Protein AF-A0A812K509-F1 (afdb_monomer_lite)

Sequence (513 aa):
MPEPCAIWRTLMMRGLNPWASQEGQCLFEGRHGISWSDVQALLAKDGDVVCSFSGPLLVQQLVHKTAVSIVHMRAMRSCEGIDEGATVLWEVDAGLGSQLQQGLVIDGYWRLLENEFCFMRGFDWICPEWALRASESEDAVLIGPFSAFHTRACLAVASARQKLMTRLAAYQPYNKMADAVLYGGLVALTYSLVALSANCKHTAQDAAEFVRYDCEEGKYNPVASLLLTTSEGAVKRLFSRHDANEIHFRNELLAFVSYTSLNIGLTGVPVPSGNFTGSMLIGGLIGRMMGALVRDYGKPGMAVSGVYAMVGSASMLAGFKQMAVAVVVFITGAANDLGLVPPLMLAVTISLLLNKLINERGFDEEQILRKAIAYLPAEPPRLMDRTVALELCDDLPPEAVLAPEVDFRTIQAALQQDKVDCFPVLKEGGHCIGFTTRARLQAATEVWQASGFMDASDRGAASSLKEAVSDGGGEQMGKLVSAAVARESSFTGTVLPVKRLTERAPHTILEDS

Foldseek 3Di:
DDDPVVVVVVCVVPVLPCVRDVNVQVVCCVPVVDHVVVVVVVVVVFADWQDKDWFKWAFADWDDDPFKIKTWTAACPDDVPDDHGDIAIEIGTNVVSVVDDHQKIWTAMWTAGPVRYIDGPTGDDIDGNVVVLLVPPPLLVVLLVVLLVLLVLLVVLLVVVVVVLVVVVVCNVVVLVVLLVVLVVVLVVLLLVLQVVFDKDADDDDDPQADADPDDPRIGGPLCSQRVDPLVSNLCVLLDLPCLPPDDLVSLVSSLVSLSVSLSNCRNRPDPDDSQSSQLSNQSSSQLSVQNVCVVPHDPPRGGSSLSSLLRSLLSNCLQAVDRPVSLCVSCVVVVHPVSSVSSNVSNVSSNVSSCVSDVHHSVVVVCVVVVPDDDDPDDPPVCVQPFPQNVDDDDDPLLAAEQKAFLVSLVVNLVPPVDQKRWYAYPPGHTQFIAGSLLSVLLSVLVVVVVPDDPPPPPPPPPPPPVPDDDDPSVVLSVVSSVQSVPPPDDDRIGRCSSSGDRDDDDDDRGD

pLDDT: mean 74.76, std 16.73, range [27.3, 95.0]

Secondary structure (DSSP, 8-state):
---HHHHHHHHHTTT--TTT-HHHHHHHHHHH---HHHHHHHHTTS--EEEEEEEEEEEEEEEE-SSEEEEEEEESS-BTTB-TT-EEEEEEEHHHHTT--TTEEEEEEEEEETTSEEEEEEEEEEEEHHHHHHTT-HHHHHHHHHHHHHHHHHHHHHHHHHHHHHHTGGGHHHHHHHHHHHHHHHHHHHHHHHHHTSPPEEPPSS-TT---SS--TTEE-TTHHHHSS-HHHHHHHHH-SS-TTT--HHHHHHHHHHHHHHHHHHTT-SS---SHHHHHHHHHHHHHHHHHHHHHHS-TTPPPHHHHHHHHHHHHHHHHH---HHHHHHHHHHHT-GGGHHHHHHHHHHHHHHHHHH-SS-HHHHHHHHTT-----SS--GGGTT--HHHHS----GGGSB-SSEEHHHHHHHHT-TT-SEEEEEETTTEEEEEEEHHHHHHHHHHHHHHTT--TT-TTGGGTTTT--SS--HHHHHHHHHHHHHHHS---SSEE-GGGTSBS------TT-

Radius of gyration: 36.43 Å; chains: 1; bounding box: 63×84×107 Å

Structure (mmCIF, N/CA/C/O backbone):
data_AF-A0A812K509-F1
#
_entry.id   AF-A0A812K509-F1
#
loop_
_atom_site.group_PDB
_atom_site.id
_atom_site.type_symbol
_atom_site.label_atom_id
_atom_site.label_alt_id
_atom_site.label_comp_id
_atom_site.label_asym_id
_atom_site.label_entity_id
_atom_site.label_seq_id
_atom_site.pdbx_PDB_ins_code
_atom_site.Cartn_x
_atom_site.Cartn_y
_atom_site.Cartn_z
_atom_site.occupancy
_atom_site.B_iso_or_equiv
_atom_site.auth_seq_id
_atom_site.auth_comp_id
_atom_site.auth_asym_id
_atom_site.auth_atom_id
_atom_site.pdbx_PDB_model_num
ATOM 1 N N . MET A 1 1 ? 0.998 49.505 -5.883 1.00 27.30 1 MET A N 1
ATOM 2 C CA . MET A 1 1 ? 1.911 49.388 -7.041 1.00 27.30 1 MET A CA 1
ATOM 3 C C . MET A 1 1 ? 1.564 48.087 -7.745 1.00 27.30 1 MET A C 1
ATOM 5 O O . MET A 1 1 ? 1.577 47.077 -7.054 1.00 27.30 1 MET A O 1
ATOM 9 N N . PRO A 1 2 ? 1.142 48.078 -9.021 1.00 32.16 2 PRO A N 1
ATOM 10 C CA . PRO A 1 2 ? 0.858 46.823 -9.706 1.00 32.16 2 PRO A CA 1
ATOM 11 C C . PRO A 1 2 ? 2.172 46.159 -10.136 1.00 32.16 2 PRO A C 1
ATOM 13 O O . PRO A 1 2 ? 3.121 46.838 -10.525 1.00 32.16 2 PRO A O 1
ATOM 16 N N . GLU A 1 3 ? 2.214 44.836 -10.022 1.00 32.31 3 GLU A N 1
ATOM 17 C CA . GLU A 1 3 ? 3.373 44.001 -10.321 1.00 32.31 3 GLU A CA 1
ATOM 18 C C . GLU A 1 3 ? 3.815 44.106 -11.795 1.00 32.31 3 GLU A C 1
ATOM 20 O O . GLU A 1 3 ? 2.970 44.056 -12.696 1.00 32.31 3 GLU A O 1
ATOM 25 N N . PRO A 1 4 ? 5.130 44.155 -12.078 1.00 34.28 4 PRO A N 1
ATOM 26 C CA . PRO A 1 4 ? 5.656 44.206 -13.445 1.00 34.28 4 PRO A CA 1
ATOM 27 C C . PRO A 1 4 ? 5.296 42.965 -14.292 1.00 34.28 4 PRO A C 1
ATOM 29 O O . PRO A 1 4 ? 5.215 43.060 -15.517 1.00 34.28 4 PRO A O 1
ATOM 32 N N . CYS A 1 5 ? 4.978 41.825 -13.663 1.00 34.81 5 CYS A N 1
ATOM 33 C CA . CYS A 1 5 ? 4.586 40.582 -14.345 1.00 34.81 5 CYS A CA 1
ATOM 34 C C . CYS A 1 5 ? 3.134 40.570 -14.870 1.00 34.81 5 CYS A C 1
ATOM 36 O O . CYS A 1 5 ? 2.842 39.919 -15.875 1.00 34.81 5 CYS A O 1
ATOM 38 N N . ALA A 1 6 ? 2.210 41.320 -14.258 1.00 32.53 6 ALA A N 1
ATOM 39 C CA . ALA A 1 6 ? 0.815 41.384 -14.717 1.00 32.53 6 ALA A CA 1
ATOM 40 C C . ALA A 1 6 ? 0.656 42.179 -16.034 1.00 32.53 6 ALA A C 1
ATOM 42 O O . ALA A 1 6 ? -0.302 41.976 -16.786 1.00 32.53 6 ALA A O 1
ATOM 43 N N . ILE A 1 7 ? 1.624 43.052 -16.333 1.00 39.28 7 ILE A N 1
ATOM 44 C CA . ILE A 1 7 ? 1.626 43.987 -17.468 1.00 39.28 7 ILE A CA 1
ATOM 45 C C . ILE A 1 7 ? 2.047 43.288 -18.773 1.00 39.28 7 ILE A C 1
ATOM 47 O O . ILE A 1 7 ? 1.432 43.501 -19.819 1.00 39.28 7 ILE A O 1
ATOM 51 N N . TRP A 1 8 ? 3.026 42.379 -18.707 1.00 36.81 8 TRP A N 1
ATOM 52 C CA . TRP A 1 8 ? 3.448 41.567 -19.857 1.00 36.81 8 TRP A CA 1
ATOM 53 C C . TRP A 1 8 ? 2.355 40.594 -20.320 1.00 36.81 8 TRP A C 1
ATOM 55 O O . TRP A 1 8 ? 2.153 40.414 -21.522 1.00 36.81 8 TRP A O 1
ATOM 65 N N . ARG A 1 9 ? 1.560 40.054 -19.384 1.00 37.62 9 ARG A N 1
ATOM 66 C CA . ARG A 1 9 ? 0.364 39.254 -19.705 1.00 37.62 9 ARG A CA 1
ATOM 67 C C . ARG A 1 9 ? -0.717 40.053 -20.437 1.00 37.62 9 ARG A C 1
ATOM 69 O O . ARG A 1 9 ? -1.400 39.494 -21.288 1.00 37.62 9 ARG A O 1
ATOM 76 N N . THR A 1 10 ? -0.889 41.341 -20.135 1.00 34.62 10 THR A N 1
ATOM 77 C CA . THR A 1 10 ? -1.952 42.162 -20.746 1.00 34.62 10 THR A CA 1
ATOM 78 C C . THR A 1 10 ? -1.585 42.697 -22.134 1.00 34.62 10 THR A C 1
ATOM 80 O O . THR A 1 10 ? -2.472 42.801 -22.979 1.00 34.62 10 THR A O 1
ATOM 83 N N . LEU A 1 11 ? -0.301 42.969 -22.403 1.00 36.03 11 LEU A N 1
ATOM 84 C CA . LEU A 1 11 ? 0.192 43.357 -23.736 1.00 36.03 11 LEU A CA 1
ATOM 85 C C . LEU A 1 11 ? 0.179 42.184 -24.734 1.00 36.03 11 LEU A C 1
ATOM 87 O O . LEU A 1 11 ? -0.246 42.350 -25.877 1.00 36.03 11 LEU A O 1
ATOM 91 N N . MET A 1 12 ? 0.562 40.982 -24.289 1.00 42.53 12 MET A N 1
ATOM 92 C CA . MET A 1 12 ? 0.623 39.781 -25.138 1.00 42.53 12 MET A CA 1
ATOM 93 C C . MET A 1 12 ? -0.763 39.222 -25.520 1.00 42.53 12 MET A C 1
ATOM 95 O O . MET A 1 12 ? -0.919 38.676 -26.607 1.00 42.53 12 MET A O 1
ATOM 99 N N . MET A 1 13 ? -1.793 39.385 -24.675 1.00 38.44 13 MET A N 1
ATOM 100 C CA . MET A 1 13 ? -3.134 38.806 -24.904 1.00 38.44 13 MET A CA 1
ATOM 101 C C . MET A 1 13 ? -4.048 39.625 -25.837 1.00 38.44 13 MET A C 1
ATOM 103 O O . MET A 1 13 ? -5.084 39.121 -26.260 1.00 38.44 13 MET A O 1
ATOM 107 N N . ARG A 1 14 ? -3.702 40.880 -26.169 1.00 40.41 14 ARG A N 1
ATOM 108 C CA . ARG A 1 14 ? -4.524 41.767 -27.028 1.00 40.41 14 ARG A CA 1
ATOM 109 C C . ARG A 1 14 ? -3.926 42.072 -28.408 1.00 40.41 14 ARG A C 1
ATOM 111 O O . ARG A 1 14 ? -4.429 42.952 -29.095 1.00 40.41 14 ARG A O 1
ATOM 118 N N . GLY A 1 15 ? -2.869 41.375 -28.828 1.00 45.94 15 GLY A N 1
ATOM 119 C CA . GLY A 1 15 ? -2.230 41.606 -30.135 1.00 45.94 15 GLY A CA 1
ATOM 120 C C . GLY A 1 15 ? -1.425 42.912 -30.239 1.00 45.94 15 GLY A C 1
ATOM 121 O O . GLY A 1 15 ? -0.886 43.215 -31.298 1.00 45.94 15 GLY A O 1
ATOM 122 N N . LEU A 1 16 ? -1.276 43.656 -29.140 1.00 47.00 16 LEU A N 1
ATOM 123 C CA . LEU A 1 16 ? -0.500 44.899 -29.053 1.00 47.00 16 LEU A CA 1
ATOM 124 C C . LEU A 1 16 ? 0.969 44.596 -28.728 1.00 47.00 16 LEU A C 1
ATOM 126 O O . LEU A 1 16 ? 1.542 45.104 -27.766 1.00 47.00 16 LEU A O 1
ATOM 130 N N . ASN A 1 17 ? 1.575 43.713 -29.522 1.00 52.78 17 ASN A N 1
ATOM 131 C CA . ASN A 1 17 ? 2.997 43.414 -29.416 1.00 52.78 17 ASN A CA 1
ATOM 132 C C . ASN A 1 17 ? 3.801 44.610 -29.977 1.00 52.78 17 ASN A C 1
ATOM 134 O O . ASN A 1 17 ? 3.589 44.967 -31.144 1.00 52.78 17 ASN A O 1
ATOM 138 N N . PRO A 1 18 ? 4.731 45.216 -29.214 1.00 48.91 18 PRO A N 1
ATOM 139 C CA . PRO A 1 18 ? 5.592 46.293 -29.711 1.00 48.91 18 PRO A CA 1
ATOM 140 C C . PRO A 1 18 ? 6.504 45.850 -30.873 1.00 48.91 18 PRO A C 1
ATOM 142 O O . PRO A 1 18 ? 6.922 46.660 -31.688 1.00 48.91 18 PRO A O 1
ATOM 145 N N . TRP A 1 19 ? 6.749 44.553 -31.055 1.00 50.69 19 TRP A N 1
ATOM 146 C CA . TRP A 1 19 ? 7.488 44.038 -32.216 1.00 50.69 19 TRP A CA 1
ATOM 147 C C . TRP A 1 19 ? 6.639 43.871 -33.480 1.00 50.69 19 TRP A C 1
ATOM 149 O O . TRP A 1 19 ? 7.192 43.652 -34.555 1.00 50.69 19 TRP A O 1
ATOM 159 N N . ALA A 1 20 ? 5.311 43.940 -33.363 1.00 44.78 20 ALA A N 1
ATOM 160 C CA . ALA A 1 20 ? 4.383 43.681 -34.465 1.00 44.78 20 ALA A CA 1
ATOM 161 C C . ALA A 1 20 ? 3.485 44.879 -34.815 1.00 44.78 20 ALA A C 1
ATOM 163 O O . ALA A 1 20 ? 2.908 44.899 -35.898 1.00 44.78 20 ALA A O 1
ATOM 164 N N . SER A 1 21 ? 3.354 45.873 -33.927 1.00 56.50 21 SER A N 1
ATOM 165 C CA . SER A 1 21 ? 2.474 47.032 -34.118 1.00 56.50 21 SER A CA 1
ATOM 166 C C . SER A 1 21 ? 3.109 48.327 -33.602 1.00 56.50 21 SER A C 1
ATOM 168 O O . SER A 1 21 ? 3.681 48.350 -32.512 1.00 56.50 21 SER A O 1
ATOM 170 N N . GLN A 1 22 ? 2.962 49.422 -34.358 1.00 59.16 22 GLN A N 1
ATOM 171 C CA . GLN A 1 22 ? 3.414 50.762 -33.942 1.00 59.16 22 GLN A CA 1
ATOM 172 C C . GLN A 1 22 ? 2.688 51.260 -32.684 1.00 59.16 22 GLN A C 1
ATOM 174 O O . GLN A 1 22 ? 3.268 51.958 -31.858 1.00 59.16 22 GLN A O 1
ATOM 179 N N . GLU A 1 23 ? 1.432 50.853 -32.499 1.00 60.69 23 GLU A N 1
ATOM 180 C CA . GLU A 1 23 ? 0.633 51.210 -31.325 1.00 60.69 23 GLU A CA 1
ATOM 181 C C . GLU A 1 23 ? 1.200 50.573 -30.039 1.00 60.69 23 GLU A C 1
ATOM 183 O O . GLU A 1 23 ? 1.271 51.225 -28.997 1.00 60.69 23 GLU A O 1
ATOM 188 N N . GLY A 1 24 ? 1.714 49.337 -30.127 1.00 61.88 24 GLY A N 1
ATOM 189 C CA . GLY A 1 24 ? 2.441 48.680 -29.036 1.00 61.88 24 GLY A CA 1
ATOM 190 C C . GLY A 1 24 ? 3.791 49.336 -28.723 1.00 61.88 24 GLY A C 1
ATOM 191 O O . GLY A 1 24 ? 4.162 49.429 -27.553 1.00 61.88 24 GLY A O 1
ATOM 192 N N . GLN A 1 25 ? 4.504 49.834 -29.742 1.00 61.41 25 GLN A N 1
ATOM 193 C CA . GLN A 1 25 ? 5.784 50.546 -29.577 1.00 61.41 25 GLN A CA 1
ATOM 194 C C . GLN A 1 25 ? 5.589 51.847 -28.803 1.00 61.41 25 GLN A C 1
ATOM 196 O O . GLN A 1 25 ? 6.264 52.078 -27.805 1.00 61.41 25 GLN A O 1
ATOM 201 N N . CYS A 1 26 ? 4.594 52.646 -29.190 1.00 62.31 26 CYS A N 1
ATOM 202 C CA . CYS A 1 26 ? 4.322 53.935 -28.558 1.00 62.31 26 CYS A CA 1
ATOM 203 C C . CYS A 1 26 ? 3.891 53.781 -27.082 1.00 62.31 26 CYS A C 1
ATOM 205 O O . CYS A 1 26 ? 4.280 54.563 -26.213 1.00 62.31 26 CYS A O 1
ATOM 207 N N . LEU A 1 27 ? 3.143 52.716 -26.768 1.00 60.75 27 LEU A N 1
ATOM 208 C CA . LEU A 1 27 ? 2.781 52.346 -25.394 1.00 60.75 27 LEU A CA 1
ATOM 209 C C . LEU A 1 27 ? 3.989 51.929 -24.544 1.00 60.75 27 LEU A C 1
ATOM 211 O O . LEU A 1 27 ? 4.023 52.227 -23.349 1.00 60.75 27 LEU A O 1
ATOM 215 N N . PHE A 1 28 ? 4.960 51.233 -25.137 1.00 57.47 28 PHE A N 1
ATOM 216 C CA . PHE A 1 28 ? 6.199 50.849 -24.467 1.00 57.47 28 PHE A CA 1
ATOM 217 C C . PHE A 1 28 ? 7.076 52.079 -24.185 1.00 57.47 28 PHE A C 1
ATOM 219 O O . PHE A 1 28 ? 7.485 52.291 -23.041 1.00 57.47 28 PHE A O 1
ATOM 226 N N . GLU A 1 29 ? 7.280 52.932 -25.192 1.00 68.75 29 GLU A N 1
ATOM 227 C CA . GLU A 1 29 ? 8.062 54.168 -25.077 1.00 68.75 29 GLU A CA 1
ATOM 228 C C . GLU A 1 29 ? 7.493 55.105 -24.006 1.00 68.75 29 GLU A C 1
ATOM 230 O O . GLU A 1 29 ? 8.215 55.550 -23.113 1.00 68.75 29 GLU A O 1
ATOM 235 N N . GLY A 1 30 ? 6.178 55.346 -24.032 1.00 53.97 30 GLY A N 1
ATOM 236 C CA . GLY A 1 30 ? 5.517 56.251 -23.091 1.00 53.97 30 GLY A CA 1
ATOM 237 C C . GLY A 1 30 ? 5.541 55.778 -21.634 1.00 53.97 30 GLY A C 1
ATOM 238 O O . GLY A 1 30 ? 5.379 56.589 -20.724 1.00 53.97 30 GLY A O 1
ATOM 239 N N . ARG A 1 31 ? 5.741 54.478 -21.387 1.00 50.94 31 ARG A N 1
ATOM 240 C CA . ARG A 1 31 ? 5.666 53.886 -20.042 1.00 50.94 31 ARG A CA 1
ATOM 241 C C . ARG A 1 31 ? 7.029 53.581 -19.432 1.00 50.94 31 ARG A C 1
ATOM 243 O O . ARG A 1 31 ? 7.154 53.612 -18.210 1.00 50.94 31 ARG A O 1
ATOM 250 N N . HIS A 1 32 ? 8.024 53.299 -20.269 1.00 48.56 32 HIS A N 1
ATOM 251 C CA . HIS A 1 32 ? 9.394 53.010 -19.845 1.00 48.56 32 HIS A CA 1
ATOM 252 C C . HIS A 1 32 ? 10.348 54.191 -20.056 1.00 48.56 32 HIS A C 1
ATOM 254 O O . HIS A 1 32 ? 11.444 54.174 -19.506 1.00 48.56 32 HIS A O 1
ATOM 260 N N . GLY A 1 33 ? 9.934 55.224 -20.801 1.00 40.91 33 GLY A N 1
ATOM 261 C CA . GLY A 1 33 ? 10.735 56.428 -21.036 1.00 40.91 33 GLY A CA 1
ATOM 262 C C . GLY A 1 33 ? 11.980 56.182 -21.893 1.00 40.91 33 GLY A C 1
ATOM 263 O O . GLY A 1 33 ? 12.895 57.000 -21.879 1.00 40.91 33 GLY A O 1
ATOM 264 N N . ILE A 1 34 ? 12.024 55.055 -22.607 1.00 54.31 34 ILE A N 1
ATOM 265 C CA . ILE A 1 34 ? 13.117 54.639 -23.491 1.00 54.31 34 ILE A CA 1
ATOM 266 C C . ILE A 1 34 ? 12.571 54.649 -24.916 1.00 54.31 34 ILE A C 1
ATOM 268 O O . ILE A 1 34 ? 11.510 54.069 -25.152 1.00 54.31 34 ILE A O 1
ATOM 272 N N . SER A 1 35 ? 13.274 55.294 -25.851 1.00 58.06 35 SER A N 1
ATOM 273 C CA . SER A 1 35 ? 12.842 55.319 -27.250 1.00 58.06 35 SER A CA 1
ATOM 274 C C . SER A 1 35 ? 13.020 53.941 -27.891 1.00 58.06 35 SER A C 1
ATOM 276 O O . SER A 1 35 ? 14.009 53.242 -27.660 1.00 58.06 35 SER A O 1
ATOM 278 N N . TRP A 1 36 ? 12.068 53.533 -28.720 1.00 66.69 36 TRP A N 1
ATOM 279 C CA . TRP A 1 36 ? 12.108 52.257 -29.424 1.00 66.69 36 TRP A CA 1
ATOM 280 C C . TRP A 1 36 ? 13.264 52.213 -30.428 1.00 66.69 36 TRP A C 1
ATOM 282 O O . TRP A 1 36 ? 13.849 51.156 -30.662 1.00 66.69 36 TRP A O 1
ATOM 292 N N . SER A 1 37 ? 13.663 53.375 -30.952 1.00 55.91 37 SER A N 1
ATOM 293 C CA . SER A 1 37 ? 14.875 53.539 -31.754 1.00 55.91 37 SER A CA 1
ATOM 294 C C . SER A 1 37 ? 16.155 53.188 -30.993 1.00 55.91 37 SER A C 1
ATOM 296 O O . SER A 1 37 ? 17.048 52.590 -31.587 1.00 55.91 37 SER A O 1
ATOM 298 N N . ASP A 1 38 ? 16.246 53.475 -29.691 1.00 52.50 38 ASP A N 1
ATOM 299 C CA . ASP A 1 38 ? 17.412 53.095 -28.879 1.00 52.50 38 ASP A CA 1
ATOM 300 C C . ASP A 1 38 ? 17.445 51.581 -28.629 1.00 52.50 38 ASP A C 1
ATOM 302 O O . ASP A 1 38 ? 18.508 50.962 -28.662 1.00 52.50 38 ASP A O 1
ATOM 306 N N . VAL A 1 39 ? 16.272 50.959 -28.462 1.00 53.59 39 VAL A N 1
ATOM 307 C CA . VAL A 1 39 ? 16.130 49.496 -28.370 1.00 53.59 39 VAL A CA 1
ATOM 308 C C . VAL A 1 39 ? 16.555 48.825 -29.684 1.00 53.59 39 VAL A C 1
ATOM 310 O O . VAL A 1 39 ? 17.280 47.832 -29.664 1.00 53.59 39 VAL A O 1
ATOM 313 N N . GLN A 1 40 ? 16.171 49.384 -30.837 1.00 53.62 40 GLN A N 1
ATOM 314 C CA . GLN A 1 40 ? 16.627 48.905 -32.148 1.00 53.62 40 GLN A CA 1
ATOM 315 C C . GLN A 1 40 ? 18.124 49.145 -32.382 1.00 53.62 40 GLN A C 1
ATOM 317 O O . GLN A 1 40 ? 18.785 48.295 -32.973 1.00 53.62 40 GLN A O 1
ATOM 322 N N . ALA A 1 41 ? 18.677 50.261 -31.904 1.00 49.06 41 ALA A N 1
ATOM 323 C CA . ALA A 1 41 ? 20.101 50.564 -32.020 1.00 49.06 41 ALA A CA 1
ATOM 324 C C . ALA A 1 41 ? 20.979 49.649 -31.147 1.00 49.06 41 ALA A C 1
ATOM 326 O O . ALA A 1 41 ? 22.120 49.370 -31.515 1.00 49.06 41 ALA A O 1
ATOM 327 N N . LEU A 1 42 ? 20.450 49.162 -30.019 1.00 47.38 42 LEU A N 1
ATOM 328 C CA . LEU A 1 42 ? 21.091 48.124 -29.208 1.00 47.38 42 LEU A CA 1
ATOM 329 C C . LEU A 1 42 ? 21.110 46.777 -29.942 1.00 47.38 42 LEU A C 1
ATOM 331 O O . LEU A 1 42 ? 22.150 46.135 -29.986 1.00 47.38 42 LEU A O 1
ATOM 335 N N . LEU A 1 43 ? 20.012 46.404 -30.606 1.00 47.09 43 LEU A N 1
ATOM 336 C CA . LEU A 1 43 ? 19.935 45.172 -31.404 1.00 47.09 43 LEU A CA 1
ATOM 337 C C . LEU A 1 43 ? 20.782 45.211 -32.680 1.00 47.09 43 LEU A C 1
ATOM 339 O O . LEU A 1 43 ? 21.286 44.182 -33.108 1.00 47.09 43 LEU A O 1
ATOM 343 N N . ALA A 1 44 ? 20.977 46.388 -33.274 1.00 46.88 44 ALA A N 1
ATOM 344 C CA . ALA A 1 44 ? 21.825 46.557 -34.454 1.00 46.88 44 ALA A CA 1
ATOM 345 C C . ALA A 1 44 ? 23.331 46.384 -34.164 1.00 46.88 44 ALA A C 1
ATOM 347 O O . ALA A 1 44 ? 24.127 46.353 -35.101 1.00 46.88 44 ALA A O 1
ATOM 348 N N . LYS A 1 45 ? 23.744 46.301 -32.888 1.00 47.88 45 LYS A N 1
ATOM 349 C CA . LYS A 1 45 ? 25.144 46.061 -32.498 1.00 47.88 45 LYS A CA 1
ATOM 350 C C . LYS A 1 45 ? 25.508 44.583 -32.344 1.00 47.88 45 LYS A C 1
ATOM 352 O O . LYS A 1 45 ? 26.700 44.286 -32.333 1.00 47.88 45 LYS A O 1
ATOM 357 N N . ASP A 1 46 ? 24.528 43.683 -32.309 1.00 50.19 46 ASP A N 1
ATOM 358 C CA . ASP A 1 46 ? 24.736 42.262 -32.024 1.00 50.19 46 ASP A CA 1
ATOM 359 C C . ASP A 1 46 ? 24.399 41.379 -33.235 1.00 50.19 46 ASP A C 1
ATOM 361 O O . ASP A 1 46 ? 23.469 40.592 -33.169 1.00 50.19 46 ASP A O 1
ATOM 365 N N . GLY A 1 47 ? 25.174 41.490 -34.324 1.00 55.78 47 GLY A N 1
ATOM 366 C CA . GLY A 1 47 ? 25.223 40.525 -35.442 1.00 55.78 47 GLY A CA 1
ATOM 367 C C . GLY A 1 47 ? 23.938 40.316 -36.268 1.00 55.78 47 GLY A C 1
ATOM 368 O O . GLY A 1 47 ? 22.822 40.589 -35.834 1.00 55.78 47 GLY A O 1
ATOM 369 N N . ASP A 1 48 ? 24.084 39.797 -37.490 1.00 57.56 48 ASP A N 1
ATOM 370 C CA . ASP A 1 48 ? 22.931 39.388 -38.300 1.00 57.56 48 ASP A CA 1
ATOM 371 C C . ASP A 1 48 ? 22.354 38.039 -37.808 1.00 57.56 48 ASP A C 1
ATOM 373 O O . ASP A 1 48 ? 23.045 37.203 -37.214 1.00 57.56 48 ASP A O 1
ATOM 377 N N . VAL A 1 49 ? 21.048 37.824 -38.018 1.00 60.97 49 VAL A N 1
ATOM 378 C CA . VAL A 1 49 ? 20.358 36.580 -37.627 1.00 60.97 49 VAL A CA 1
ATOM 379 C C . VAL A 1 49 ? 20.685 35.479 -38.636 1.00 60.97 49 VAL A C 1
ATOM 381 O O . VAL A 1 49 ? 20.258 35.553 -39.786 1.00 60.97 49 VAL A O 1
ATOM 384 N N . VAL A 1 50 ? 21.370 34.431 -38.180 1.00 66.62 50 VAL A N 1
ATOM 385 C CA . VAL A 1 50 ? 21.780 33.276 -38.996 1.00 66.62 50 VAL A CA 1
ATOM 386 C C . VAL A 1 50 ? 20.596 32.360 -39.284 1.00 66.62 50 VAL A C 1
ATOM 388 O O . VAL A 1 50 ? 20.365 31.979 -40.428 1.00 66.62 50 VAL A O 1
ATOM 391 N N . CYS A 1 51 ? 19.819 32.005 -38.256 1.00 70.94 51 CYS A N 1
ATOM 392 C CA . CYS A 1 51 ? 18.655 31.136 -38.417 1.00 70.94 51 CYS A CA 1
ATOM 393 C C . CYS A 1 51 ? 17.593 31.359 -37.333 1.00 70.94 51 CYS A C 1
ATOM 395 O O . CYS A 1 51 ? 17.859 31.885 -36.249 1.00 70.94 51 CYS A O 1
ATOM 397 N N . SER A 1 52 ? 16.355 30.959 -37.631 1.00 72.50 52 SER A N 1
ATOM 398 C CA . SER A 1 52 ? 15.245 30.954 -36.676 1.00 72.50 52 SER A CA 1
ATOM 399 C C . SER A 1 52 ? 14.637 29.566 -36.583 1.00 72.50 52 SER A C 1
ATOM 401 O O . SER A 1 52 ? 14.256 29.008 -37.612 1.00 72.50 52 SER A O 1
ATOM 403 N N . PHE A 1 53 ? 14.494 29.041 -35.370 1.00 71.25 53 PHE A N 1
ATOM 404 C CA . PHE A 1 53 ? 13.954 27.706 -35.145 1.00 71.25 53 PHE A CA 1
ATOM 405 C C . PHE A 1 53 ? 13.030 27.648 -33.931 1.00 71.25 53 PHE A C 1
ATOM 407 O O . PHE A 1 53 ? 13.130 28.456 -33.011 1.00 71.25 53 PHE A O 1
ATOM 414 N N . SER A 1 54 ? 12.109 26.686 -33.935 1.00 72.12 54 SER A N 1
ATOM 415 C CA . SER A 1 54 ? 11.223 26.387 -32.808 1.00 72.12 54 SER A CA 1
ATOM 416 C C . SER A 1 54 ? 11.601 25.039 -32.208 1.00 72.12 54 SER A C 1
ATOM 418 O O . SER A 1 54 ? 11.606 24.031 -32.927 1.00 72.12 54 SER A O 1
ATOM 420 N N . GLY A 1 55 ? 11.898 24.997 -30.913 1.00 72.19 55 GLY A N 1
ATOM 421 C CA . GLY A 1 55 ? 12.155 23.731 -30.240 1.00 72.19 55 GLY A CA 1
ATOM 422 C C . GLY A 1 55 ? 12.824 23.833 -28.868 1.00 72.19 55 GLY A C 1
ATOM 423 O O . GLY A 1 55 ? 13.226 24.921 -28.440 1.00 72.19 55 GLY A O 1
ATOM 424 N N . PRO A 1 56 ? 12.971 22.676 -28.194 1.00 79.38 56 PRO A N 1
ATOM 425 C CA . PRO A 1 56 ? 13.463 22.615 -26.829 1.00 79.38 56 PRO A CA 1
ATOM 426 C C . PRO A 1 56 ? 14.988 22.749 -26.761 1.00 79.38 56 PRO A C 1
ATOM 428 O O . PRO A 1 56 ? 15.720 22.041 -27.458 1.00 79.38 56 PRO A O 1
ATOM 431 N N . LEU A 1 57 ? 15.468 23.611 -25.865 1.00 82.06 57 LEU A N 1
ATOM 432 C CA . LEU A 1 57 ? 16.882 23.761 -25.514 1.00 82.06 57 LEU A CA 1
ATOM 433 C C . LEU A 1 57 ? 17.106 23.345 -24.055 1.00 82.06 57 LEU A C 1
ATOM 435 O O . LEU A 1 57 ? 16.381 23.780 -23.162 1.00 82.06 57 LEU A O 1
ATOM 439 N N . LEU A 1 58 ? 18.105 22.493 -23.812 1.00 82.31 58 LEU A N 1
ATOM 440 C CA . LEU A 1 58 ? 18.442 21.987 -22.478 1.00 82.31 58 LEU A CA 1
ATOM 441 C C . LEU A 1 58 ? 19.510 22.859 -21.819 1.00 82.31 58 LEU A C 1
ATOM 443 O O . LEU A 1 58 ? 20.628 22.934 -22.315 1.00 82.31 58 LEU A O 1
ATOM 447 N N . VAL A 1 59 ? 19.221 23.435 -20.658 1.00 83.25 59 VAL A N 1
ATOM 448 C CA . VAL A 1 59 ? 20.170 24.212 -19.857 1.00 83.25 59 VAL A CA 1
ATOM 449 C C . VAL A 1 59 ? 21.237 23.299 -19.249 1.00 83.25 59 VAL A C 1
ATOM 451 O O . VAL A 1 59 ? 20.949 22.468 -18.388 1.00 83.25 59 VAL A O 1
ATOM 454 N N . GLN A 1 60 ? 22.488 23.471 -19.673 1.00 82.19 60 GLN A N 1
ATOM 455 C CA . GLN A 1 60 ? 23.628 22.674 -19.216 1.00 82.19 60 GLN A CA 1
ATOM 456 C C . GLN A 1 60 ? 24.435 23.351 -18.118 1.00 82.19 60 GLN A C 1
ATOM 458 O O . GLN A 1 60 ? 24.908 22.675 -17.211 1.00 82.19 60 GLN A O 1
ATOM 463 N N . GLN A 1 61 ? 24.636 24.662 -18.209 1.00 77.19 61 GLN A N 1
ATOM 464 C CA . GLN A 1 61 ? 25.468 25.394 -17.261 1.00 77.19 61 GLN A CA 1
ATOM 465 C C . GLN A 1 61 ? 25.041 26.858 -17.212 1.00 77.19 61 GLN A C 1
ATOM 467 O O . GLN A 1 61 ? 24.700 27.442 -18.237 1.00 77.19 61 GLN A O 1
ATOM 472 N N . LEU A 1 62 ? 25.087 27.456 -16.023 1.00 74.69 62 LEU A N 1
ATOM 473 C CA . LEU A 1 62 ? 24.855 28.883 -15.831 1.00 74.69 62 LEU A CA 1
ATOM 474 C C . LEU A 1 62 ? 26.119 29.561 -15.321 1.00 74.69 62 LEU A C 1
ATOM 476 O O . LEU A 1 62 ? 26.774 29.077 -14.399 1.00 74.69 62 LEU A O 1
ATOM 480 N N . VAL A 1 63 ? 26.443 30.701 -15.921 1.00 71.25 63 VAL A N 1
ATOM 481 C CA . VAL A 1 63 ? 27.535 31.574 -15.499 1.00 71.25 63 VAL A CA 1
ATOM 482 C C . VAL A 1 63 ? 26.932 32.918 -15.117 1.00 71.25 63 VAL A C 1
ATOM 484 O O . VAL A 1 63 ? 26.550 33.715 -15.974 1.00 71.25 63 VAL A O 1
ATOM 487 N N . HIS A 1 64 ? 26.836 33.175 -13.815 1.00 70.88 64 HIS A N 1
ATOM 488 C CA . HIS A 1 64 ? 26.311 34.436 -13.298 1.00 70.88 64 HIS A CA 1
ATOM 489 C C . HIS A 1 64 ? 27.385 35.529 -13.330 1.00 70.88 64 HIS A C 1
ATOM 491 O O . HIS A 1 64 ? 28.487 35.342 -12.811 1.00 70.88 64 HIS A O 1
ATOM 497 N N . LYS A 1 65 ? 27.057 36.692 -13.902 1.00 62.62 65 LYS A N 1
ATOM 498 C CA . LYS A 1 65 ? 27.824 37.939 -13.762 1.00 62.62 65 LYS A CA 1
ATOM 499 C C . LYS A 1 65 ? 26.948 39.003 -13.086 1.00 62.62 65 LYS A C 1
ATOM 501 O O . LYS A 1 65 ? 25.751 38.817 -12.901 1.00 62.62 65 LYS A O 1
ATOM 506 N N . THR A 1 66 ? 27.551 40.122 -12.688 1.00 50.72 66 THR A N 1
ATOM 507 C CA . THR A 1 66 ? 26.936 41.144 -11.815 1.00 50.72 66 THR A CA 1
ATOM 508 C C . THR A 1 66 ? 25.658 41.793 -12.354 1.00 50.72 66 THR A C 1
ATOM 510 O O . THR A 1 66 ? 24.832 42.206 -11.549 1.00 50.72 66 THR A O 1
ATOM 513 N N . ALA A 1 67 ? 25.480 41.883 -13.675 1.00 52.09 67 ALA A N 1
ATOM 514 C CA . ALA A 1 67 ? 24.278 42.454 -14.303 1.00 52.09 67 ALA A CA 1
ATOM 515 C C . ALA A 1 67 ? 23.538 41.469 -15.229 1.00 52.09 67 ALA A C 1
ATOM 517 O O . ALA A 1 67 ? 22.359 41.648 -15.514 1.00 52.09 67 ALA A O 1
ATOM 518 N N . VAL A 1 68 ? 24.221 40.419 -15.686 1.00 61.16 68 VAL A N 1
ATOM 519 C CA . VAL A 1 68 ? 23.753 39.505 -16.732 1.00 61.16 68 VAL A CA 1
ATOM 520 C C . VAL A 1 68 ? 24.221 38.089 -16.401 1.00 61.16 68 VAL A C 1
ATOM 522 O O . VAL A 1 68 ? 25.335 37.891 -15.920 1.00 61.16 68 VAL A O 1
ATOM 525 N N . SER A 1 69 ? 23.387 37.089 -16.658 1.00 66.25 69 SER A N 1
ATOM 526 C CA . SER A 1 69 ? 23.733 35.670 -16.599 1.00 66.25 69 SER A CA 1
ATOM 527 C C . SER A 1 69 ? 23.825 35.086 -18.005 1.00 66.25 69 SER A C 1
ATOM 529 O O . SER A 1 69 ? 22.963 35.329 -18.845 1.00 66.25 69 SER A O 1
ATOM 531 N N . ILE A 1 70 ? 24.865 34.290 -18.249 1.00 70.75 70 ILE A N 1
ATOM 532 C CA . ILE A 1 70 ? 25.044 33.549 -19.500 1.00 70.75 70 ILE A CA 1
ATOM 533 C C . ILE A 1 70 ? 24.627 32.102 -19.251 1.00 70.75 70 ILE A C 1
ATOM 535 O O . ILE A 1 70 ? 25.151 31.440 -18.352 1.00 70.75 70 ILE A O 1
ATOM 539 N N . VAL A 1 71 ? 23.679 31.618 -20.046 1.00 75.06 71 VAL A N 1
ATOM 540 C CA . VAL A 1 71 ? 23.127 30.267 -19.965 1.00 75.06 71 VAL A CA 1
ATOM 541 C C . VAL A 1 71 ? 23.664 29.450 -21.136 1.00 75.06 71 VAL A C 1
ATOM 543 O O . VAL A 1 71 ? 23.371 29.741 -22.292 1.00 75.06 71 VAL A O 1
ATOM 546 N N . HIS A 1 72 ? 24.449 28.418 -20.843 1.00 76.69 72 HIS A N 1
ATOM 547 C CA . HIS A 1 72 ? 24.871 27.426 -21.827 1.00 76.69 72 HIS A CA 1
ATOM 548 C C . HIS A 1 72 ? 23.750 26.414 -22.004 1.00 76.69 72 HIS A C 1
ATOM 550 O O . HIS A 1 72 ? 23.343 25.759 -21.038 1.00 76.69 72 HIS A O 1
ATOM 556 N N . MET A 1 73 ? 23.266 26.263 -23.230 1.00 80.00 73 MET A N 1
ATOM 557 C CA . MET A 1 73 ? 22.193 25.338 -23.556 1.00 80.00 73 MET A CA 1
ATOM 558 C C . MET A 1 73 ? 22.610 24.391 -24.675 1.00 80.00 73 MET A C 1
ATOM 560 O O . MET A 1 73 ? 23.390 24.752 -25.546 1.00 80.00 73 MET A O 1
ATOM 564 N N . ARG A 1 74 ? 22.081 23.173 -24.662 1.00 83.38 74 ARG A N 1
ATOM 565 C CA . ARG A 1 74 ? 22.276 22.175 -25.711 1.00 83.38 74 ARG A CA 1
ATOM 566 C C . ARG A 1 74 ? 21.043 22.114 -26.600 1.00 83.38 74 ARG A C 1
ATOM 568 O O . ARG A 1 74 ? 19.926 21.983 -26.093 1.00 83.38 74 ARG A O 1
ATOM 575 N N . ALA A 1 75 ? 21.254 22.149 -27.912 1.00 78.81 75 ALA A N 1
ATOM 576 C CA . ALA A 1 75 ? 20.196 21.942 -28.890 1.00 78.81 75 ALA A CA 1
ATOM 577 C C . ALA A 1 75 ? 19.735 20.478 -28.912 1.00 78.81 75 ALA A C 1
ATOM 579 O O . ALA A 1 75 ? 20.541 19.572 -29.114 1.00 78.81 75 ALA A O 1
ATOM 580 N N . MET A 1 76 ? 18.433 20.245 -28.714 1.00 73.06 76 MET A N 1
ATOM 581 C CA . MET A 1 76 ? 17.823 18.904 -28.738 1.00 73.06 76 MET A CA 1
ATOM 582 C C . MET A 1 76 ? 17.256 18.525 -30.118 1.00 73.06 76 MET A C 1
ATOM 584 O O . MET A 1 76 ? 16.700 17.443 -30.279 1.00 73.06 76 MET A O 1
ATOM 588 N N . ARG A 1 77 ? 17.332 19.426 -31.106 1.00 68.38 77 ARG A N 1
ATOM 589 C CA . ARG A 1 77 ? 16.927 19.204 -32.503 1.00 68.38 77 ARG A CA 1
ATOM 590 C C . ARG A 1 77 ? 17.914 19.904 -33.435 1.00 68.38 77 ARG A C 1
ATOM 592 O O . ARG A 1 77 ? 18.415 20.969 -33.085 1.00 68.38 77 ARG A O 1
ATOM 599 N N . SER A 1 78 ? 18.155 19.326 -34.610 1.00 67.88 78 SER A N 1
ATOM 600 C CA . SER A 1 78 ? 18.954 19.952 -35.674 1.00 67.88 78 SER A CA 1
ATOM 601 C C . SER A 1 78 ? 18.130 20.987 -36.454 1.00 67.88 78 SER A C 1
ATOM 603 O O . SER A 1 78 ? 16.935 20.783 -36.685 1.00 67.88 78 SER A O 1
ATOM 605 N N . CYS A 1 79 ? 18.761 22.097 -36.842 1.00 60.28 79 CYS A N 1
ATOM 606 C CA . CYS A 1 79 ? 18.219 23.155 -37.704 1.00 60.28 79 CYS A CA 1
ATOM 607 C C . CYS A 1 79 ? 19.315 23.669 -38.654 1.00 60.28 79 CYS A C 1
ATOM 609 O O . CYS A 1 79 ? 20.494 23.399 -38.439 1.00 60.28 79 CYS A O 1
ATOM 611 N N . GLU A 1 80 ? 18.957 24.426 -39.698 1.00 54.31 80 GLU A N 1
ATOM 612 C CA . GLU A 1 80 ? 19.958 25.060 -40.573 1.00 54.31 80 GLU A CA 1
ATOM 613 C C . GLU A 1 80 ? 20.900 25.948 -39.740 1.00 54.31 80 GLU A C 1
ATOM 615 O O . GLU A 1 80 ? 20.473 26.945 -39.161 1.00 54.31 80 GLU A O 1
ATOM 620 N N . GLY A 1 81 ? 22.173 25.548 -39.635 1.00 58.53 81 GLY A N 1
ATOM 621 C CA . GLY A 1 81 ? 23.212 26.246 -38.868 1.00 58.53 81 GLY A CA 1
ATOM 622 C C . GLY A 1 81 ? 23.560 25.651 -37.494 1.00 58.53 81 GLY A C 1
ATOM 623 O O . GLY A 1 81 ? 24.583 26.042 -36.942 1.00 58.53 81 GLY A O 1
ATOM 624 N N . ILE A 1 82 ? 22.780 24.699 -36.953 1.00 66.12 82 ILE A N 1
ATOM 625 C CA . ILE A 1 82 ? 23.068 24.004 -35.680 1.00 66.12 82 ILE A CA 1
ATOM 626 C C . ILE A 1 82 ? 22.762 22.501 -35.783 1.00 66.12 82 ILE A C 1
ATOM 628 O O . ILE A 1 82 ? 21.627 22.091 -36.049 1.00 66.12 82 ILE A O 1
ATOM 632 N N . ASP A 1 83 ? 23.758 21.674 -35.464 1.00 69.75 83 ASP A N 1
ATOM 633 C CA . ASP A 1 83 ? 23.593 20.227 -35.314 1.00 69.75 83 ASP A CA 1
ATOM 634 C C . ASP A 1 83 ? 22.966 19.844 -33.961 1.00 69.75 83 ASP A C 1
ATOM 636 O O . ASP A 1 83 ? 23.120 20.528 -32.944 1.00 69.75 83 ASP A O 1
ATOM 640 N N . GLU A 1 84 ? 22.261 18.709 -33.933 1.00 70.44 84 GLU A N 1
ATOM 641 C CA . GLU A 1 84 ? 21.715 18.144 -32.695 1.00 70.44 84 GLU A CA 1
ATOM 642 C C . GLU A 1 84 ? 22.857 17.855 -31.704 1.00 70.44 84 GLU A C 1
ATOM 644 O O . GLU A 1 84 ? 23.812 17.145 -32.016 1.00 70.44 84 GLU A O 1
ATOM 649 N N . GLY A 1 85 ? 22.774 18.430 -30.502 1.00 68.88 85 GLY A N 1
ATOM 650 C CA . GLY A 1 85 ? 23.814 18.332 -29.478 1.00 68.88 85 GLY A CA 1
ATOM 651 C C . GLY A 1 85 ? 24.808 19.496 -29.428 1.00 68.88 85 GLY A C 1
ATOM 652 O O . GLY A 1 85 ? 25.613 19.524 -28.492 1.00 68.88 85 GLY A O 1
ATOM 653 N N . ALA A 1 86 ? 24.745 20.462 -30.354 1.00 74.88 86 ALA A N 1
ATOM 654 C CA . ALA A 1 86 ? 25.589 21.654 -30.294 1.00 74.88 86 ALA A CA 1
ATOM 655 C C . ALA A 1 86 ? 25.227 22.555 -29.101 1.00 74.8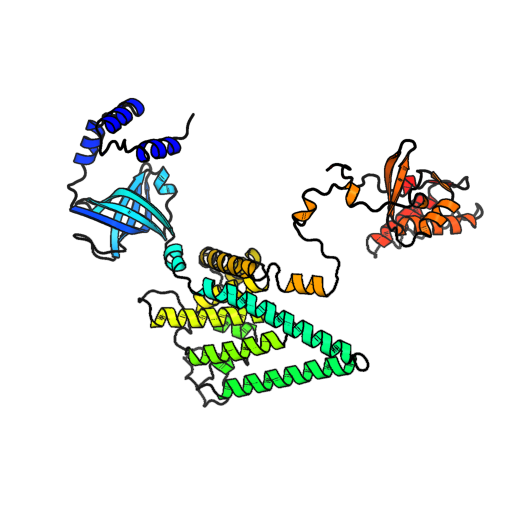8 86 ALA A C 1
ATOM 657 O O . ALA A 1 86 ? 24.071 22.613 -28.659 1.00 74.88 86 ALA A O 1
ATOM 658 N N . THR A 1 87 ? 26.232 23.261 -28.586 1.00 75.81 87 THR A N 1
ATOM 659 C CA . THR A 1 87 ? 26.076 24.207 -27.480 1.00 75.81 87 THR A CA 1
ATOM 660 C C . THR A 1 87 ? 25.757 25.589 -28.031 1.00 75.81 87 THR A C 1
ATOM 662 O O . THR A 1 87 ? 26.463 26.083 -28.900 1.00 75.81 87 THR A O 1
ATOM 665 N N . VAL A 1 88 ? 24.725 26.222 -27.487 1.00 76.06 88 VAL A N 1
ATOM 666 C CA . VAL A 1 88 ? 24.320 27.597 -27.784 1.00 76.06 88 VAL A CA 1
ATOM 667 C C . VAL A 1 88 ? 24.297 28.427 -26.508 1.00 76.06 88 VAL A C 1
ATOM 669 O O . VAL A 1 88 ? 24.040 27.907 -25.418 1.00 76.06 88 VAL A O 1
ATOM 672 N N . LEU A 1 89 ? 24.571 29.723 -26.633 1.00 72.81 89 LEU A N 1
ATOM 673 C CA . LEU A 1 89 ? 24.625 30.642 -25.499 1.00 72.81 89 LEU A CA 1
ATOM 674 C C . LEU A 1 89 ? 23.372 31.507 -25.463 1.00 72.81 89 LEU A C 1
ATOM 676 O O . LEU A 1 89 ? 22.955 32.033 -26.486 1.00 72.81 89 LEU A O 1
ATOM 680 N N . TRP A 1 90 ? 22.778 31.700 -24.290 1.00 76.56 90 TRP A N 1
ATOM 681 C CA . TRP A 1 90 ? 21.675 32.643 -24.110 1.00 76.56 90 TRP A CA 1
ATOM 682 C C . TRP A 1 90 ? 21.992 33.641 -23.009 1.00 76.56 90 TRP A C 1
ATOM 684 O O . TRP A 1 90 ? 22.301 33.270 -21.875 1.00 76.56 90 TRP A O 1
ATOM 694 N N . GLU A 1 91 ? 21.945 34.917 -23.375 1.00 69.94 91 GLU A N 1
ATOM 695 C CA . GLU A 1 91 ? 22.164 36.036 -22.472 1.00 69.94 91 GLU A CA 1
ATOM 696 C C . GLU A 1 91 ? 20.847 36.452 -21.810 1.00 69.94 91 GLU A C 1
ATOM 698 O O . GLU A 1 91 ? 19.843 36.702 -22.481 1.00 69.94 91 GLU A O 1
ATOM 703 N N . VAL A 1 92 ? 20.846 36.504 -20.479 1.00 69.31 92 VAL A N 1
ATOM 704 C CA . VAL A 1 92 ? 19.650 36.747 -19.673 1.00 69.31 92 VAL A CA 1
ATOM 705 C C . VAL A 1 92 ? 19.971 37.717 -18.537 1.00 69.31 92 VAL A C 1
ATOM 707 O O . VAL A 1 92 ? 21.054 37.661 -17.965 1.00 69.31 92 VAL A O 1
ATOM 710 N N . ASP A 1 93 ? 19.033 38.586 -18.155 1.00 72.88 93 ASP A N 1
ATOM 711 C CA . ASP A 1 93 ? 19.170 39.439 -16.962 1.00 72.88 93 ASP A CA 1
ATOM 712 C C . ASP A 1 93 ? 19.508 38.601 -15.709 1.00 72.88 93 ASP A C 1
ATOM 714 O O . ASP A 1 93 ? 19.024 37.476 -15.548 1.00 72.88 93 ASP A O 1
ATOM 718 N N . ALA A 1 94 ? 20.329 39.142 -14.804 1.00 60.75 94 ALA A N 1
ATOM 719 C CA . ALA A 1 94 ? 20.695 38.493 -13.544 1.00 60.75 94 ALA A CA 1
ATOM 720 C C . ALA A 1 94 ? 19.488 37.985 -12.725 1.00 60.75 94 ALA A C 1
ATOM 722 O O . ALA A 1 94 ? 19.579 36.923 -12.103 1.00 60.75 94 ALA A O 1
ATOM 723 N N . GLY A 1 95 ? 18.349 38.685 -12.758 1.00 62.41 95 GLY A N 1
ATOM 724 C CA . GLY A 1 95 ? 17.118 38.273 -12.085 1.00 62.41 95 GLY A CA 1
ATOM 725 C C . GLY A 1 95 ? 16.545 36.968 -12.640 1.00 62.41 95 GLY A C 1
ATOM 726 O O . GLY A 1 95 ? 16.339 36.018 -11.884 1.00 62.41 95 GLY A O 1
ATOM 727 N N . LEU A 1 96 ? 16.342 36.882 -13.958 1.00 63.00 96 LEU A N 1
ATOM 728 C CA . LEU A 1 96 ? 15.814 35.672 -14.602 1.00 63.00 96 LEU A CA 1
ATOM 729 C C . LEU A 1 96 ? 16.865 34.548 -14.628 1.00 63.00 96 LEU A C 1
ATOM 731 O O . LEU A 1 96 ? 16.529 33.385 -14.417 1.00 63.00 96 LEU A O 1
ATOM 735 N N . GLY A 1 97 ? 18.146 34.893 -14.769 1.00 61.97 97 GLY A N 1
ATOM 736 C CA . GLY A 1 97 ? 19.258 33.952 -14.655 1.00 61.97 97 GLY A CA 1
ATOM 737 C C . GLY A 1 97 ? 19.307 33.243 -13.301 1.00 61.97 97 GLY A C 1
ATOM 738 O O . GLY A 1 97 ? 19.537 32.041 -13.262 1.00 61.97 97 GLY A O 1
ATOM 739 N N . SER A 1 98 ? 19.021 33.944 -12.197 1.00 67.25 98 SER A N 1
ATOM 740 C CA . SER A 1 98 ? 19.000 33.352 -10.847 1.00 67.25 98 SER A CA 1
ATOM 741 C C . SER A 1 98 ? 17.895 32.306 -10.626 1.00 67.25 98 SER A C 1
ATOM 743 O O . SER A 1 98 ? 17.976 31.510 -9.693 1.00 67.25 98 SER A O 1
ATOM 745 N N . GLN A 1 99 ? 16.867 32.298 -11.481 1.00 69.31 99 GLN A N 1
ATOM 746 C CA . GLN A 1 99 ? 15.742 31.361 -11.407 1.00 69.31 99 GLN A CA 1
ATOM 747 C C . GLN A 1 99 ? 15.939 30.119 -12.284 1.00 69.31 99 GLN A C 1
ATOM 749 O O . GLN A 1 99 ? 15.219 29.133 -12.131 1.00 69.31 99 GLN A O 1
ATOM 754 N N . LEU A 1 100 ? 16.904 30.154 -13.202 1.00 70.19 100 LEU A N 1
ATOM 755 C CA . LEU A 1 100 ? 17.205 29.049 -14.096 1.00 70.19 100 LEU A CA 1
ATOM 756 C C . LEU A 1 100 ? 18.182 28.078 -13.421 1.00 70.19 100 LEU A C 1
ATOM 758 O O . LEU A 1 100 ? 19.201 28.467 -12.858 1.00 70.19 100 LEU A O 1
ATOM 762 N N . GLN A 1 101 ? 17.864 26.789 -13.489 1.00 75.75 101 GLN A N 1
ATOM 763 C CA . GLN A 1 101 ? 18.684 25.704 -12.961 1.00 75.75 101 GLN A CA 1
ATOM 764 C C . GLN A 1 101 ? 19.186 24.810 -14.094 1.00 75.75 101 GLN A C 1
ATOM 766 O O . GLN A 1 101 ? 18.533 24.651 -15.130 1.00 75.75 101 GLN A O 1
ATOM 771 N N . GLN A 1 102 ? 20.352 24.204 -13.878 1.00 80.00 102 GLN A N 1
ATOM 772 C CA . GLN A 1 102 ? 20.872 23.155 -14.748 1.00 80.00 102 GLN A CA 1
ATOM 773 C C . GLN A 1 102 ? 19.866 21.998 -14.839 1.00 80.00 102 GLN A C 1
ATOM 775 O O . GLN A 1 102 ? 19.307 21.571 -13.830 1.00 80.00 102 GLN A O 1
ATOM 780 N N . GLY A 1 103 ? 19.641 21.492 -16.052 1.00 69.50 103 GLY A N 1
ATOM 781 C CA . GLY A 1 103 ? 18.664 20.439 -16.317 1.00 69.50 103 GLY A CA 1
ATOM 782 C C . GLY A 1 103 ? 17.249 20.945 -16.610 1.00 69.50 103 GLY A C 1
ATOM 783 O O . GLY A 1 103 ? 16.330 20.135 -16.656 1.00 69.50 103 GLY A O 1
ATOM 784 N N . LEU A 1 104 ? 17.030 22.250 -16.806 1.00 75.50 104 LEU A N 1
ATOM 785 C CA . LEU A 1 104 ? 15.770 22.774 -17.349 1.00 75.50 104 LEU A CA 1
ATOM 786 C C . LEU A 1 104 ? 15.757 22.682 -18.873 1.00 75.50 104 LEU A C 1
ATOM 788 O O . LEU A 1 104 ? 16.729 23.039 -19.526 1.00 75.50 104 LEU A O 1
ATOM 792 N N . VAL A 1 105 ? 14.642 22.242 -19.441 1.00 77.94 105 VAL A N 1
ATOM 793 C CA . VAL A 1 105 ? 14.365 22.304 -20.873 1.00 77.94 105 VAL A CA 1
ATOM 794 C C . VAL A 1 105 ? 13.377 23.428 -21.129 1.00 77.94 105 VAL A C 1
ATOM 796 O O . VAL A 1 105 ? 12.302 23.491 -20.527 1.00 77.94 105 VAL A O 1
ATOM 799 N N . ILE A 1 106 ? 13.765 24.326 -22.023 1.00 77.56 106 ILE A N 1
ATOM 800 C CA . ILE A 1 106 ? 13.007 25.520 -22.366 1.00 77.56 106 ILE A CA 1
ATOM 801 C C . ILE A 1 106 ? 12.591 25.395 -23.825 1.00 77.56 106 ILE A C 1
ATOM 803 O O . ILE A 1 106 ? 13.450 25.334 -24.706 1.00 77.56 106 ILE A O 1
ATOM 807 N N . ASP A 1 107 ? 11.286 25.340 -24.070 1.00 77.56 107 ASP A N 1
ATOM 808 C CA . ASP A 1 107 ? 10.715 25.278 -25.411 1.00 77.56 107 ASP A CA 1
ATOM 809 C C . ASP A 1 107 ? 10.178 26.644 -25.827 1.00 77.56 107 ASP A C 1
ATOM 811 O O . ASP A 1 107 ? 9.567 27.383 -25.043 1.00 77.56 107 ASP A O 1
ATOM 815 N N . GLY A 1 108 ? 10.439 26.991 -27.079 1.00 78.44 108 GLY A N 1
ATOM 816 C CA . GLY A 1 108 ? 10.040 28.271 -27.629 1.00 78.44 108 GLY A CA 1
ATOM 817 C C . GLY A 1 108 ? 10.637 28.538 -29.001 1.00 78.44 108 GLY A C 1
ATOM 818 O O . GLY A 1 108 ? 11.222 27.668 -29.652 1.00 78.44 108 GLY A O 1
ATOM 819 N N . TYR A 1 109 ? 10.479 29.783 -29.434 1.00 76.62 109 TYR A N 1
ATOM 820 C CA . TYR A 1 109 ? 10.955 30.280 -30.718 1.00 76.62 109 TYR A CA 1
ATOM 821 C C . TYR A 1 109 ? 12.276 31.015 -30.521 1.00 76.62 109 TYR A C 1
ATOM 823 O O . TYR A 1 109 ? 12.316 32.070 -29.885 1.00 76.62 109 TYR A O 1
ATOM 831 N N . TRP A 1 110 ? 13.339 30.490 -31.113 1.00 76.94 110 TRP A N 1
ATOM 832 C CA . TRP A 1 110 ? 14.706 30.969 -30.966 1.00 76.94 110 TRP A CA 1
ATOM 833 C C . TRP A 1 110 ? 15.220 31.590 -32.265 1.00 76.94 110 TRP A C 1
ATOM 835 O O . TRP A 1 110 ? 14.834 31.196 -33.370 1.00 76.94 110 TRP A O 1
ATOM 845 N N . ARG A 1 111 ? 16.102 32.580 -32.133 1.00 76.25 111 ARG A N 1
ATOM 846 C CA . ARG A 1 111 ? 16.904 33.139 -33.226 1.00 76.25 111 ARG A CA 1
ATOM 847 C C . ARG A 1 111 ? 18.373 33.054 -32.861 1.00 76.25 111 ARG A C 1
ATOM 849 O O . ARG A 1 111 ? 18.743 33.547 -31.802 1.00 76.25 111 ARG A O 1
ATOM 856 N N . LEU A 1 112 ? 19.174 32.456 -33.733 1.00 68.75 112 LEU A N 1
ATOM 857 C CA . LEU A 1 112 ? 20.621 32.369 -33.582 1.00 68.75 112 LEU A CA 1
ATOM 858 C C . LEU A 1 112 ? 21.292 33.546 -34.293 1.00 68.75 112 LEU A C 1
ATOM 860 O O . LEU A 1 112 ? 20.951 33.856 -35.435 1.00 68.75 112 LEU A O 1
ATOM 864 N N . LEU A 1 113 ? 22.247 34.172 -33.619 1.00 71.94 113 LEU A N 1
ATOM 865 C CA . LEU A 1 113 ? 23.109 35.229 -34.140 1.00 71.94 113 LEU A CA 1
ATOM 866 C C . LEU A 1 113 ? 24.443 34.641 -34.623 1.00 71.94 113 LEU A C 1
ATOM 868 O O . LEU A 1 113 ? 24.847 33.567 -34.178 1.00 71.94 113 LEU A O 1
ATOM 872 N N . GLU A 1 114 ? 25.166 35.369 -35.477 1.00 63.50 114 GLU A N 1
ATOM 873 C CA . GLU A 1 114 ? 26.491 34.955 -35.990 1.00 63.50 114 GLU A CA 1
ATOM 874 C C . GLU A 1 114 ? 27.525 34.661 -34.889 1.00 63.50 114 GLU A C 1
ATOM 876 O O . GLU A 1 114 ? 28.443 33.872 -35.092 1.00 63.50 114 GLU A O 1
ATOM 881 N N . ASN A 1 115 ? 27.338 35.233 -33.698 1.00 64.19 115 ASN A N 1
ATOM 882 C CA . ASN A 1 115 ? 28.230 35.077 -32.548 1.00 64.19 115 ASN A CA 1
ATOM 883 C C . ASN A 1 115 ? 27.860 33.891 -31.627 1.00 64.19 115 ASN A C 1
ATOM 885 O O . ASN A 1 115 ? 28.239 33.900 -30.459 1.00 64.19 115 ASN A O 1
ATOM 889 N N . GLU A 1 116 ? 27.074 32.917 -32.103 1.00 62.81 116 GLU A N 1
ATOM 890 C CA . GLU A 1 116 ? 26.576 31.747 -31.340 1.00 62.81 116 GLU A CA 1
ATOM 891 C C . GLU A 1 116 ? 25.619 32.074 -30.170 1.00 62.81 116 GLU A C 1
ATOM 893 O O . GLU A 1 116 ? 25.223 31.194 -29.394 1.00 62.81 116 GLU A O 1
ATOM 898 N N . PHE A 1 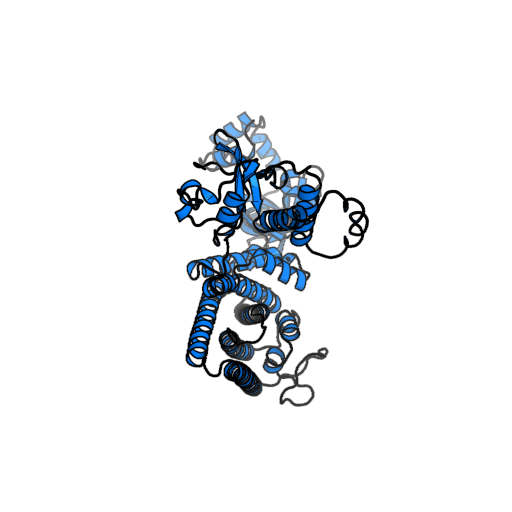117 ? 25.201 33.337 -30.055 1.00 67.62 117 PHE A N 1
ATOM 899 C CA . PHE A 1 117 ? 24.188 33.773 -29.100 1.00 67.62 117 PHE A CA 1
ATOM 900 C C . PHE A 1 117 ? 22.779 33.558 -29.654 1.00 67.62 117 PHE A C 1
ATOM 902 O O . PHE A 1 117 ? 22.473 33.881 -30.801 1.00 67.62 117 PHE A O 1
ATOM 909 N N . CYS A 1 118 ? 21.899 33.043 -28.807 1.00 69.69 118 CYS A N 1
ATOM 910 C CA . CYS A 1 118 ? 20.493 32.830 -29.087 1.00 69.69 118 CYS A CA 1
ATOM 911 C C . CYS A 1 118 ? 19.645 33.892 -28.395 1.00 69.69 118 CYS A C 1
ATOM 913 O O . CYS A 1 118 ? 19.830 34.191 -27.217 1.00 69.69 118 CYS A O 1
ATOM 915 N N . PHE A 1 119 ? 18.644 34.392 -29.113 1.00 73.31 119 PHE A N 1
ATOM 916 C CA . PHE A 1 119 ? 17.604 35.260 -28.582 1.00 73.31 119 PHE A CA 1
ATOM 917 C C . PHE A 1 119 ? 16.248 34.547 -28.604 1.00 73.31 119 PHE A C 1
ATOM 919 O O . PHE A 1 119 ? 15.857 33.959 -29.617 1.00 73.31 119 PHE A O 1
ATOM 926 N N . MET A 1 120 ? 15.506 34.616 -27.496 1.00 67.69 120 MET A N 1
ATOM 927 C CA . MET A 1 120 ? 14.166 34.036 -27.395 1.00 67.69 120 MET A CA 1
ATOM 928 C C . MET A 1 120 ? 13.117 35.030 -27.907 1.00 67.69 120 MET A C 1
ATOM 930 O O . MET A 1 120 ? 12.888 36.083 -27.317 1.00 67.69 120 MET A O 1
ATOM 934 N N . ARG A 1 121 ? 12.449 34.684 -29.009 1.00 63.50 121 ARG A N 1
ATOM 935 C CA . ARG A 1 121 ? 11.363 35.471 -29.611 1.00 63.50 121 ARG A CA 1
ATOM 936 C C . ARG A 1 121 ? 10.011 35.206 -28.947 1.00 63.50 121 ARG A C 1
ATOM 938 O O . ARG A 1 121 ? 9.160 36.093 -28.922 1.00 63.50 121 ARG A O 1
ATOM 945 N N . GLY A 1 122 ? 9.797 33.990 -28.458 1.00 58.12 122 GLY A N 1
ATOM 946 C CA . GLY A 1 122 ? 8.550 33.566 -27.834 1.00 58.12 122 GLY A CA 1
ATOM 947 C C . GLY A 1 122 ? 8.780 32.353 -26.948 1.00 58.12 122 GLY A C 1
ATOM 948 O O . GLY A 1 122 ? 9.577 31.485 -27.295 1.00 58.12 122 GLY A O 1
ATOM 949 N N . PHE A 1 123 ? 8.097 32.331 -25.812 1.00 68.88 123 PHE A N 1
ATOM 950 C CA . PHE A 1 123 ? 8.163 31.265 -24.823 1.00 68.88 123 PHE A CA 1
ATOM 951 C C . PHE A 1 123 ? 6.898 30.415 -24.910 1.00 68.88 123 PHE A C 1
ATOM 953 O O . PHE A 1 123 ? 5.804 30.979 -24.831 1.00 68.88 123 PHE A O 1
ATOM 960 N N . ASP A 1 124 ? 7.050 29.095 -25.023 1.00 67.62 124 ASP A N 1
ATOM 961 C CA . ASP A 1 124 ? 5.917 28.167 -25.018 1.00 67.62 124 ASP A CA 1
ATOM 962 C C . ASP A 1 124 ? 5.766 27.506 -23.644 1.00 67.62 124 ASP A C 1
ATOM 964 O O . ASP A 1 124 ? 4.762 27.708 -22.955 1.00 67.62 124 ASP A O 1
ATOM 968 N N . TRP A 1 125 ? 6.775 26.751 -23.202 1.00 67.50 125 TRP A N 1
ATOM 969 C CA . TRP A 1 125 ? 6.776 26.110 -21.888 1.00 67.50 125 TRP A CA 1
ATOM 970 C C . TRP A 1 125 ? 8.194 25.867 -21.365 1.00 67.50 125 TRP A C 1
ATOM 972 O O . TRP A 1 125 ? 9.175 25.812 -22.103 1.00 67.50 125 TRP A O 1
ATOM 982 N N . ILE A 1 126 ? 8.292 25.702 -20.046 1.00 72.19 126 ILE A N 1
ATOM 983 C CA . ILE A 1 126 ? 9.510 25.285 -19.357 1.00 72.19 126 ILE A CA 1
ATOM 984 C C . ILE A 1 126 ? 9.195 24.034 -18.563 1.00 72.19 126 ILE A C 1
ATOM 986 O O . ILE A 1 126 ? 8.196 23.975 -17.845 1.00 72.19 126 ILE A O 1
ATOM 990 N N . CYS A 1 127 ? 10.042 23.025 -18.680 1.00 64.81 127 CYS A N 1
ATOM 991 C CA . CYS A 1 127 ? 9.952 21.869 -17.812 1.00 64.81 127 CYS A CA 1
ATOM 992 C C . CYS A 1 127 ? 11.353 21.321 -17.555 1.00 64.81 127 CYS A C 1
ATOM 994 O O . CYS A 1 127 ? 12.240 21.467 -18.390 1.00 64.81 127 CYS A O 1
ATOM 996 N N . PRO A 1 128 ? 11.601 20.703 -16.403 1.00 67.56 128 PRO A N 1
ATOM 997 C CA . PRO A 1 128 ? 12.871 20.037 -16.186 1.00 67.56 128 PRO A CA 1
ATOM 998 C C . PRO A 1 128 ? 13.039 18.838 -17.134 1.00 67.56 128 PRO A C 1
ATOM 1000 O O . PRO A 1 128 ? 12.074 18.170 -17.490 1.00 67.56 128 PRO A O 1
ATOM 1003 N N . GLU A 1 129 ? 14.275 18.535 -17.522 1.00 65.00 129 GLU A N 1
ATOM 1004 C CA . GLU A 1 129 ? 14.649 17.462 -18.455 1.00 65.00 129 GLU A CA 1
ATOM 1005 C C . GLU A 1 129 ? 14.067 16.105 -18.040 1.00 65.00 129 GLU A C 1
ATOM 1007 O O . GLU A 1 129 ? 13.617 15.317 -18.873 1.00 65.00 129 GLU A O 1
ATOM 1012 N N . TRP A 1 130 ? 14.004 15.846 -16.731 1.00 58.44 130 TRP A N 1
ATOM 1013 C CA . TRP A 1 130 ? 13.390 14.636 -16.192 1.00 58.44 130 TRP A CA 1
ATOM 1014 C C . TRP A 1 130 ? 11.871 14.585 -16.403 1.00 58.44 130 TRP A C 1
ATOM 1016 O O . TRP A 1 130 ? 11.333 13.489 -16.503 1.00 58.44 130 TRP A O 1
ATOM 1026 N N . ALA A 1 131 ? 11.172 15.721 -16.501 1.00 50.06 131 ALA A N 1
ATOM 1027 C CA . ALA A 1 131 ? 9.729 15.761 -16.750 1.00 50.06 131 ALA A CA 1
ATOM 1028 C C . ALA A 1 131 ? 9.396 15.414 -18.207 1.00 50.06 131 ALA A C 1
ATOM 1030 O O . ALA A 1 131 ? 8.414 14.718 -18.448 1.00 50.06 131 ALA A O 1
ATOM 1031 N N . LEU A 1 132 ? 10.252 15.793 -19.162 1.00 55.44 132 LEU A N 1
ATOM 1032 C CA . LEU A 1 132 ? 10.158 15.312 -20.548 1.00 55.44 132 LEU A CA 1
ATOM 1033 C C . LEU A 1 132 ? 10.403 13.809 -20.646 1.00 55.44 132 LEU A C 1
ATOM 1035 O O . LEU A 1 132 ? 9.673 13.127 -21.355 1.00 55.44 132 LEU A O 1
ATOM 1039 N N . ARG A 1 133 ? 11.369 13.278 -19.882 1.00 52.53 133 ARG A N 1
ATOM 1040 C CA . ARG A 1 133 ? 11.575 11.823 -19.771 1.00 52.53 133 ARG A CA 1
ATOM 1041 C C . ARG A 1 133 ? 10.426 11.109 -19.044 1.00 52.53 133 ARG A C 1
ATOM 1043 O O . ARG A 1 133 ? 10.175 9.942 -19.314 1.00 52.53 133 ARG A O 1
ATOM 1050 N N . ALA A 1 134 ? 9.733 11.782 -18.122 1.00 46.22 134 ALA A N 1
ATOM 1051 C CA . ALA A 1 134 ? 8.633 11.216 -17.334 1.00 46.22 134 ALA A CA 1
ATOM 1052 C C . ALA A 1 134 ? 7.256 11.325 -18.017 1.00 46.22 134 ALA A C 1
ATOM 1054 O O . ALA A 1 134 ? 6.353 10.560 -17.673 1.00 46.22 134 ALA A O 1
ATOM 1055 N N . SER A 1 135 ? 7.088 12.226 -18.993 1.00 41.09 135 SER A N 1
ATOM 1056 C CA . SER A 1 135 ? 5.873 12.346 -19.818 1.00 41.09 135 SER A CA 1
ATOM 1057 C C . SER A 1 135 ? 5.585 11.090 -20.656 1.00 41.09 135 SER A C 1
ATOM 1059 O O . SER A 1 135 ? 4.477 10.950 -21.164 1.00 41.09 135 SER A O 1
ATOM 1061 N N . GLU A 1 136 ? 6.547 10.173 -20.774 1.00 47.62 136 GLU A N 1
ATOM 1062 C CA . GLU A 1 136 ? 6.399 8.863 -21.424 1.00 47.62 136 GLU A CA 1
ATOM 1063 C C . GLU A 1 136 ? 6.230 7.705 -20.414 1.00 47.62 136 GLU A C 1
ATOM 1065 O O . GLU A 1 136 ? 6.394 6.545 -20.775 1.00 47.62 136 GLU A O 1
ATOM 1070 N N . SER A 1 137 ? 5.913 7.975 -19.137 1.00 52.19 137 SER A N 1
ATOM 1071 C CA . SER A 1 137 ? 5.726 6.925 -18.114 1.00 52.19 137 SER A CA 1
ATOM 1072 C C . SER A 1 137 ? 4.405 6.150 -18.275 1.00 52.19 137 SER A C 1
ATOM 1074 O O . SER A 1 137 ? 3.488 6.244 -17.456 1.00 52.19 137 SER A O 1
ATOM 1076 N N . GLU A 1 138 ? 4.314 5.335 -19.329 1.00 56.19 138 GLU A N 1
ATOM 1077 C CA . GLU A 1 138 ? 3.228 4.367 -19.561 1.00 56.19 138 GLU A CA 1
ATOM 1078 C C . GLU A 1 138 ? 3.012 3.431 -18.349 1.00 56.19 138 GLU A C 1
ATOM 1080 O O . GLU A 1 138 ? 1.890 3.007 -18.058 1.00 56.19 138 GLU A O 1
ATOM 1085 N N . ASP A 1 139 ? 4.069 3.176 -17.573 1.00 55.16 139 ASP A N 1
ATOM 1086 C CA . ASP A 1 139 ? 4.090 2.358 -16.360 1.00 55.16 139 ASP A CA 1
ATOM 1087 C C . ASP A 1 139 ? 3.034 2.800 -15.334 1.00 55.16 139 ASP A C 1
ATOM 1089 O O . ASP A 1 139 ? 2.311 1.971 -14.778 1.00 55.16 139 ASP A O 1
ATOM 1093 N N . ALA A 1 140 ? 2.917 4.107 -15.073 1.00 59.34 140 ALA A N 1
ATOM 1094 C CA . ALA A 1 140 ? 2.034 4.629 -14.027 1.00 59.34 140 ALA A CA 1
ATOM 1095 C C . ALA A 1 140 ? 0.550 4.466 -14.393 1.00 59.34 140 ALA A C 1
ATOM 1097 O O . ALA A 1 140 ? -0.293 4.239 -13.518 1.00 59.34 140 ALA A O 1
ATOM 1098 N N . VAL A 1 141 ? 0.241 4.526 -15.693 1.00 71.19 141 VAL A N 1
ATOM 1099 C CA . VAL A 1 141 ? -1.117 4.369 -16.230 1.00 71.19 141 VAL A CA 1
ATOM 1100 C C . VAL A 1 141 ? -1.595 2.924 -16.109 1.00 71.19 141 VAL A C 1
ATOM 1102 O O . VAL A 1 141 ? -2.761 2.688 -15.798 1.00 71.19 141 VAL A O 1
ATOM 1105 N N . LEU A 1 142 ? -0.700 1.950 -16.296 1.00 78.75 142 LEU A N 1
ATOM 1106 C CA . LEU A 1 142 ? -1.027 0.528 -16.164 1.00 78.75 142 LEU A CA 1
ATOM 1107 C C . LEU A 1 142 ? -1.060 0.061 -14.703 1.00 78.75 142 LEU A C 1
ATOM 1109 O O . LEU A 1 142 ? -1.930 -0.727 -14.319 1.00 78.75 142 LEU A O 1
ATOM 1113 N N . ILE A 1 143 ? -0.140 0.558 -13.871 1.00 86.69 143 ILE A N 1
ATOM 1114 C CA . ILE A 1 143 ? 0.001 0.112 -12.480 1.00 86.69 143 ILE A CA 1
ATOM 1115 C C . ILE A 1 143 ? -1.168 0.582 -11.603 1.00 86.69 143 ILE A C 1
ATOM 1117 O O . ILE A 1 143 ? -1.603 -0.173 -10.733 1.00 86.69 143 ILE A O 1
ATOM 1121 N N . GLY A 1 144 ? -1.734 1.770 -11.840 1.00 85.62 144 GLY A N 1
ATOM 1122 C CA . GLY A 1 144 ? -2.877 2.283 -11.070 1.00 85.62 144 GLY A CA 1
ATOM 1123 C C . GLY A 1 144 ? -4.089 1.334 -11.078 1.00 85.62 144 GLY A C 1
ATOM 1124 O O . GLY A 1 144 ? -4.455 0.805 -10.023 1.00 85.62 144 GLY A O 1
ATOM 1125 N N . PRO A 1 145 ? -4.683 1.023 -12.244 1.00 89.62 145 PRO A N 1
ATOM 1126 C CA . PRO A 1 145 ? -5.793 0.076 -12.356 1.00 89.62 145 PRO A CA 1
ATOM 1127 C C . PRO A 1 145 ? -5.435 -1.342 -11.903 1.00 89.62 145 PRO A C 1
ATOM 1129 O O . PRO A 1 145 ? -6.243 -2.004 -11.247 1.00 89.62 145 PRO A O 1
ATOM 1132 N N . PHE A 1 146 ? -4.217 -1.806 -12.200 1.00 93.12 146 PHE A N 1
ATOM 1133 C CA . PHE A 1 146 ? -3.756 -3.118 -11.753 1.00 93.12 146 PHE A CA 1
ATOM 1134 C C . PHE A 1 146 ? -3.676 -3.206 -10.222 1.00 93.12 146 PHE A C 1
ATOM 1136 O O . PHE A 1 146 ? -4.144 -4.180 -9.634 1.00 93.12 146 PHE A O 1
ATOM 1143 N N . SER A 1 147 ? -3.163 -2.169 -9.557 1.00 92.50 147 SER A N 1
ATOM 1144 C CA . SER A 1 147 ? -3.124 -2.100 -8.094 1.00 92.50 147 SER A CA 1
ATOM 1145 C C . SER A 1 147 ? -4.533 -2.100 -7.494 1.00 92.50 147 SER A C 1
ATOM 1147 O O . SER A 1 147 ? -4.770 -2.762 -6.484 1.00 92.50 147 SER A O 1
ATOM 1149 N N . ALA A 1 148 ? -5.503 -1.458 -8.154 1.00 92.19 148 ALA A N 1
ATOM 1150 C CA . ALA A 1 148 ? -6.895 -1.483 -7.724 1.00 92.19 148 ALA A CA 1
ATOM 1151 C C . ALA A 1 148 ? -7.525 -2.882 -7.852 1.00 92.19 148 ALA A C 1
ATOM 1153 O O . ALA A 1 148 ? -8.217 -3.342 -6.935 1.00 92.19 148 ALA A O 1
ATOM 1154 N N . PHE A 1 149 ? -7.254 -3.579 -8.960 1.00 93.94 149 PHE A N 1
ATOM 1155 C CA . PHE A 1 149 ? -7.641 -4.977 -9.149 1.00 93.94 149 PHE A CA 1
ATOM 1156 C C . PHE A 1 149 ? -7.003 -5.884 -8.089 1.00 93.94 149 PHE A C 1
ATOM 1158 O O . PHE A 1 149 ? -7.710 -6.667 -7.452 1.00 93.94 149 PHE A O 1
ATOM 1165 N N . HIS A 1 150 ? -5.699 -5.733 -7.841 1.00 94.31 150 HIS A N 1
ATOM 1166 C CA . HIS A 1 150 ? -4.958 -6.491 -6.829 1.00 94.31 150 HIS A CA 1
ATOM 1167 C C . HIS A 1 150 ? -5.549 -6.303 -5.430 1.00 94.31 150 HIS A C 1
ATOM 1169 O O . HIS A 1 150 ? -5.786 -7.282 -4.723 1.00 94.31 150 HIS A O 1
ATOM 1175 N N . THR A 1 151 ? -5.882 -5.065 -5.044 1.00 94.00 151 THR A N 1
ATOM 1176 C CA . THR A 1 151 ? -6.571 -4.775 -3.777 1.00 94.00 151 THR A CA 1
ATOM 1177 C C . THR A 1 151 ? -7.905 -5.515 -3.684 1.00 94.00 151 THR A C 1
ATOM 1179 O O . THR A 1 151 ? -8.152 -6.206 -2.694 1.00 94.00 151 THR A O 1
ATOM 1182 N N . ARG A 1 152 ? -8.756 -5.443 -4.718 1.00 93.69 152 ARG A N 1
ATOM 1183 C CA . ARG A 1 152 ? -10.054 -6.143 -4.730 1.00 93.69 152 ARG A CA 1
ATOM 1184 C C . ARG A 1 152 ? -9.896 -7.661 -4.674 1.00 93.69 152 ARG A C 1
ATOM 1186 O O . ARG A 1 152 ? -10.635 -8.310 -3.937 1.00 93.69 152 ARG A O 1
ATOM 1193 N N . ALA A 1 153 ? -8.933 -8.222 -5.402 1.00 94.50 153 ALA A N 1
ATOM 1194 C CA . ALA A 1 153 ? -8.647 -9.654 -5.401 1.00 94.50 153 ALA A CA 1
ATOM 1195 C C . ALA A 1 153 ? -8.196 -10.134 -4.011 1.00 94.50 153 ALA A C 1
ATOM 1197 O O . ALA A 1 153 ? -8.769 -11.081 -3.471 1.00 94.50 153 ALA A O 1
ATOM 1198 N N . CYS A 1 154 ? -7.252 -9.425 -3.384 1.00 93.94 154 CYS A N 1
ATOM 1199 C CA . CYS A 1 154 ? -6.818 -9.670 -2.007 1.00 93.94 154 CYS A CA 1
ATOM 1200 C C . CYS A 1 154 ? -7.995 -9.612 -1.018 1.00 93.94 154 CYS A C 1
ATOM 1202 O O . CYS A 1 154 ? -8.182 -10.493 -0.180 1.00 93.94 154 CYS A O 1
ATOM 1204 N N . LEU A 1 155 ? -8.843 -8.589 -1.128 1.00 92.50 155 LEU A N 1
ATOM 1205 C CA . LEU A 1 155 ? -10.017 -8.434 -0.273 1.00 92.50 155 LEU A CA 1
ATOM 1206 C C . LEU A 1 155 ? -11.070 -9.531 -0.498 1.00 92.50 155 LEU A C 1
ATOM 1208 O O . LEU A 1 155 ? -11.719 -9.963 0.461 1.00 92.50 155 LEU A O 1
ATOM 1212 N N . ALA A 1 156 ? -11.254 -9.986 -1.737 1.00 93.06 156 ALA A N 1
ATOM 1213 C CA . ALA A 1 156 ? -12.158 -11.079 -2.070 1.00 93.06 156 ALA A CA 1
ATOM 1214 C C . ALA A 1 156 ? -11.663 -12.399 -1.466 1.00 93.06 156 ALA A C 1
ATOM 1216 O O . ALA A 1 156 ? -12.433 -13.065 -0.770 1.00 93.06 156 ALA A O 1
ATOM 1217 N N . VAL A 1 157 ? -10.376 -12.724 -1.635 1.00 93.19 157 VAL A N 1
ATOM 1218 C CA . VAL A 1 157 ? -9.752 -13.921 -1.049 1.00 93.19 157 VAL A CA 1
ATOM 1219 C C . VAL A 1 157 ? -9.821 -13.892 0.474 1.00 93.19 157 VAL A C 1
ATOM 1221 O O . VAL A 1 157 ? -10.283 -14.863 1.074 1.00 93.19 157 VAL A O 1
ATOM 1224 N N . ALA A 1 158 ? -9.483 -12.764 1.105 1.00 90.19 158 ALA A N 1
ATOM 1225 C CA . ALA A 1 158 ? -9.606 -12.609 2.552 1.00 90.19 158 ALA A CA 1
ATOM 1226 C C . ALA A 1 158 ? -11.046 -12.864 3.038 1.00 90.19 158 ALA A C 1
ATOM 1228 O O . ALA A 1 158 ? -11.257 -13.596 4.006 1.00 90.19 158 ALA A O 1
ATOM 1229 N N . SER A 1 159 ? -12.054 -12.331 2.335 1.00 90.44 159 SER A N 1
ATOM 1230 C CA . SER A 1 159 ? -13.464 -12.548 2.690 1.00 90.44 159 SER A CA 1
ATOM 1231 C C . SER A 1 159 ? -13.919 -13.998 2.485 1.00 90.44 159 SER A C 1
ATOM 1233 O O . SER A 1 159 ? -14.656 -14.541 3.310 1.00 90.44 159 SER A O 1
ATOM 1235 N N . ALA A 1 160 ? -13.467 -14.651 1.411 1.00 90.25 160 ALA A N 1
ATOM 1236 C CA . ALA A 1 160 ? -13.773 -16.047 1.127 1.00 90.25 160 ALA A CA 1
ATOM 1237 C C . ALA A 1 160 ? -13.161 -16.963 2.193 1.00 90.25 160 ALA A C 1
ATOM 1239 O O . ALA A 1 160 ? -13.837 -17.852 2.713 1.00 90.25 160 ALA A O 1
ATOM 1240 N N . ARG A 1 161 ? -11.914 -16.690 2.586 1.00 89.44 161 ARG A N 1
ATOM 1241 C CA . ARG A 1 161 ? -11.208 -17.432 3.630 1.00 89.44 161 ARG A CA 1
ATOM 1242 C C . ARG A 1 161 ? -11.853 -17.235 5.001 1.00 89.44 161 ARG A C 1
ATOM 1244 O O . ARG A 1 161 ? -12.073 -18.210 5.712 1.00 89.44 161 ARG A O 1
ATOM 1251 N N . GLN A 1 162 ? -12.270 -16.015 5.343 1.00 86.38 162 GLN A N 1
ATOM 1252 C CA . GLN A 1 162 ? -13.006 -15.746 6.584 1.00 86.38 162 GLN A CA 1
ATOM 1253 C C . GLN A 1 162 ? -14.366 -16.472 6.621 1.00 86.38 162 GLN A C 1
ATOM 1255 O O . GLN A 1 162 ? -14.738 -17.048 7.646 1.00 86.38 162 GLN A O 1
ATOM 1260 N N . LYS A 1 163 ? -15.093 -16.528 5.496 1.00 87.62 163 LYS A N 1
ATOM 1261 C CA . LYS A 1 163 ? -16.324 -17.333 5.364 1.00 87.62 163 LYS A CA 1
ATOM 1262 C C . LYS A 1 163 ? -16.054 -18.833 5.522 1.00 87.62 163 LYS A C 1
ATOM 1264 O O . LYS A 1 163 ? -16.836 -19.538 6.154 1.00 87.62 163 LYS A O 1
ATOM 1269 N N . LEU A 1 164 ? -14.947 -19.331 4.976 1.00 86.44 164 LEU A N 1
ATOM 1270 C CA . LEU A 1 164 ? -14.547 -20.728 5.137 1.00 86.44 164 LEU A CA 1
ATOM 1271 C C . LEU A 1 164 ? -14.199 -21.049 6.600 1.00 86.44 164 LEU A C 1
ATOM 1273 O O . LEU A 1 164 ? -14.677 -22.041 7.146 1.00 86.44 164 LEU A O 1
ATOM 1277 N N . MET A 1 165 ? -13.432 -20.179 7.260 1.00 84.62 165 MET A N 1
ATOM 1278 C CA . MET A 1 165 ? -13.039 -20.355 8.661 1.00 84.62 165 MET A CA 1
ATOM 1279 C C . MET A 1 165 ? -14.226 -20.288 9.625 1.00 84.62 165 MET A C 1
ATOM 1281 O O . MET A 1 165 ? -14.263 -21.041 10.594 1.00 84.62 165 MET A O 1
ATOM 1285 N N . THR A 1 166 ? -15.211 -19.426 9.362 1.00 84.62 166 THR A N 1
ATOM 1286 C CA . THR A 1 166 ? -16.438 -19.343 10.177 1.00 84.62 166 THR A CA 1
ATOM 1287 C C . THR A 1 166 ? -17.321 -20.581 10.021 1.00 84.62 166 THR A C 1
ATOM 1289 O O . THR A 1 166 ? -17.864 -21.060 11.012 1.00 84.62 166 THR A O 1
ATOM 1292 N N . ARG A 1 167 ? -17.406 -21.173 8.819 1.00 85.81 167 ARG A N 1
ATOM 1293 C CA . ARG A 1 167 ? -18.095 -22.465 8.614 1.00 85.81 167 ARG A CA 1
ATOM 1294 C C . ARG A 1 167 ? -17.441 -23.615 9.373 1.00 85.81 167 ARG A C 1
ATOM 1296 O O . ARG A 1 167 ? -18.125 -24.535 9.804 1.00 85.81 167 ARG A O 1
ATOM 1303 N N . LEU A 1 168 ? -16.126 -23.556 9.540 1.00 83.81 168 LEU A N 1
ATOM 1304 C CA . LEU A 1 168 ? -15.329 -24.579 10.208 1.00 83.81 168 LEU A CA 1
ATOM 1305 C C . LEU A 1 168 ? -14.931 -24.168 11.641 1.00 83.81 168 LEU A C 1
ATOM 1307 O O . LEU A 1 168 ? -13.898 -24.604 12.157 1.00 83.81 168 LEU A O 1
ATOM 1311 N N . ALA A 1 169 ? -15.752 -23.338 12.298 1.00 80.31 169 ALA A N 1
ATOM 1312 C CA . ALA A 1 169 ? -15.463 -22.779 13.620 1.00 80.31 169 ALA A CA 1
ATOM 1313 C C . ALA A 1 169 ? -15.305 -23.842 14.724 1.00 80.31 169 ALA A C 1
ATOM 1315 O O . ALA A 1 169 ? -14.548 -23.623 15.666 1.00 80.31 169 ALA A O 1
ATOM 1316 N N . ALA A 1 170 ? -15.942 -25.011 14.589 1.00 81.44 170 ALA A N 1
ATOM 1317 C CA . ALA A 1 170 ? -15.858 -26.096 15.572 1.00 81.44 170 ALA A CA 1
ATOM 1318 C C . ALA A 1 170 ? -14.423 -26.626 15.793 1.00 81.44 170 ALA A C 1
ATOM 1320 O O . ALA A 1 170 ? -14.094 -27.063 16.890 1.00 81.44 170 ALA A O 1
ATOM 1321 N N . TYR A 1 171 ? -13.553 -26.539 14.779 1.00 83.19 171 TYR A N 1
ATOM 1322 C CA . TYR A 1 171 ? -12.153 -26.989 14.841 1.00 83.19 171 TYR A CA 1
ATOM 1323 C C . TYR A 1 171 ? -11.169 -25.837 14.587 1.00 83.19 171 TYR A C 1
ATOM 1325 O O . TYR A 1 171 ? -10.110 -26.017 13.982 1.00 83.19 171 TYR A O 1
ATOM 1333 N N . GLN A 1 172 ? -11.520 -24.631 15.047 1.00 80.88 172 GLN A N 1
ATOM 1334 C CA . GLN A 1 172 ? -10.809 -23.387 14.741 1.00 80.88 172 GLN A CA 1
ATOM 1335 C C . GLN A 1 172 ? -9.267 -23.446 14.858 1.00 80.88 172 GLN A C 1
ATOM 1337 O O . GLN A 1 172 ? -8.616 -22.973 13.922 1.00 80.88 172 GLN A O 1
ATOM 1342 N N . PRO A 1 173 ? -8.645 -23.980 15.937 1.00 84.69 173 PRO A N 1
ATOM 1343 C CA . PRO A 1 173 ? -7.184 -23.951 16.053 1.00 84.69 173 PRO A CA 1
ATOM 1344 C C . PRO A 1 173 ? -6.506 -24.854 15.014 1.00 84.69 173 PRO A C 1
ATOM 1346 O O . PRO A 1 173 ? -5.575 -24.419 14.340 1.00 84.69 173 PRO A O 1
ATOM 1349 N N . TYR A 1 174 ? -7.023 -26.067 14.809 1.00 87.44 174 TYR A N 1
ATOM 1350 C CA . TYR A 1 174 ? -6.465 -27.017 13.846 1.00 87.44 174 TYR A CA 1
ATOM 1351 C C . TYR A 1 174 ? -6.626 -26.535 12.404 1.00 87.44 174 TYR A C 1
ATOM 1353 O O . TYR A 1 174 ? -5.689 -26.636 11.618 1.00 87.44 174 TYR A O 1
ATOM 1361 N N . ASN A 1 175 ? -7.767 -25.930 12.067 1.00 86.88 175 ASN A N 1
ATOM 1362 C CA . ASN A 1 175 ? -8.013 -25.418 10.718 1.00 86.88 175 ASN A CA 1
ATOM 1363 C C . ASN A 1 175 ? -7.104 -24.241 10.360 1.00 86.88 175 ASN A C 1
ATOM 1365 O O . ASN A 1 175 ? -6.662 -24.138 9.219 1.00 86.88 175 ASN A O 1
ATOM 1369 N N . LYS A 1 176 ? -6.782 -23.375 11.329 1.00 89.06 176 LYS A N 1
ATOM 1370 C CA . LYS A 1 176 ? -5.826 -22.279 11.121 1.00 89.06 176 LYS A CA 1
ATOM 1371 C C . LYS A 1 176 ? -4.420 -22.801 10.835 1.00 89.06 176 LYS A C 1
ATOM 1373 O O . LYS A 1 176 ? -3.771 -22.325 9.908 1.00 89.06 176 LYS A O 1
ATOM 1378 N N . MET A 1 177 ? -3.967 -23.786 11.613 1.00 91.00 177 MET A N 1
ATOM 1379 C CA . MET A 1 177 ? -2.658 -24.411 11.406 1.00 91.00 177 MET A CA 1
ATOM 1380 C C . MET A 1 177 ? -2.608 -25.155 10.068 1.00 91.00 177 MET A C 1
ATOM 1382 O O . MET A 1 177 ? -1.650 -24.994 9.318 1.00 91.00 177 MET A O 1
ATOM 1386 N N . ALA A 1 178 ? -3.656 -25.916 9.741 1.00 90.38 178 ALA A N 1
ATOM 1387 C CA . ALA A 1 178 ? -3.749 -26.645 8.483 1.00 90.38 178 ALA A CA 1
ATOM 1388 C C . ALA A 1 178 ? -3.738 -25.705 7.268 1.00 90.38 178 ALA A C 1
ATOM 1390 O O . ALA A 1 178 ? -2.962 -25.937 6.349 1.00 90.38 178 ALA A O 1
ATOM 1391 N N . ASP A 1 179 ? -4.524 -24.622 7.271 1.00 90.75 179 ASP A N 1
ATOM 1392 C CA . ASP A 1 179 ? -4.533 -23.631 6.183 1.00 90.75 179 ASP A CA 1
ATOM 1393 C C . ASP A 1 179 ? -3.149 -22.991 5.990 1.00 90.75 179 ASP A C 1
ATOM 1395 O O . ASP A 1 179 ? -2.656 -22.925 4.867 1.00 90.75 179 ASP A O 1
ATOM 1399 N N . ALA A 1 180 ? -2.466 -22.608 7.074 1.00 92.19 180 ALA A N 1
ATOM 1400 C CA . ALA A 1 180 ? -1.121 -22.039 6.990 1.00 92.19 180 ALA A CA 1
ATOM 1401 C C . ALA A 1 180 ? -0.085 -23.032 6.428 1.00 92.19 180 ALA A C 1
ATOM 1403 O O . ALA A 1 180 ? 0.703 -22.668 5.554 1.00 92.19 180 ALA A O 1
ATOM 1404 N N . VAL A 1 181 ? -0.094 -24.288 6.891 1.00 94.19 181 VAL A N 1
ATOM 1405 C CA . VAL A 1 181 ? 0.846 -25.327 6.432 1.00 94.19 181 VAL A CA 1
ATOM 1406 C C . VAL A 1 181 ? 0.572 -25.722 4.981 1.00 94.19 181 VAL A C 1
ATOM 1408 O O . VAL A 1 181 ? 1.505 -25.805 4.183 1.00 94.19 181 VAL A O 1
ATOM 1411 N N . LEU A 1 182 ? -0.697 -25.919 4.614 1.00 93.19 182 LEU A N 1
ATOM 1412 C CA . LEU A 1 182 ? -1.097 -26.240 3.243 1.00 93.19 182 LEU A CA 1
ATOM 1413 C C . LEU A 1 182 ? -0.736 -25.106 2.284 1.00 93.19 182 LEU A C 1
ATOM 1415 O O . LEU A 1 182 ? -0.204 -25.362 1.205 1.00 93.19 182 LEU A O 1
ATOM 1419 N N . TYR A 1 183 ? -0.969 -23.854 2.688 1.00 93.81 183 TYR A N 1
ATOM 1420 C CA . TYR A 1 183 ? -0.604 -22.698 1.881 1.00 93.81 183 TYR A CA 1
ATOM 1421 C C . TYR A 1 183 ? 0.916 -22.556 1.736 1.00 93.81 183 TYR A C 1
ATOM 1423 O O . TYR A 1 183 ? 1.408 -22.332 0.633 1.00 93.81 183 TYR A O 1
ATOM 1431 N N . GLY A 1 184 ? 1.677 -22.765 2.814 1.00 94.06 184 GLY A N 1
ATOM 1432 C CA . GLY A 1 184 ? 3.140 -22.792 2.762 1.00 94.06 184 GLY A CA 1
ATOM 1433 C C . GLY A 1 184 ? 3.677 -23.875 1.819 1.00 94.06 184 GLY A C 1
ATOM 1434 O O . GLY A 1 184 ? 4.563 -23.603 1.009 1.00 94.06 184 GLY A O 1
ATOM 1435 N N . GLY A 1 185 ? 3.094 -25.077 1.858 1.00 95.00 185 GLY A N 1
ATOM 1436 C CA . GLY A 1 185 ? 3.419 -26.161 0.928 1.00 95.00 185 GLY A CA 1
ATOM 1437 C C . GLY A 1 185 ? 3.100 -25.813 -0.528 1.00 95.00 185 GLY A C 1
ATOM 1438 O O . GLY A 1 185 ? 3.918 -26.063 -1.413 1.00 95.00 185 GLY A O 1
ATOM 1439 N N . LEU A 1 186 ? 1.952 -25.174 -0.779 1.00 94.56 186 LEU A N 1
ATOM 1440 C CA . LEU A 1 186 ? 1.564 -24.699 -2.110 1.00 94.56 186 LEU A CA 1
ATOM 1441 C C . LEU A 1 186 ? 2.558 -23.662 -2.654 1.00 94.56 186 LEU A C 1
ATOM 1443 O O . LEU A 1 186 ? 2.968 -23.761 -3.811 1.00 94.56 186 LEU A O 1
ATOM 1447 N N . VAL A 1 187 ? 2.977 -22.696 -1.831 1.00 93.44 187 VAL A N 1
ATOM 1448 C CA . VAL A 1 187 ? 3.979 -21.679 -2.198 1.00 93.44 187 VAL A CA 1
ATOM 1449 C C . VAL A 1 187 ? 5.323 -22.330 -2.533 1.00 93.44 187 VAL A C 1
ATOM 1451 O O . VAL A 1 187 ? 5.905 -22.041 -3.577 1.00 93.44 187 VAL A O 1
ATOM 1454 N N . ALA A 1 188 ? 5.806 -23.252 -1.696 1.00 92.56 188 ALA A N 1
ATOM 1455 C CA . ALA A 1 188 ? 7.073 -23.942 -1.939 1.00 92.56 188 ALA A CA 1
ATOM 1456 C C . ALA A 1 188 ? 7.046 -24.763 -3.240 1.00 92.56 188 ALA A C 1
ATOM 1458 O O . ALA A 1 188 ? 7.991 -24.712 -4.033 1.00 92.56 188 ALA A O 1
ATOM 1459 N N . LEU A 1 189 ? 5.949 -25.487 -3.482 1.00 93.31 189 LEU A N 1
ATOM 1460 C CA . LEU A 1 189 ? 5.762 -26.302 -4.681 1.00 93.31 189 LEU A CA 1
ATOM 1461 C C . LEU A 1 189 ? 5.707 -25.437 -5.944 1.00 93.31 189 LEU A C 1
ATOM 1463 O O . LEU A 1 189 ? 6.401 -25.717 -6.918 1.00 93.31 189 LEU A O 1
ATOM 1467 N N . THR A 1 190 ? 4.924 -24.362 -5.921 1.00 92.69 190 THR A N 1
ATOM 1468 C CA . THR A 1 190 ? 4.778 -23.456 -7.068 1.00 92.69 190 THR A CA 1
ATOM 1469 C C . THR A 1 190 ? 6.077 -22.728 -7.401 1.00 92.69 190 THR A C 1
ATOM 1471 O O . THR A 1 190 ? 6.473 -22.737 -8.563 1.00 92.69 190 THR A O 1
ATOM 1474 N N . TYR A 1 191 ? 6.797 -22.168 -6.422 1.00 91.25 191 TYR A N 1
ATOM 1475 C CA . TYR A 1 191 ? 8.091 -21.524 -6.686 1.00 91.25 191 TYR A CA 1
ATOM 1476 C C . TYR A 1 191 ? 9.159 -22.498 -7.179 1.00 91.25 191 TYR A C 1
ATOM 1478 O O . TYR A 1 191 ? 9.913 -22.145 -8.083 1.00 91.25 191 TYR A O 1
ATOM 1486 N N . SER A 1 192 ? 9.191 -23.727 -6.660 1.00 89.75 192 SER A N 1
ATOM 1487 C CA . SER A 1 192 ? 10.120 -24.758 -7.141 1.00 89.75 192 SER A CA 1
ATOM 1488 C C . SER A 1 192 ? 9.823 -25.150 -8.593 1.00 89.75 192 SER A C 1
ATOM 1490 O O . SER A 1 192 ? 10.726 -25.166 -9.425 1.00 89.75 192 SER A O 1
ATOM 1492 N N . LEU A 1 193 ? 8.550 -25.386 -8.939 1.00 90.38 193 LEU A N 1
ATOM 1493 C CA . LEU A 1 193 ? 8.140 -25.718 -10.311 1.00 90.38 193 LEU A CA 1
ATOM 1494 C C . LEU A 1 193 ? 8.408 -24.571 -11.295 1.00 90.38 193 LEU A C 1
ATOM 1496 O O . LEU A 1 193 ? 8.886 -24.800 -12.405 1.00 90.38 193 LEU A O 1
ATOM 1500 N N . VAL A 1 194 ? 8.130 -23.331 -10.888 1.00 89.50 194 VAL A N 1
ATOM 1501 C CA . VAL A 1 194 ? 8.386 -22.149 -11.719 1.00 89.50 194 VAL A CA 1
ATOM 1502 C C . VAL A 1 194 ? 9.890 -21.938 -11.909 1.00 89.50 194 VAL A C 1
ATOM 1504 O O . VAL A 1 194 ? 10.318 -21.642 -13.024 1.00 89.50 194 VAL A O 1
ATOM 1507 N N . ALA A 1 195 ? 10.707 -22.169 -10.878 1.00 86.62 195 ALA A N 1
ATOM 1508 C CA . ALA A 1 195 ? 12.160 -22.122 -11.000 1.00 86.62 195 ALA A CA 1
ATOM 1509 C C . ALA A 1 195 ? 12.693 -23.169 -11.996 1.00 86.62 195 ALA A C 1
ATOM 1511 O O . ALA A 1 195 ? 13.520 -22.818 -12.834 1.00 86.62 195 ALA A O 1
ATOM 1512 N N . LEU A 1 196 ? 12.180 -24.406 -11.982 1.00 87.25 196 LEU A N 1
ATOM 1513 C CA . LEU A 1 196 ? 12.576 -25.460 -12.935 1.00 87.25 196 LEU A CA 1
ATOM 1514 C C . LEU A 1 196 ? 12.258 -25.115 -14.398 1.00 87.25 196 LEU A C 1
ATOM 1516 O O . LEU A 1 196 ? 12.935 -25.576 -15.310 1.00 87.25 196 LEU A O 1
ATOM 1520 N N . SER A 1 197 ? 11.235 -24.292 -14.639 1.00 85.19 197 SER A N 1
ATOM 1521 C CA . SER A 1 197 ? 10.856 -23.878 -15.998 1.00 85.19 197 SER A CA 1
ATOM 1522 C C . SER A 1 197 ? 11.799 -22.836 -16.621 1.00 85.19 197 SER A C 1
ATOM 1524 O O . SER A 1 197 ? 11.699 -22.541 -17.815 1.00 85.19 197 SER A O 1
ATOM 1526 N N . ALA A 1 198 ? 12.703 -22.251 -15.829 1.00 82.56 198 ALA A N 1
ATOM 1527 C CA . ALA A 1 198 ? 13.585 -21.178 -16.265 1.00 82.56 198 ALA A CA 1
ATOM 1528 C C . ALA A 1 198 ? 14.951 -21.699 -16.734 1.00 82.56 198 ALA A C 1
ATOM 1530 O O . ALA A 1 198 ? 15.581 -22.532 -16.091 1.00 82.56 198 ALA A O 1
ATOM 1531 N N . ASN A 1 199 ? 15.453 -21.140 -17.839 1.00 82.75 199 ASN A N 1
ATOM 1532 C CA . ASN A 1 199 ? 16.765 -21.502 -18.377 1.00 82.75 199 ASN A CA 1
ATOM 1533 C C . ASN A 1 199 ? 17.899 -20.902 -17.530 1.00 82.75 199 ASN A C 1
ATOM 1535 O O . ASN A 1 199 ? 17.882 -19.703 -17.230 1.00 82.75 199 ASN A O 1
ATOM 1539 N N . CYS A 1 200 ? 18.912 -21.716 -17.230 1.00 82.88 200 CYS A N 1
ATOM 1540 C CA . CYS A 1 200 ? 20.134 -21.290 -16.552 1.00 82.88 200 CYS A CA 1
ATOM 1541 C C . CYS A 1 200 ? 20.937 -20.279 -17.389 1.00 82.88 200 CYS A C 1
ATOM 1543 O O . CYS A 1 200 ? 21.056 -20.423 -18.608 1.00 82.88 200 CYS A O 1
ATOM 1545 N N . LYS A 1 201 ? 21.534 -19.287 -16.723 1.00 77.94 201 LYS A N 1
ATOM 1546 C CA . LYS A 1 201 ? 22.433 -18.287 -17.319 1.00 77.94 201 LYS A CA 1
ATOM 1547 C C . LYS A 1 201 ? 23.822 -18.348 -16.698 1.00 77.94 201 LYS A C 1
ATOM 1549 O O . LYS A 1 201 ? 23.970 -18.815 -15.578 1.00 77.94 201 LYS A O 1
ATOM 1554 N N . HIS A 1 202 ? 24.836 -17.898 -17.432 1.00 76.12 202 HIS A N 1
ATOM 1555 C CA . HIS A 1 202 ? 26.206 -17.827 -16.926 1.00 76.12 202 HIS A CA 1
ATOM 1556 C C . HIS A 1 202 ? 26.370 -16.672 -15.940 1.00 76.12 202 HIS A C 1
ATOM 1558 O O . HIS A 1 202 ? 25.851 -15.584 -16.174 1.00 76.12 202 HIS A O 1
ATOM 1564 N N . THR A 1 203 ? 27.096 -16.922 -14.854 1.00 67.06 203 THR A N 1
ATOM 1565 C CA . THR A 1 203 ? 27.404 -15.922 -13.829 1.00 67.06 203 THR A CA 1
ATOM 1566 C C . THR A 1 203 ? 28.416 -14.909 -14.373 1.00 67.06 203 THR A C 1
ATOM 1568 O O . THR A 1 203 ? 29.532 -15.293 -14.726 1.00 67.06 203 THR A O 1
ATOM 1571 N N . ALA A 1 204 ? 28.046 -13.625 -14.442 1.00 58.06 204 ALA A N 1
ATOM 1572 C CA . ALA A 1 204 ? 29.010 -12.545 -14.642 1.00 58.06 204 ALA A CA 1
ATOM 1573 C C . ALA A 1 204 ? 29.897 -12.399 -13.391 1.00 58.06 204 ALA A C 1
ATOM 1575 O O . ALA A 1 204 ? 29.468 -12.684 -12.275 1.00 58.06 204 ALA A O 1
ATOM 1576 N N . GLN A 1 205 ? 31.153 -12.011 -13.595 1.00 48.31 205 GLN A N 1
ATOM 1577 C CA . GLN A 1 205 ? 32.310 -12.341 -12.753 1.00 48.31 205 GLN A CA 1
ATOM 1578 C C . GLN A 1 205 ? 32.343 -11.783 -11.311 1.00 48.31 205 GLN A C 1
ATOM 1580 O O . GLN A 1 205 ? 33.317 -12.045 -10.621 1.00 48.31 205 GLN A O 1
ATOM 1585 N N . ASP A 1 206 ? 31.291 -11.130 -10.809 1.00 49.75 206 ASP A N 1
ATOM 1586 C CA . ASP A 1 206 ? 31.236 -10.547 -9.458 1.00 49.75 206 ASP A CA 1
ATOM 1587 C C . ASP A 1 206 ? 29.831 -10.628 -8.834 1.00 49.75 206 ASP A C 1
ATOM 1589 O O . ASP A 1 206 ? 29.154 -9.617 -8.647 1.00 49.75 206 ASP A O 1
ATOM 1593 N N . ALA A 1 207 ? 29.353 -11.826 -8.483 1.00 51.72 207 ALA A N 1
ATOM 1594 C CA . ALA A 1 207 ? 28.063 -11.928 -7.801 1.00 51.72 207 ALA A CA 1
ATOM 1595 C C . ALA A 1 207 ? 27.979 -13.087 -6.809 1.00 51.72 207 ALA A C 1
ATOM 1597 O O . ALA A 1 207 ? 27.462 -14.169 -7.094 1.00 51.72 207 ALA A O 1
ATOM 1598 N N . ALA A 1 208 ? 28.413 -12.808 -5.581 1.00 48.03 208 ALA A N 1
ATOM 1599 C CA . ALA A 1 208 ? 28.278 -13.674 -4.410 1.00 48.03 208 ALA A CA 1
ATOM 1600 C C . ALA A 1 208 ? 26.816 -13.902 -3.948 1.00 48.03 208 ALA A C 1
ATOM 1602 O O . ALA A 1 208 ? 26.592 -14.378 -2.839 1.00 48.03 208 ALA A O 1
ATOM 1603 N N . GLU A 1 209 ? 25.812 -13.573 -4.769 1.00 61.16 209 GLU A N 1
ATOM 1604 C CA . GLU A 1 209 ? 24.404 -13.583 -4.362 1.00 61.16 209 GLU A CA 1
ATOM 1605 C C . GLU A 1 209 ? 23.441 -14.282 -5.337 1.00 61.16 209 GLU A C 1
ATOM 1607 O O . GLU A 1 209 ? 22.246 -14.337 -5.051 1.00 61.16 209 GLU A O 1
ATOM 1612 N N . PHE A 1 210 ? 23.879 -14.845 -6.467 1.00 71.06 210 PHE A N 1
ATOM 1613 C CA . PHE A 1 210 ? 22.946 -15.559 -7.350 1.00 71.06 210 PHE A CA 1
ATOM 1614 C C . PHE A 1 210 ? 22.621 -16.970 -6.847 1.00 71.06 210 PHE A C 1
ATOM 1616 O O . PHE A 1 210 ? 23.493 -17.724 -6.414 1.00 71.06 210 PHE A O 1
ATOM 1623 N N . VAL A 1 211 ? 21.341 -17.349 -6.925 1.00 76.88 211 VAL A N 1
ATOM 1624 C CA . VAL A 1 211 ? 20.873 -18.668 -6.486 1.00 76.88 211 VAL A CA 1
ATOM 1625 C C . VAL A 1 211 ? 21.089 -19.669 -7.617 1.00 76.88 211 VAL A C 1
ATOM 1627 O O . VAL A 1 211 ? 20.461 -19.598 -8.680 1.00 76.88 211 VAL A O 1
ATOM 1630 N N . ARG A 1 212 ? 21.968 -20.641 -7.371 1.00 83.00 212 ARG A N 1
ATOM 1631 C CA . ARG A 1 212 ? 22.113 -21.823 -8.221 1.00 83.00 212 ARG A CA 1
ATOM 1632 C C . ARG A 1 212 ? 21.031 -22.837 -7.849 1.00 83.00 212 ARG A C 1
ATOM 1634 O O . ARG A 1 212 ? 21.122 -23.478 -6.806 1.00 83.00 212 ARG A O 1
ATOM 1641 N N . TYR A 1 213 ? 20.022 -22.973 -8.703 1.00 83.19 213 TYR A N 1
ATOM 1642 C CA . TYR A 1 213 ? 18.946 -23.951 -8.556 1.00 83.19 213 TYR A CA 1
ATOM 1643 C C . TYR A 1 213 ? 18.857 -24.780 -9.835 1.00 83.19 213 TYR A C 1
ATOM 1645 O O . TYR A 1 213 ? 18.533 -24.228 -10.884 1.00 83.19 213 TYR A O 1
ATOM 1653 N N . ASP A 1 214 ? 19.193 -26.067 -9.728 1.00 83.94 214 ASP A N 1
ATOM 1654 C CA . ASP A 1 214 ? 19.220 -27.035 -10.837 1.00 83.94 214 ASP A CA 1
ATOM 1655 C C . ASP A 1 214 ? 20.061 -26.588 -12.056 1.00 83.94 214 ASP A C 1
ATOM 1657 O O . ASP A 1 214 ? 19.688 -26.769 -13.210 1.00 83.94 214 ASP A O 1
ATOM 1661 N N . CYS A 1 215 ? 21.213 -25.958 -11.794 1.00 84.19 215 CYS A N 1
ATOM 1662 C CA . CYS A 1 215 ? 22.145 -25.488 -12.822 1.00 84.19 215 CYS A CA 1
ATOM 1663 C C . CYS A 1 215 ? 23.565 -26.021 -12.582 1.00 84.19 215 CYS A C 1
ATOM 1665 O O . CYS A 1 215 ? 23.987 -26.223 -11.439 1.00 84.19 215 CYS A O 1
ATOM 1667 N N . GLU A 1 216 ? 24.318 -26.187 -13.672 1.00 83.88 216 GLU A N 1
ATOM 1668 C CA . GLU A 1 216 ? 25.745 -26.540 -13.655 1.00 83.88 216 GLU A CA 1
ATOM 1669 C C . GLU A 1 216 ? 26.595 -25.496 -12.904 1.00 83.88 216 GLU A C 1
ATOM 1671 O O . GLU A 1 216 ? 26.179 -24.356 -12.679 1.00 83.88 216 GLU A O 1
ATOM 1676 N N . GLU A 1 217 ? 27.808 -25.879 -12.500 1.00 79.81 217 GLU A N 1
ATOM 1677 C CA . GLU A 1 217 ? 28.762 -24.959 -11.868 1.00 79.81 217 GLU A CA 1
ATOM 1678 C C . GLU A 1 217 ? 29.093 -23.772 -12.788 1.00 79.81 217 GLU A C 1
ATOM 1680 O O . GLU A 1 217 ? 29.320 -23.932 -13.985 1.00 79.81 217 GLU A O 1
ATOM 1685 N N . GLY A 1 218 ? 29.071 -22.555 -12.232 1.00 76.88 218 GLY A N 1
ATOM 1686 C CA . GLY A 1 218 ? 29.258 -21.313 -12.995 1.00 76.88 218 GLY A CA 1
ATOM 1687 C C . GLY A 1 218 ? 28.007 -20.791 -13.721 1.00 76.88 218 GLY A C 1
ATOM 1688 O O . GLY A 1 218 ? 28.092 -19.784 -14.429 1.00 76.88 218 GLY A O 1
ATOM 1689 N N . LYS A 1 219 ? 26.848 -21.443 -13.546 1.00 81.75 219 LYS A N 1
ATOM 1690 C CA . LYS A 1 219 ? 25.539 -20.955 -13.999 1.00 81.75 219 LYS A CA 1
ATOM 1691 C C . LYS A 1 219 ? 24.596 -20.703 -12.820 1.00 81.75 219 LYS A C 1
ATOM 1693 O O . LYS A 1 219 ? 24.680 -21.361 -11.784 1.00 81.75 219 LYS A O 1
ATOM 1698 N N . TYR A 1 220 ? 23.652 -19.786 -12.998 1.00 82.81 220 TYR A N 1
ATOM 1699 C CA . TYR A 1 220 ? 22.608 -19.463 -12.032 1.00 82.81 220 TYR A CA 1
ATOM 1700 C C . TYR A 1 220 ? 21.219 -19.452 -12.676 1.00 82.81 220 TYR A C 1
ATOM 1702 O O . TYR A 1 220 ? 21.073 -19.330 -13.896 1.00 82.81 220 TYR A O 1
ATOM 1710 N N . ASN A 1 221 ? 20.184 -19.581 -11.844 1.00 85.44 221 ASN A N 1
ATOM 1711 C CA . ASN A 1 221 ? 18.798 -19.524 -12.291 1.00 85.44 221 ASN A CA 1
ATOM 1712 C C . ASN A 1 221 ? 18.201 -18.143 -11.949 1.00 85.44 221 ASN A C 1
ATOM 1714 O O . ASN A 1 221 ? 18.092 -17.801 -10.764 1.00 85.44 221 ASN A O 1
ATOM 1718 N N . PRO A 1 222 ? 17.812 -17.332 -12.952 1.00 81.00 222 PRO A N 1
ATOM 1719 C CA . PRO A 1 222 ? 17.346 -15.966 -12.722 1.00 81.00 222 PRO A CA 1
ATOM 1720 C C . PRO A 1 222 ? 15.999 -15.914 -11.989 1.00 81.00 222 PRO A C 1
ATOM 1722 O O . PRO A 1 222 ? 15.788 -15.034 -11.161 1.00 81.00 222 PRO A O 1
ATOM 1725 N N . VAL A 1 223 ? 15.100 -16.873 -12.237 1.00 85.12 223 VAL A N 1
ATOM 1726 C CA . VAL A 1 223 ? 13.780 -16.919 -11.587 1.00 85.12 223 VAL A CA 1
ATOM 1727 C C . VAL A 1 223 ? 13.906 -17.419 -10.150 1.00 85.12 223 VAL A C 1
ATOM 1729 O O . VAL A 1 223 ? 13.327 -16.826 -9.241 1.00 85.12 223 VAL A O 1
ATOM 1732 N N . ALA A 1 224 ? 14.744 -18.433 -9.909 1.00 84.25 224 ALA A N 1
ATOM 1733 C CA . ALA A 1 224 ? 15.086 -18.870 -8.553 1.00 84.25 224 ALA A CA 1
ATOM 1734 C C . ALA A 1 224 ? 15.733 -17.741 -7.737 1.00 84.25 224 ALA A C 1
ATOM 1736 O O . ALA A 1 224 ? 15.426 -17.556 -6.564 1.00 84.25 224 ALA A O 1
ATOM 1737 N N . SER A 1 225 ? 16.581 -16.937 -8.378 1.00 83.06 225 SER A N 1
ATOM 1738 C CA . SER A 1 225 ? 17.222 -15.784 -7.745 1.00 83.06 225 SER A CA 1
ATOM 1739 C C . SER A 1 225 ? 16.240 -14.658 -7.397 1.00 83.06 225 SER A C 1
ATOM 1741 O O . SER A 1 225 ? 16.597 -13.789 -6.610 1.00 83.06 225 SER A O 1
ATOM 1743 N N . LEU A 1 226 ? 15.016 -14.659 -7.926 1.00 82.31 226 LEU A N 1
ATOM 1744 C CA . LEU A 1 226 ? 13.968 -13.708 -7.540 1.00 82.31 226 LEU A CA 1
ATOM 1745 C C . LEU A 1 226 ? 12.977 -14.312 -6.533 1.00 82.31 226 LEU A C 1
ATOM 1747 O O . LEU A 1 226 ? 12.564 -13.622 -5.606 1.00 82.31 226 LEU A O 1
ATOM 1751 N N . LEU A 1 227 ? 12.607 -15.587 -6.696 1.00 85.56 227 LEU A N 1
ATOM 1752 C CA . LEU A 1 227 ? 11.533 -16.230 -5.924 1.00 85.56 227 LEU A CA 1
ATOM 1753 C C . LEU A 1 227 ? 12.015 -17.030 -4.703 1.00 85.56 227 LEU A C 1
ATOM 1755 O O . LEU A 1 227 ? 11.282 -17.136 -3.725 1.00 85.56 227 LEU A O 1
ATOM 1759 N N . LEU A 1 228 ? 13.223 -17.605 -4.751 1.00 85.06 228 LEU A N 1
ATOM 1760 C CA . LEU A 1 228 ? 13.782 -18.476 -3.700 1.00 85.06 228 LEU A CA 1
ATOM 1761 C C . LEU A 1 228 ? 14.809 -17.764 -2.805 1.00 85.06 228 LEU A C 1
ATOM 1763 O O . LEU A 1 228 ? 15.490 -18.405 -2.008 1.00 85.06 228 LEU A O 1
ATOM 1767 N N . THR A 1 229 ? 14.934 -16.445 -2.938 1.00 84.88 229 THR A N 1
ATOM 1768 C CA . THR A 1 229 ? 15.756 -15.613 -2.053 1.00 84.88 229 THR A CA 1
ATOM 1769 C C . THR A 1 229 ? 14.888 -14.906 -1.010 1.00 84.88 229 THR A C 1
ATOM 1771 O O . THR A 1 229 ? 13.657 -14.953 -1.054 1.00 84.88 229 THR A O 1
ATOM 1774 N N . THR A 1 230 ? 15.521 -14.236 -0.051 1.00 86.62 230 THR A N 1
ATOM 1775 C CA . THR A 1 230 ? 14.801 -13.390 0.902 1.00 86.62 230 THR A CA 1
ATOM 1776 C C . THR A 1 230 ? 14.148 -12.221 0.170 1.00 86.62 230 THR A C 1
ATOM 1778 O O . THR A 1 230 ? 14.664 -11.725 -0.830 1.00 86.62 230 THR A O 1
ATOM 1781 N N . SER A 1 231 ? 13.021 -11.722 0.677 1.00 82.31 231 SER A N 1
ATOM 1782 C CA . SER A 1 231 ? 12.338 -10.587 0.048 1.00 82.31 231 SER A CA 1
ATOM 1783 C C . SER A 1 231 ? 13.223 -9.337 -0.042 1.00 82.31 231 SER A C 1
ATOM 1785 O O . SER A 1 231 ? 13.089 -8.559 -0.977 1.00 82.31 231 SER A O 1
ATOM 1787 N N . GLU A 1 232 ? 14.154 -9.160 0.901 1.00 81.50 232 GLU A N 1
ATOM 1788 C CA . GLU A 1 232 ? 15.159 -8.094 0.856 1.00 81.50 232 GLU A CA 1
ATOM 1789 C C . GLU A 1 232 ? 16.158 -8.299 -0.292 1.00 81.50 232 GLU A C 1
ATOM 1791 O O . GLU A 1 232 ? 16.387 -7.376 -1.073 1.00 81.50 232 GLU A O 1
ATOM 1796 N N . GLY A 1 233 ? 16.707 -9.512 -0.435 1.00 81.75 233 GLY A N 1
ATOM 1797 C CA . GLY A 1 233 ? 17.595 -9.861 -1.547 1.00 81.75 233 GLY A CA 1
ATOM 1798 C C . GLY A 1 233 ? 16.897 -9.716 -2.901 1.00 81.75 233 GLY A C 1
ATOM 1799 O O . GLY A 1 233 ? 17.473 -9.178 -3.843 1.00 81.75 233 GLY A O 1
ATOM 1800 N N . ALA A 1 234 ? 15.620 -10.103 -2.983 1.00 84.25 234 ALA A N 1
ATOM 1801 C CA . ALA A 1 234 ? 14.802 -9.924 -4.178 1.00 84.25 234 ALA A CA 1
ATOM 1802 C C . ALA A 1 234 ? 14.647 -8.439 -4.545 1.00 84.25 234 ALA A C 1
ATOM 1804 O O . ALA A 1 234 ? 14.865 -8.085 -5.699 1.00 84.25 234 ALA A O 1
ATOM 1805 N N . VAL A 1 235 ? 14.339 -7.559 -3.581 1.00 85.00 235 VAL A N 1
ATOM 1806 C CA . VAL A 1 235 ? 14.217 -6.108 -3.826 1.00 85.00 235 VAL A CA 1
ATOM 1807 C C . VAL A 1 235 ? 15.552 -5.502 -4.264 1.00 85.00 235 VAL A C 1
ATOM 1809 O O . VAL A 1 235 ? 15.581 -4.748 -5.235 1.00 85.00 235 VAL A O 1
ATOM 1812 N N . LYS A 1 236 ? 16.667 -5.860 -3.611 1.00 83.75 236 LYS A N 1
ATOM 1813 C CA . LYS A 1 236 ? 18.006 -5.375 -3.994 1.00 83.75 236 LYS A CA 1
ATOM 1814 C C . LYS A 1 236 ? 18.349 -5.745 -5.436 1.00 83.75 236 LYS A C 1
ATOM 1816 O O . LYS A 1 236 ? 18.796 -4.891 -6.196 1.00 83.75 236 LYS A O 1
ATOM 1821 N N . ARG A 1 237 ? 18.062 -6.984 -5.843 1.00 80.25 237 ARG A N 1
ATOM 1822 C CA . ARG A 1 237 ? 18.255 -7.457 -7.227 1.00 80.25 237 ARG A CA 1
ATOM 1823 C C . ARG A 1 237 ? 17.323 -6.763 -8.204 1.00 80.25 237 ARG A C 1
ATOM 1825 O O . ARG A 1 237 ? 17.718 -6.434 -9.318 1.00 80.25 237 ARG A O 1
ATOM 1832 N N . LEU A 1 238 ? 16.085 -6.514 -7.787 1.00 82.75 238 LEU A N 1
ATOM 1833 C CA . LEU A 1 238 ? 15.097 -5.830 -8.607 1.00 82.75 238 LEU A CA 1
ATOM 1834 C C . LEU A 1 238 ? 15.535 -4.393 -8.921 1.00 82.75 238 LEU A C 1
ATOM 1836 O O . LEU A 1 238 ? 15.373 -3.960 -10.060 1.00 82.75 238 LEU A O 1
ATOM 1840 N N . PHE A 1 239 ? 16.122 -3.699 -7.940 1.00 85.56 239 PHE A N 1
ATOM 1841 C CA . PHE A 1 239 ? 16.567 -2.300 -8.034 1.00 85.56 239 PHE A CA 1
ATOM 1842 C C . PHE A 1 239 ? 17.997 -2.125 -8.542 1.00 85.56 239 PHE A C 1
ATOM 1844 O O . PHE A 1 239 ? 18.396 -1.006 -8.876 1.00 85.56 239 PHE A O 1
ATOM 1851 N N . SER A 1 240 ? 18.763 -3.213 -8.621 1.00 80.75 240 SER A N 1
ATOM 1852 C CA . SER A 1 240 ? 20.113 -3.215 -9.172 1.00 80.75 240 SER A CA 1
ATOM 1853 C C . SER A 1 240 ? 20.131 -2.593 -10.570 1.00 80.75 240 SER A C 1
ATOM 1855 O O . SER A 1 240 ? 19.380 -2.979 -11.469 1.00 80.75 240 SER A O 1
ATOM 1857 N N . ARG A 1 241 ? 21.015 -1.606 -10.750 1.00 72.06 241 ARG A N 1
ATOM 1858 C CA . ARG A 1 241 ? 21.253 -0.936 -12.037 1.00 72.06 241 ARG A CA 1
ATOM 1859 C C . ARG A 1 241 ? 22.232 -1.727 -12.924 1.00 72.06 241 ARG A C 1
ATOM 1861 O O . ARG A 1 241 ? 22.315 -1.467 -14.118 1.00 72.06 241 ARG A O 1
ATOM 1868 N N . HIS A 1 242 ? 22.963 -2.690 -12.363 1.00 62.06 242 HIS A N 1
ATOM 1869 C CA . HIS A 1 242 ? 24.018 -3.419 -13.076 1.00 62.06 242 HIS A CA 1
ATOM 1870 C C . HIS A 1 242 ? 23.499 -4.626 -13.875 1.00 62.06 242 HIS A C 1
ATOM 1872 O O . HIS A 1 242 ? 24.140 -5.038 -14.837 1.00 62.06 242 HIS A O 1
ATOM 1878 N N . ASP A 1 243 ? 22.290 -5.112 -13.579 1.00 59.56 243 ASP A N 1
ATOM 1879 C CA . ASP A 1 243 ? 21.733 -6.341 -14.170 1.00 59.56 243 ASP A CA 1
ATOM 1880 C C . ASP A 1 243 ? 20.885 -6.092 -15.430 1.00 59.56 243 ASP A C 1
ATOM 1882 O O . ASP A 1 243 ? 20.012 -6.895 -15.778 1.00 59.56 243 ASP A O 1
ATOM 1886 N N . ALA A 1 244 ? 21.101 -4.961 -16.116 1.00 50.97 244 ALA A N 1
ATOM 1887 C CA . ALA A 1 244 ? 20.245 -4.494 -17.208 1.00 50.97 244 ALA A CA 1
ATOM 1888 C C . ALA A 1 244 ? 20.070 -5.537 -18.331 1.00 50.97 244 ALA A C 1
ATOM 1890 O O . ALA A 1 244 ? 19.008 -5.589 -18.944 1.00 50.97 244 ALA A O 1
ATOM 1891 N N . ASN A 1 245 ? 21.048 -6.422 -18.550 1.00 52.06 245 ASN A N 1
ATOM 1892 C CA . ASN A 1 245 ? 21.035 -7.409 -19.637 1.00 52.06 245 ASN A CA 1
ATOM 1893 C C . ASN A 1 245 ? 20.763 -8.855 -19.186 1.00 52.06 245 ASN A C 1
ATOM 1895 O O . ASN A 1 245 ? 20.743 -9.775 -20.008 1.00 52.06 245 ASN A O 1
ATOM 1899 N N . GLU A 1 246 ? 20.551 -9.091 -17.892 1.00 58.25 246 GLU A N 1
ATOM 1900 C CA . GLU A 1 246 ? 20.622 -10.451 -17.358 1.00 58.25 246 GLU A CA 1
ATOM 1901 C C . GLU A 1 246 ? 19.267 -11.164 -17.267 1.00 58.25 246 GLU A C 1
ATOM 1903 O O . GLU A 1 246 ? 19.216 -12.391 -17.374 1.00 58.25 246 GLU A O 1
ATOM 1908 N N . ILE A 1 247 ? 18.137 -10.452 -17.208 1.00 63.69 247 ILE A N 1
ATOM 1909 C CA . ILE A 1 247 ? 16.811 -11.079 -17.062 1.00 63.69 247 ILE A CA 1
ATOM 1910 C C . ILE A 1 247 ? 15.959 -10.837 -18.316 1.00 63.69 247 ILE A C 1
ATOM 1912 O O . ILE A 1 247 ? 15.657 -9.706 -18.674 1.00 63.69 247 ILE A O 1
ATOM 1916 N N . HIS A 1 248 ? 15.596 -11.914 -19.025 1.00 71.56 248 HIS A N 1
ATOM 1917 C CA . HIS A 1 248 ? 14.694 -11.828 -20.181 1.00 71.56 248 HIS A CA 1
ATOM 1918 C C . HIS A 1 248 ? 13.248 -11.593 -19.732 1.00 71.56 248 HIS A C 1
ATOM 1920 O O . HIS A 1 248 ? 12.814 -12.194 -18.748 1.00 71.56 248 HIS A O 1
ATOM 1926 N N . PHE A 1 249 ? 12.477 -10.863 -20.546 1.00 80.69 249 PHE A N 1
ATOM 1927 C CA . PHE A 1 249 ? 11.045 -10.591 -20.347 1.00 80.69 249 PHE A CA 1
ATOM 1928 C C . PHE A 1 249 ? 10.225 -11.841 -19.976 1.00 80.69 249 PHE A C 1
ATOM 1930 O O . PHE A 1 249 ? 9.378 -11.797 -19.090 1.00 80.69 249 PHE A O 1
ATOM 1937 N N . ARG A 1 250 ? 10.520 -13.001 -20.587 1.00 82.69 250 ARG A N 1
ATOM 1938 C CA . ARG A 1 250 ? 9.851 -14.279 -20.270 1.00 82.69 250 ARG A CA 1
ATOM 1939 C C . ARG A 1 250 ? 10.016 -14.692 -18.803 1.00 82.69 250 ARG A C 1
ATOM 1941 O O . ARG A 1 250 ? 9.064 -15.155 -18.186 1.00 82.69 250 ARG A O 1
ATOM 1948 N N . ASN A 1 251 ? 11.223 -14.554 -18.261 1.00 84.25 251 ASN A N 1
ATOM 1949 C CA . ASN A 1 251 ? 11.529 -14.951 -16.888 1.00 84.25 251 ASN A CA 1
ATOM 1950 C C . ASN A 1 251 ? 10.891 -13.974 -15.887 1.00 84.25 251 ASN A C 1
ATOM 1952 O O . ASN A 1 251 ? 10.386 -14.407 -14.854 1.00 84.25 251 ASN A O 1
ATOM 1956 N N . GLU A 1 252 ? 10.857 -12.679 -16.220 1.00 84.31 252 GLU A N 1
ATOM 1957 C CA . GLU A 1 252 ? 10.170 -11.657 -15.418 1.00 84.31 252 GLU A CA 1
ATOM 1958 C C . GLU A 1 252 ? 8.654 -11.872 -15.412 1.00 84.31 252 GLU A C 1
ATOM 1960 O O . GLU A 1 252 ? 8.044 -11.829 -14.349 1.00 84.31 252 GLU A O 1
ATOM 1965 N N . LEU A 1 253 ? 8.054 -12.211 -16.559 1.00 88.56 253 LEU A N 1
ATOM 1966 C CA . LEU A 1 253 ? 6.628 -12.525 -16.659 1.00 88.56 253 LEU A CA 1
ATOM 1967 C C . LEU A 1 253 ? 6.250 -13.761 -15.825 1.00 88.56 253 LEU A C 1
ATOM 1969 O O . LEU A 1 253 ? 5.249 -13.739 -15.109 1.00 88.56 253 LEU A O 1
ATOM 1973 N N . LEU A 1 254 ? 7.056 -14.829 -15.872 1.00 88.44 254 LEU A N 1
ATOM 1974 C CA . LEU A 1 254 ? 6.845 -16.021 -15.040 1.00 88.44 254 LEU A CA 1
ATOM 1975 C C . LEU A 1 254 ? 6.935 -15.690 -13.543 1.00 88.44 254 LEU A C 1
ATOM 1977 O O . LEU A 1 254 ? 6.084 -16.126 -12.761 1.00 88.44 254 LEU A O 1
ATOM 1981 N N . ALA A 1 255 ? 7.927 -14.890 -13.141 1.00 88.88 255 ALA A N 1
ATOM 1982 C CA . ALA A 1 255 ? 8.064 -14.422 -11.765 1.00 88.88 255 ALA A CA 1
ATOM 1983 C C . ALA A 1 255 ? 6.877 -13.536 -11.350 1.00 88.88 255 ALA A C 1
ATOM 1985 O O . ALA A 1 255 ? 6.311 -13.735 -10.280 1.00 88.88 255 ALA A O 1
ATOM 1986 N N . PHE A 1 256 ? 6.434 -12.624 -12.215 1.00 91.81 256 PHE A N 1
ATOM 1987 C CA . PHE A 1 256 ? 5.298 -11.737 -11.976 1.00 91.81 256 PHE A CA 1
ATOM 1988 C C . PHE A 1 256 ? 3.986 -12.499 -11.769 1.00 91.81 256 PHE A C 1
ATOM 1990 O O . PHE A 1 256 ? 3.295 -12.271 -10.774 1.00 91.81 256 PHE A O 1
ATOM 1997 N N . VAL A 1 257 ? 3.646 -13.428 -12.668 1.00 92.81 257 VAL A N 1
ATOM 1998 C CA . VAL A 1 257 ? 2.388 -14.188 -12.593 1.00 92.81 257 VAL A CA 1
ATOM 1999 C C . VAL A 1 257 ? 2.370 -15.090 -11.360 1.00 92.81 257 VAL A C 1
ATOM 2001 O O . VAL A 1 257 ? 1.382 -15.107 -10.620 1.00 92.81 257 VAL A O 1
ATOM 2004 N N . SER A 1 258 ? 3.465 -15.816 -11.116 1.00 92.50 258 SER A N 1
ATOM 2005 C CA . SER A 1 258 ? 3.570 -16.724 -9.970 1.00 92.50 258 SER A CA 1
ATOM 2006 C C . SER A 1 258 ? 3.524 -15.964 -8.642 1.00 92.50 258 SER A C 1
ATOM 2008 O O . SER A 1 258 ? 2.704 -16.283 -7.779 1.00 92.50 258 SER A O 1
ATOM 2010 N N . TYR A 1 259 ? 4.323 -14.903 -8.505 1.00 92.88 259 TYR A N 1
ATOM 2011 C CA . TYR A 1 259 ? 4.383 -14.090 -7.296 1.00 92.88 259 TYR A CA 1
ATOM 2012 C C . TYR A 1 259 ? 3.069 -13.351 -7.019 1.00 92.88 259 TYR A C 1
ATOM 2014 O O . TYR A 1 259 ? 2.579 -13.387 -5.893 1.00 92.88 259 TYR A O 1
ATOM 2022 N N . THR A 1 260 ? 2.447 -12.726 -8.027 1.00 93.50 260 THR A N 1
ATOM 2023 C CA . THR A 1 260 ? 1.166 -12.010 -7.856 1.00 93.50 260 THR A CA 1
ATOM 2024 C C . THR A 1 260 ? 0.066 -12.955 -7.378 1.00 93.50 260 THR A C 1
ATOM 2026 O O . THR A 1 260 ? -0.629 -12.654 -6.408 1.00 93.50 260 THR A O 1
ATOM 2029 N N . SER A 1 261 ? -0.056 -14.131 -8.001 1.00 93.25 261 SER A N 1
ATOM 2030 C CA . SER A 1 261 ? -1.083 -15.122 -7.650 1.00 93.25 261 SER A CA 1
ATOM 2031 C C . SER A 1 261 ? -0.943 -15.600 -6.201 1.00 93.25 261 SER A C 1
ATOM 2033 O O . SER A 1 261 ? -1.924 -15.656 -5.455 1.00 93.25 261 SER A O 1
ATOM 2035 N N . LEU A 1 262 ? 0.289 -15.889 -5.772 1.00 92.88 262 LEU A N 1
ATOM 2036 C CA . LEU A 1 262 ? 0.579 -16.331 -4.408 1.00 92.88 262 LEU A CA 1
ATOM 2037 C C . LEU A 1 262 ? 0.530 -15.185 -3.392 1.00 92.88 262 LEU A C 1
ATOM 2039 O O . LEU A 1 262 ? 0.224 -15.409 -2.223 1.00 92.88 262 LEU A O 1
ATOM 2043 N N . ASN A 1 263 ? 0.792 -13.946 -3.798 1.00 93.44 263 ASN A N 1
ATOM 2044 C CA . ASN A 1 263 ? 0.627 -12.800 -2.914 1.00 93.44 263 ASN A CA 1
ATOM 2045 C C . ASN A 1 263 ? -0.857 -12.551 -2.606 1.00 93.44 263 ASN A C 1
ATOM 2047 O O . ASN A 1 263 ? -1.218 -12.385 -1.442 1.00 93.44 263 ASN A O 1
ATOM 2051 N N . ILE A 1 264 ? -1.724 -12.629 -3.622 1.00 93.38 264 ILE A N 1
ATOM 2052 C CA . ILE A 1 264 ? -3.181 -12.542 -3.444 1.00 93.38 264 ILE A CA 1
ATOM 2053 C C . ILE A 1 264 ? -3.665 -13.657 -2.507 1.00 93.38 264 ILE A C 1
ATOM 2055 O O . ILE A 1 264 ? -4.400 -13.394 -1.553 1.00 93.38 264 ILE A O 1
ATOM 2059 N N . GLY A 1 265 ? -3.212 -14.895 -2.731 1.00 90.94 265 GLY A N 1
ATOM 2060 C CA . GLY A 1 265 ? -3.580 -16.047 -1.907 1.00 90.94 265 GLY A CA 1
ATOM 2061 C C . GLY A 1 265 ? -3.042 -16.005 -0.470 1.00 90.94 265 GLY A C 1
ATOM 2062 O O . GLY A 1 265 ? -3.624 -16.637 0.408 1.00 90.94 265 GLY A O 1
ATOM 2063 N N . LEU A 1 266 ? -1.966 -15.259 -0.193 1.00 91.62 266 LEU A N 1
ATOM 2064 C CA . LEU A 1 266 ? -1.397 -15.121 1.155 1.00 91.62 266 LEU A CA 1
ATOM 2065 C C . LEU A 1 266 ? -2.303 -14.276 2.063 1.00 91.62 266 LEU A C 1
ATOM 2067 O O . LEU A 1 266 ? -2.263 -14.390 3.289 1.00 91.62 266 LEU A O 1
ATOM 2071 N N . THR A 1 267 ? -3.160 -13.443 1.475 1.00 89.62 267 THR A N 1
ATOM 2072 C CA . THR A 1 267 ? -4.038 -12.571 2.247 1.00 89.62 267 THR A CA 1
ATOM 2073 C C . THR A 1 267 ? -5.042 -13.367 3.090 1.00 89.62 267 THR A C 1
ATOM 2075 O O . THR A 1 267 ? -5.712 -14.298 2.635 1.00 89.62 267 THR A O 1
ATOM 2078 N N . GLY A 1 268 ? -5.116 -13.027 4.378 1.00 85.06 268 GLY A N 1
ATOM 2079 C CA . GLY A 1 268 ? -6.003 -13.690 5.336 1.00 85.06 268 GLY A CA 1
ATOM 2080 C C . GLY A 1 268 ? -5.497 -15.024 5.896 1.00 85.06 268 GLY A C 1
ATOM 2081 O O . GLY A 1 268 ? -6.228 -15.629 6.679 1.00 85.06 268 GLY A O 1
ATOM 2082 N N . VAL A 1 269 ? -4.284 -15.482 5.547 1.00 90.06 269 VAL A N 1
ATOM 2083 C CA . VAL A 1 269 ? -3.634 -16.594 6.269 1.00 90.06 269 VAL A CA 1
ATOM 2084 C C . VAL A 1 269 ? -3.486 -16.192 7.748 1.00 90.06 269 VAL A C 1
ATOM 2086 O O . VAL A 1 269 ? -3.121 -15.048 8.027 1.00 90.06 269 VAL A O 1
ATOM 2089 N N . PRO A 1 270 ? -3.749 -17.091 8.716 1.00 86.56 270 PRO A N 1
ATOM 2090 C CA . PRO A 1 270 ? -3.683 -16.790 10.147 1.00 86.56 270 PRO A CA 1
ATOM 2091 C C . PRO A 1 270 ? -2.230 -16.788 10.656 1.00 86.56 270 PRO A C 1
ATOM 2093 O O . PRO A 1 270 ? -1.885 -17.489 11.604 1.00 86.56 270 PRO A O 1
ATOM 2096 N N . VAL A 1 271 ? -1.372 -16.011 9.999 1.00 88.12 271 VAL A N 1
ATOM 2097 C CA . VAL A 1 271 ? 0.049 -15.830 10.301 1.00 88.12 271 VAL A CA 1
ATOM 2098 C C . VAL A 1 271 ? 0.319 -14.324 10.357 1.00 88.12 271 VAL A C 1
ATOM 2100 O O . VAL A 1 271 ? -0.233 -13.580 9.543 1.00 88.12 271 VAL A O 1
ATOM 2103 N N . PRO A 1 272 ? 1.140 -13.835 11.303 1.00 88.00 272 PRO A N 1
ATOM 2104 C CA . PRO A 1 272 ? 1.572 -12.444 11.294 1.00 88.00 272 PRO A CA 1
ATOM 2105 C C . PRO A 1 272 ? 2.430 -12.185 10.048 1.00 88.00 272 PRO A C 1
ATOM 2107 O O . PRO A 1 272 ? 3.598 -12.559 9.993 1.00 88.00 272 PRO A O 1
ATOM 2110 N N . SER A 1 273 ? 1.841 -11.564 9.028 1.00 86.19 273 SER A N 1
ATOM 2111 C CA . SER A 1 273 ? 2.517 -11.255 7.766 1.00 86.19 273 SER A CA 1
ATOM 2112 C C . SER A 1 273 ? 2.149 -9.865 7.260 1.00 86.19 273 SER A C 1
ATOM 2114 O O . SER A 1 273 ? 0.994 -9.446 7.359 1.00 86.19 273 SER A O 1
ATOM 2116 N N . GLY A 1 274 ? 3.118 -9.167 6.670 1.00 85.00 274 GLY A N 1
ATOM 2117 C CA . GLY A 1 274 ? 2.903 -7.885 6.004 1.00 85.00 274 GLY A CA 1
ATOM 2118 C C . GLY A 1 274 ? 2.771 -8.033 4.487 1.00 85.00 274 GLY A C 1
ATOM 2119 O O . GLY A 1 274 ? 3.571 -8.715 3.855 1.00 85.00 274 GLY A O 1
ATOM 2120 N N . ASN A 1 275 ? 1.819 -7.316 3.883 1.00 87.88 275 ASN A N 1
ATOM 2121 C CA . ASN A 1 275 ? 1.645 -7.255 2.419 1.00 87.88 275 ASN A CA 1
ATOM 2122 C C . ASN A 1 275 ? 2.460 -6.129 1.750 1.00 87.88 275 ASN A C 1
ATOM 2124 O O . ASN A 1 275 ? 2.333 -5.901 0.546 1.00 87.88 275 ASN A O 1
ATOM 2128 N N . PHE A 1 276 ? 3.276 -5.407 2.526 1.00 89.75 276 PHE A N 1
ATOM 2129 C CA . PHE A 1 276 ? 4.058 -4.258 2.061 1.00 89.75 276 PHE A CA 1
ATOM 2130 C C . PHE A 1 276 ? 5.107 -4.675 1.024 1.00 89.75 276 PHE A C 1
ATOM 2132 O O . PHE A 1 276 ? 5.015 -4.295 -0.141 1.00 89.75 276 PHE A O 1
ATOM 2139 N N . THR A 1 277 ? 6.048 -5.534 1.421 1.00 89.81 277 THR A N 1
ATOM 2140 C CA . THR A 1 277 ? 7.154 -5.966 0.556 1.00 89.81 277 THR A CA 1
ATOM 2141 C C . THR A 1 277 ? 6.662 -6.737 -0.664 1.00 89.81 277 THR A C 1
ATOM 2143 O O . THR A 1 277 ? 7.223 -6.601 -1.744 1.00 89.81 277 THR A O 1
ATOM 2146 N N . GLY A 1 278 ? 5.576 -7.502 -0.525 1.00 90.81 278 GLY A N 1
ATOM 2147 C CA . GLY A 1 278 ? 5.006 -8.225 -1.658 1.00 90.81 278 GLY A CA 1
ATOM 2148 C C . GLY A 1 278 ? 4.413 -7.309 -2.723 1.00 90.81 278 GLY A C 1
ATOM 2149 O O . GLY A 1 278 ? 4.708 -7.473 -3.901 1.00 90.81 278 GLY A O 1
ATOM 2150 N N . SER A 1 279 ? 3.662 -6.285 -2.319 1.00 92.19 279 SER A N 1
ATOM 2151 C CA . SER A 1 279 ? 3.123 -5.300 -3.269 1.00 92.19 279 SER A CA 1
ATOM 2152 C C . SER A 1 279 ? 4.239 -4.496 -3.944 1.00 92.19 279 SER A C 1
ATOM 2154 O O . SER A 1 279 ? 4.160 -4.202 -5.134 1.00 92.19 279 SER A O 1
ATOM 2156 N N . MET A 1 280 ? 5.307 -4.197 -3.199 1.00 92.75 280 MET A N 1
ATOM 2157 C CA . MET A 1 280 ? 6.508 -3.544 -3.720 1.00 92.75 280 MET A CA 1
ATOM 2158 C C . MET A 1 280 ? 7.201 -4.405 -4.790 1.00 92.75 280 MET A C 1
ATOM 2160 O O . MET A 1 280 ? 7.456 -3.917 -5.885 1.00 92.75 280 MET A O 1
ATOM 2164 N N . LEU A 1 281 ? 7.429 -5.695 -4.518 1.00 91.88 281 LEU A N 1
ATOM 2165 C CA . LEU A 1 281 ? 8.032 -6.633 -5.474 1.00 91.88 281 LEU A CA 1
ATOM 2166 C C . LEU A 1 281 ? 7.191 -6.795 -6.746 1.00 91.88 281 LEU A C 1
ATOM 2168 O O . LEU A 1 281 ? 7.744 -6.770 -7.842 1.00 91.88 281 LEU A O 1
ATOM 2172 N N . ILE A 1 282 ? 5.863 -6.901 -6.622 1.00 93.75 282 ILE A N 1
ATOM 2173 C CA . ILE A 1 282 ? 4.955 -6.965 -7.780 1.00 93.75 282 ILE A CA 1
ATOM 2174 C C . ILE A 1 282 ? 5.103 -5.712 -8.647 1.00 93.75 282 ILE A C 1
ATOM 2176 O O . ILE A 1 282 ? 5.273 -5.817 -9.860 1.00 93.75 282 ILE A O 1
ATOM 2180 N N . GLY A 1 283 ? 5.083 -4.529 -8.027 1.00 92.88 283 GLY A N 1
ATOM 2181 C CA . GLY A 1 283 ? 5.241 -3.264 -8.740 1.00 92.88 283 GLY A CA 1
ATOM 2182 C C . GLY A 1 283 ? 6.588 -3.140 -9.439 1.00 92.88 283 GLY A C 1
ATOM 2183 O O . GLY A 1 283 ? 6.651 -2.681 -10.576 1.00 92.88 283 GLY A O 1
ATOM 2184 N N . GLY A 1 284 ? 7.667 -3.578 -8.793 1.00 90.69 284 GLY A N 1
ATOM 2185 C CA . GLY A 1 284 ? 8.985 -3.523 -9.408 1.00 90.69 284 GLY A CA 1
ATOM 2186 C C . GLY A 1 284 ? 9.189 -4.552 -10.515 1.00 90.69 284 GLY A C 1
ATOM 2187 O O . GLY A 1 284 ? 9.913 -4.255 -11.458 1.00 90.69 284 GLY A O 1
ATOM 2188 N N . LEU A 1 285 ? 8.522 -5.710 -10.466 1.00 90.69 285 LEU A N 1
ATOM 2189 C CA . LEU A 1 285 ? 8.496 -6.651 -11.591 1.00 90.69 285 LEU A CA 1
ATOM 2190 C C . LEU A 1 285 ? 7.800 -6.026 -12.806 1.00 90.69 285 LEU A C 1
ATOM 2192 O O . LEU A 1 285 ? 8.348 -6.091 -13.902 1.00 90.69 285 LEU A O 1
ATOM 2196 N N . ILE A 1 286 ? 6.660 -5.349 -12.611 1.00 91.19 286 ILE A N 1
ATOM 2197 C CA . ILE A 1 286 ? 5.987 -4.602 -13.691 1.00 91.19 286 ILE A CA 1
ATOM 2198 C C . ILE A 1 286 ? 6.903 -3.498 -14.232 1.00 91.19 286 ILE A C 1
ATOM 2200 O O . ILE A 1 286 ? 7.071 -3.380 -15.443 1.00 91.19 286 ILE A O 1
ATOM 2204 N N . GLY A 1 287 ? 7.532 -2.723 -13.343 1.00 89.12 287 GLY A N 1
ATOM 2205 C CA . GLY A 1 287 ? 8.457 -1.659 -13.731 1.00 89.12 287 GLY A CA 1
ATOM 2206 C C . GLY A 1 287 ? 9.663 -2.178 -14.519 1.00 89.12 287 GLY A C 1
ATOM 2207 O O . GLY A 1 287 ? 10.055 -1.583 -15.515 1.00 89.12 287 GLY A O 1
ATOM 2208 N N . ARG A 1 288 ? 10.233 -3.332 -14.147 1.00 86.19 288 ARG A N 1
ATOM 2209 C CA . ARG A 1 288 ? 11.317 -3.955 -14.929 1.00 86.19 288 ARG A CA 1
ATOM 2210 C C . ARG A 1 288 ? 10.857 -4.431 -16.295 1.00 86.19 288 ARG A C 1
ATOM 2212 O O . ARG A 1 288 ? 11.550 -4.161 -17.272 1.00 86.19 288 ARG A O 1
ATOM 2219 N N . MET A 1 289 ? 9.693 -5.077 -16.360 1.00 85.44 289 MET A N 1
ATOM 2220 C CA . MET A 1 289 ? 9.114 -5.524 -17.625 1.00 85.44 289 MET A CA 1
ATOM 2221 C C . MET A 1 289 ? 8.912 -4.341 -18.573 1.00 85.44 289 MET A C 1
ATOM 2223 O O . MET A 1 289 ? 9.232 -4.441 -19.755 1.00 85.44 289 MET A O 1
ATOM 2227 N N . MET A 1 290 ? 8.441 -3.209 -18.050 1.00 83.12 290 MET A N 1
ATOM 2228 C CA . MET A 1 290 ? 8.267 -1.999 -18.841 1.00 83.12 290 MET A CA 1
ATOM 2229 C C . MET A 1 290 ? 9.603 -1.366 -19.239 1.00 83.12 290 MET A C 1
ATOM 2231 O O . MET A 1 290 ? 9.808 -1.062 -20.408 1.00 83.12 290 MET A O 1
ATOM 2235 N N . GLY A 1 291 ? 10.572 -1.290 -18.324 1.00 80.25 291 GLY A N 1
ATOM 2236 C CA . GLY A 1 291 ? 11.931 -0.850 -18.648 1.00 80.25 291 GLY A CA 1
ATOM 2237 C C . GLY A 1 291 ? 12.608 -1.715 -19.724 1.00 80.25 291 GLY A C 1
ATOM 2238 O O . GLY A 1 291 ? 13.372 -1.200 -20.540 1.00 80.25 291 GLY A O 1
ATOM 2239 N N . ALA A 1 292 ? 12.310 -3.018 -19.772 1.00 78.62 292 ALA A N 1
ATOM 2240 C CA . ALA A 1 292 ? 12.773 -3.907 -20.834 1.00 78.62 292 ALA A CA 1
ATOM 2241 C C . ALA A 1 292 ? 12.098 -3.599 -22.182 1.00 78.62 292 ALA A C 1
ATOM 2243 O O . ALA A 1 292 ? 12.790 -3.533 -23.194 1.00 78.62 292 ALA A O 1
ATOM 2244 N N . LEU A 1 293 ? 10.783 -3.348 -22.197 1.00 77.62 293 LEU A N 1
ATOM 2245 C CA . LEU A 1 293 ? 10.051 -2.951 -23.407 1.00 77.62 293 LEU A CA 1
ATOM 2246 C C . LEU A 1 293 ? 10.535 -1.601 -23.948 1.00 77.62 293 LEU A C 1
ATOM 2248 O O . LEU A 1 293 ? 10.827 -1.482 -25.135 1.00 77.62 293 LEU A O 1
ATOM 2252 N N . VAL A 1 294 ? 10.689 -0.604 -23.075 1.00 76.19 294 VAL A N 1
ATOM 2253 C CA . VAL A 1 294 ? 11.184 0.731 -23.441 1.00 76.19 294 VAL A CA 1
ATOM 2254 C C . VAL A 1 294 ? 12.594 0.655 -24.020 1.00 76.19 294 VAL A C 1
ATOM 2256 O O . VAL A 1 294 ? 12.913 1.383 -24.952 1.00 76.19 294 VAL A O 1
ATOM 2259 N N . ARG A 1 295 ? 13.447 -0.241 -23.521 1.00 72.25 295 ARG A N 1
ATOM 2260 C CA . ARG A 1 295 ? 14.775 -0.456 -24.106 1.00 72.25 295 ARG A CA 1
ATOM 2261 C C . ARG A 1 295 ? 14.703 -1.114 -25.484 1.00 72.25 295 ARG A C 1
ATOM 2263 O O . ARG A 1 295 ? 15.437 -0.701 -26.375 1.00 72.25 295 ARG A O 1
ATOM 2270 N N . ASP A 1 296 ? 13.874 -2.142 -25.644 1.00 72.00 296 ASP A N 1
ATOM 2271 C CA . ASP A 1 296 ? 13.822 -2.932 -26.878 1.00 72.00 296 ASP A CA 1
ATOM 2272 C C . ASP A 1 296 ? 13.156 -2.151 -28.036 1.00 72.00 296 ASP A C 1
ATOM 2274 O O . ASP A 1 296 ? 13.509 -2.362 -29.196 1.00 72.00 296 ASP A O 1
ATOM 2278 N N . TYR A 1 297 ? 12.241 -1.219 -27.731 1.00 69.06 297 TYR A N 1
ATOM 2279 C CA . TYR A 1 297 ? 11.529 -0.383 -28.713 1.00 69.06 297 TYR A CA 1
ATOM 2280 C C . TYR A 1 297 ? 11.966 1.096 -28.750 1.00 69.06 297 TYR A C 1
ATOM 2282 O O . TYR A 1 297 ? 11.587 1.821 -29.671 1.00 69.06 297 TYR A O 1
ATOM 2290 N N . GLY A 1 298 ? 12.731 1.568 -27.764 1.00 60.66 298 GLY A N 1
ATOM 2291 C CA . GLY A 1 298 ? 13.094 2.979 -27.598 1.00 60.66 298 GLY A CA 1
ATOM 2292 C C . GLY A 1 298 ? 14.435 3.384 -28.217 1.00 60.66 298 GLY A C 1
ATOM 2293 O O . GLY A 1 298 ? 15.204 2.577 -28.737 1.00 60.66 298 GLY A O 1
ATOM 2294 N N . LYS A 1 299 ? 14.727 4.689 -28.157 1.00 54.09 299 LYS A N 1
ATOM 2295 C CA . LYS A 1 299 ? 15.992 5.276 -28.629 1.00 54.09 299 LYS A CA 1
ATOM 2296 C C . LYS A 1 299 ? 17.149 5.001 -27.647 1.00 54.09 299 LYS A C 1
ATOM 2298 O O . LYS A 1 299 ? 16.916 4.893 -26.441 1.00 54.09 299 LYS A O 1
ATOM 2303 N N . PRO A 1 300 ? 18.410 4.953 -28.116 1.00 48.94 300 PRO A N 1
ATOM 2304 C CA . PRO A 1 300 ? 19.570 4.871 -27.229 1.00 48.94 300 PRO A CA 1
ATOM 2305 C C . PRO A 1 300 ? 19.636 6.104 -26.308 1.00 48.94 300 PRO A C 1
ATOM 2307 O O . PRO A 1 300 ? 19.609 7.234 -26.788 1.00 48.94 300 PRO A O 1
ATOM 2310 N N . GLY A 1 301 ? 19.710 5.886 -24.988 1.00 55.19 301 GLY A N 1
ATOM 2311 C CA . GLY A 1 301 ? 19.761 6.952 -23.968 1.00 55.19 301 GLY A CA 1
ATOM 2312 C C . GLY A 1 301 ? 18.680 6.892 -22.877 1.00 55.19 301 GLY A C 1
ATOM 2313 O O . GLY A 1 301 ? 18.667 7.753 -21.998 1.00 55.19 301 GLY A O 1
ATOM 2314 N N . MET A 1 302 ? 17.788 5.895 -22.909 1.00 62.25 302 MET A N 1
ATOM 2315 C CA . MET A 1 302 ? 16.752 5.693 -21.885 1.00 62.25 302 MET A CA 1
ATOM 2316 C C . MET A 1 302 ? 17.318 5.165 -20.555 1.00 62.25 302 MET A C 1
ATOM 2318 O O . MET A 1 302 ? 18.413 4.600 -20.497 1.00 62.25 302 MET A O 1
ATOM 2322 N N . ALA A 1 303 ? 16.568 5.378 -19.467 1.00 62.03 303 ALA A N 1
ATOM 2323 C CA . ALA A 1 303 ? 16.990 5.016 -18.117 1.00 62.03 303 ALA A CA 1
ATOM 2324 C C . ALA A 1 303 ? 17.177 3.496 -17.939 1.00 62.03 303 ALA A C 1
ATOM 2326 O O . ALA A 1 303 ? 16.583 2.670 -18.628 1.00 62.03 303 ALA A O 1
ATOM 2327 N N . VAL A 1 304 ? 18.020 3.121 -16.976 1.00 72.00 304 VAL A N 1
ATOM 2328 C CA . VAL A 1 304 ? 18.294 1.717 -16.643 1.00 72.00 304 VAL A CA 1
ATOM 2329 C C . VAL A 1 304 ? 17.033 1.047 -16.080 1.00 72.00 304 VAL A C 1
ATOM 2331 O O . VAL A 1 304 ? 16.312 1.659 -15.291 1.00 72.00 304 VAL A O 1
ATOM 2334 N N . SER A 1 305 ? 16.795 -0.228 -16.411 1.00 76.44 305 SER A N 1
ATOM 2335 C CA . SER A 1 305 ? 15.617 -1.003 -15.970 1.00 76.44 305 SER A CA 1
ATOM 2336 C C . SER A 1 305 ? 15.379 -0.985 -14.450 1.00 76.44 305 SER A C 1
ATOM 2338 O O . SER A 1 305 ? 14.232 -0.971 -14.009 1.00 76.44 305 SER A O 1
ATOM 2340 N N . GLY A 1 306 ? 16.440 -0.903 -13.637 1.00 80.31 306 GLY A N 1
ATOM 2341 C CA . GLY A 1 306 ? 16.337 -0.766 -12.178 1.00 80.31 306 GLY A CA 1
ATOM 2342 C C . GLY A 1 306 ? 15.634 0.521 -11.714 1.00 80.31 306 GLY A C 1
ATOM 2343 O O . GLY A 1 306 ? 14.969 0.517 -10.682 1.00 80.31 306 GLY A O 1
ATOM 2344 N N . VAL A 1 307 ? 15.709 1.616 -12.482 1.00 83.94 307 VAL A N 1
ATOM 2345 C CA . VAL A 1 307 ? 14.998 2.870 -12.163 1.00 83.94 307 VAL A CA 1
ATOM 2346 C C . VAL A 1 307 ? 13.495 2.711 -12.382 1.00 83.94 307 VAL A C 1
ATOM 2348 O O . VAL A 1 307 ? 12.715 3.052 -11.494 1.00 83.94 307 VAL A O 1
ATOM 2351 N N . TYR A 1 308 ? 13.089 2.103 -13.498 1.00 86.25 308 TYR A N 1
ATOM 2352 C CA . TYR A 1 308 ? 11.685 1.762 -13.750 1.00 86.25 308 TYR A CA 1
ATOM 2353 C C . TYR A 1 308 ? 11.143 0.789 -12.695 1.00 86.25 308 TYR A C 1
ATOM 2355 O O . TYR A 1 308 ? 10.020 0.947 -12.224 1.00 86.25 308 TYR A O 1
ATOM 2363 N N . ALA A 1 309 ? 11.965 -0.151 -12.219 1.00 88.88 309 ALA A N 1
ATOM 2364 C CA . ALA A 1 309 ? 11.608 -1.036 -11.111 1.00 88.88 309 ALA A CA 1
ATOM 2365 C C . ALA A 1 309 ? 11.268 -0.270 -9.821 1.00 88.88 309 ALA A C 1
ATOM 2367 O O . ALA A 1 309 ? 10.285 -0.585 -9.144 1.00 88.88 309 ALA A O 1
ATOM 2368 N N . MET A 1 310 ? 12.058 0.751 -9.476 1.00 90.19 310 MET A N 1
ATOM 2369 C CA . MET A 1 310 ? 11.800 1.599 -8.308 1.00 90.19 310 MET A CA 1
ATOM 2370 C C . MET A 1 310 ? 10.503 2.397 -8.478 1.00 90.19 310 MET A C 1
ATOM 2372 O O . MET A 1 310 ? 9.677 2.428 -7.563 1.00 90.19 310 MET A O 1
ATOM 2376 N N . VAL A 1 311 ? 10.281 2.973 -9.664 1.00 90.25 311 VAL A N 1
ATOM 2377 C CA . VAL A 1 311 ? 9.061 3.731 -9.989 1.00 90.25 311 VAL A CA 1
ATOM 2378 C C . VAL A 1 311 ? 7.815 2.847 -9.953 1.00 90.25 311 VAL A C 1
ATOM 2380 O O . VAL A 1 311 ? 6.809 3.219 -9.341 1.00 90.25 311 VAL A O 1
ATOM 2383 N N . GLY A 1 312 ? 7.885 1.649 -10.532 1.00 91.69 312 GLY A N 1
ATOM 2384 C CA . GLY A 1 312 ? 6.782 0.697 -10.523 1.00 91.69 312 GLY A CA 1
ATOM 2385 C C . GLY A 1 312 ? 6.468 0.176 -9.120 1.00 91.69 312 GLY A C 1
ATOM 2386 O O . GLY A 1 312 ? 5.303 0.106 -8.723 1.00 91.69 312 GLY A O 1
ATOM 2387 N N . SER A 1 313 ? 7.504 -0.098 -8.320 1.00 93.19 313 SER A N 1
ATOM 2388 C CA . SER A 1 313 ? 7.360 -0.483 -6.909 1.00 93.19 313 SER A CA 1
ATOM 2389 C C . SER A 1 313 ? 6.642 0.590 -6.098 1.00 93.19 313 SER A C 1
ATOM 2391 O O . SER A 1 313 ? 5.710 0.278 -5.356 1.00 93.19 313 SER A O 1
ATOM 2393 N N . ALA A 1 314 ? 7.045 1.853 -6.267 1.00 93.44 314 ALA A N 1
ATOM 2394 C CA . ALA A 1 314 ? 6.427 2.994 -5.601 1.00 93.44 314 ALA A CA 1
ATOM 2395 C C . ALA A 1 314 ? 4.957 3.138 -5.986 1.00 93.44 314 ALA A C 1
ATOM 2397 O O . ALA A 1 314 ? 4.090 3.242 -5.121 1.00 93.44 314 ALA A O 1
ATOM 2398 N N . SER A 1 315 ? 4.683 3.089 -7.288 1.00 93.06 315 SER A N 1
ATOM 2399 C CA . SER A 1 315 ? 3.351 3.291 -7.854 1.00 93.06 315 SER A CA 1
ATOM 2400 C C . SER A 1 315 ? 2.371 2.202 -7.415 1.00 93.06 315 SER A C 1
ATOM 2402 O O . SER A 1 315 ? 1.234 2.511 -7.056 1.00 93.06 315 SER A O 1
ATOM 2404 N N . MET A 1 316 ? 2.814 0.941 -7.383 1.00 94.12 316 MET A N 1
ATOM 2405 C CA . MET A 1 316 ? 2.003 -0.197 -6.939 1.00 94.12 316 MET A CA 1
ATOM 2406 C C . MET A 1 316 ? 1.737 -0.143 -5.436 1.00 94.12 316 MET A C 1
ATOM 2408 O O . MET A 1 316 ? 0.606 -0.334 -4.992 1.00 94.12 316 MET A O 1
ATOM 2412 N N . LEU A 1 317 ? 2.775 0.136 -4.644 1.00 94.06 317 LEU A N 1
ATOM 2413 C CA . LEU A 1 317 ? 2.669 0.198 -3.192 1.00 94.06 317 LEU A CA 1
ATOM 2414 C C . LEU A 1 317 ? 1.788 1.369 -2.741 1.00 94.06 317 LEU A C 1
ATOM 2416 O O . LEU A 1 317 ? 0.917 1.187 -1.888 1.00 94.06 317 LEU A O 1
ATOM 2420 N N . ALA A 1 318 ? 1.973 2.544 -3.344 1.00 93.38 318 ALA A N 1
ATOM 2421 C CA . ALA A 1 318 ? 1.151 3.711 -3.073 1.00 93.38 318 ALA A CA 1
ATOM 2422 C C . ALA A 1 318 ? -0.300 3.505 -3.520 1.00 93.38 318 ALA A C 1
ATOM 2424 O O . ALA A 1 318 ? -1.199 3.919 -2.800 1.00 93.38 318 ALA A O 1
ATOM 2425 N N . GLY A 1 319 ? -0.555 2.811 -4.635 1.00 90.88 319 GLY A N 1
ATOM 2426 C CA . GLY A 1 319 ? -1.913 2.430 -5.034 1.00 90.88 319 GLY A CA 1
ATOM 2427 C C . GLY A 1 319 ? -2.561 1.438 -4.058 1.00 90.88 319 GLY A C 1
ATOM 2428 O O . GLY A 1 319 ? -3.690 1.636 -3.618 1.00 90.88 319 GLY A O 1
ATOM 2429 N N . PHE A 1 320 ? -1.837 0.390 -3.654 1.00 93.25 320 PHE A N 1
ATOM 2430 C CA . PHE A 1 320 ? -2.353 -0.647 -2.751 1.00 93.25 320 PHE A CA 1
ATOM 2431 C C . PHE A 1 320 ? -2.656 -0.119 -1.337 1.00 93.25 320 PHE A C 1
ATOM 2433 O O . PHE A 1 320 ? -3.689 -0.447 -0.746 1.00 93.25 320 PHE A O 1
ATOM 2440 N N . LYS A 1 321 ? -1.754 0.704 -0.787 1.00 91.31 321 LYS A N 1
ATOM 2441 C CA . LYS A 1 321 ? -1.860 1.261 0.572 1.00 91.31 321 LYS A CA 1
ATOM 2442 C C . LYS A 1 321 ? -2.522 2.635 0.639 1.00 91.31 321 LYS A C 1
ATOM 2444 O O . LYS A 1 321 ? -2.881 3.054 1.730 1.00 91.31 321 LYS A O 1
ATOM 2449 N N . GLN A 1 322 ? -2.656 3.335 -0.485 1.00 89.38 322 GLN A N 1
ATOM 2450 C CA . GLN A 1 322 ? -3.040 4.751 -0.551 1.00 89.38 322 GLN A CA 1
ATOM 2451 C C . GLN A 1 322 ? -2.131 5.687 0.276 1.00 89.38 322 GLN A C 1
ATOM 2453 O O . GLN A 1 322 ? -2.552 6.743 0.739 1.00 89.38 322 GLN A O 1
ATOM 2458 N N . MET A 1 323 ? -0.850 5.324 0.422 1.00 88.81 323 MET A N 1
ATOM 2459 C CA . MET A 1 323 ? 0.179 6.131 1.088 1.00 88.81 323 MET A CA 1
ATOM 2460 C C . MET A 1 323 ? 1.184 6.644 0.053 1.00 88.81 323 MET A C 1
ATOM 2462 O O . MET A 1 323 ? 1.991 5.870 -0.452 1.00 88.81 323 MET A O 1
ATOM 2466 N N . ALA A 1 324 ? 1.149 7.939 -0.270 1.00 86.69 324 ALA A N 1
ATOM 2467 C CA . ALA A 1 324 ? 2.013 8.516 -1.307 1.00 86.69 324 ALA A CA 1
ATOM 2468 C C . ALA A 1 324 ? 3.345 9.047 -0.750 1.00 86.69 324 ALA A C 1
ATOM 2470 O O . ALA A 1 324 ? 4.412 8.546 -1.101 1.00 86.69 324 ALA A O 1
ATOM 2471 N N . VAL A 1 325 ? 3.289 10.027 0.159 1.00 89.00 325 VAL A N 1
ATOM 2472 C CA . VAL A 1 325 ? 4.481 10.749 0.648 1.00 89.00 325 VAL A CA 1
ATOM 2473 C C . VAL A 1 325 ? 5.469 9.807 1.343 1.00 89.00 325 VAL A C 1
ATOM 2475 O O . VAL A 1 325 ? 6.660 9.821 1.040 1.00 89.00 325 VAL A O 1
ATOM 2478 N N . ALA A 1 326 ? 4.972 8.931 2.221 1.00 92.31 326 ALA A N 1
ATOM 2479 C CA . ALA A 1 326 ? 5.809 7.976 2.945 1.00 92.31 326 ALA A CA 1
ATOM 2480 C C . ALA A 1 326 ? 6.532 6.991 2.009 1.00 92.31 326 ALA A C 1
ATOM 2482 O O . ALA A 1 326 ? 7.702 6.685 2.223 1.00 92.31 326 ALA A O 1
ATOM 2483 N N . VAL A 1 327 ? 5.860 6.525 0.950 1.00 92.50 327 VAL A N 1
ATOM 2484 C CA . VAL A 1 327 ? 6.428 5.564 -0.009 1.00 92.50 327 VAL A CA 1
ATOM 2485 C C . VAL A 1 327 ? 7.533 6.203 -0.844 1.00 92.50 327 VAL A C 1
ATOM 2487 O O . VAL A 1 327 ? 8.579 5.585 -1.041 1.00 92.50 327 VAL A O 1
ATOM 2490 N N . VAL A 1 328 ? 7.340 7.445 -1.293 1.00 90.62 328 VAL A N 1
ATOM 2491 C CA . VAL A 1 328 ? 8.365 8.167 -2.059 1.00 90.62 328 VAL A CA 1
ATOM 2492 C C . VAL A 1 328 ? 9.609 8.405 -1.212 1.00 90.62 328 VAL A C 1
ATOM 2494 O O . VAL A 1 328 ? 10.714 8.110 -1.668 1.00 90.62 328 VAL A O 1
ATOM 2497 N N . VAL A 1 329 ? 9.448 8.871 0.030 1.00 92.50 329 VAL A N 1
ATOM 2498 C CA . VAL A 1 329 ? 10.576 9.073 0.954 1.00 92.50 329 VAL A CA 1
ATOM 2499 C C . VAL A 1 329 ? 11.290 7.752 1.238 1.00 92.50 329 VAL A C 1
ATOM 2501 O O . VAL A 1 329 ? 12.517 7.706 1.205 1.00 92.50 329 VAL A O 1
ATOM 2504 N N . PHE A 1 330 ? 10.543 6.667 1.448 1.00 91.38 330 PHE A N 1
ATOM 2505 C CA . PHE A 1 330 ? 11.108 5.341 1.689 1.00 91.38 330 PHE A CA 1
ATOM 2506 C C . PHE A 1 330 ? 11.957 4.839 0.512 1.00 91.38 330 PHE A C 1
ATOM 2508 O O . PHE A 1 330 ? 13.109 4.457 0.706 1.00 91.38 330 PHE A O 1
ATOM 2515 N N . ILE A 1 331 ? 11.423 4.870 -0.714 1.00 90.38 331 ILE A N 1
ATOM 2516 C CA . ILE A 1 331 ? 12.131 4.363 -1.902 1.00 90.38 331 ILE A CA 1
ATOM 2517 C C . ILE A 1 331 ? 13.321 5.253 -2.254 1.00 90.38 331 ILE A C 1
ATOM 2519 O O . ILE A 1 331 ? 14.394 4.742 -2.557 1.00 90.38 331 ILE A O 1
ATOM 2523 N N . THR A 1 332 ? 13.167 6.572 -2.145 1.00 89.19 332 THR A N 1
ATOM 2524 C CA . THR A 1 332 ? 14.270 7.518 -2.363 1.00 89.19 332 THR A CA 1
ATOM 2525 C C . THR A 1 332 ? 15.372 7.331 -1.318 1.00 89.19 332 THR A C 1
ATOM 2527 O O . THR A 1 332 ? 16.550 7.322 -1.665 1.00 89.19 332 THR A O 1
ATOM 2530 N N . GLY A 1 333 ? 15.003 7.128 -0.049 1.00 88.94 333 GLY A N 1
ATOM 2531 C CA . GLY A 1 333 ? 15.947 6.846 1.032 1.00 88.94 333 GLY A CA 1
ATOM 2532 C C . GLY A 1 333 ? 16.699 5.531 0.826 1.00 88.94 333 GLY A C 1
ATOM 2533 O O . GLY A 1 333 ? 17.901 5.474 1.066 1.00 88.94 333 GLY A O 1
ATOM 2534 N N . ALA A 1 334 ? 16.024 4.498 0.312 1.00 85.88 334 ALA A N 1
ATOM 2535 C CA . ALA A 1 334 ? 16.653 3.224 -0.037 1.00 85.88 334 ALA A CA 1
ATOM 2536 C C . ALA A 1 334 ? 17.567 3.324 -1.273 1.00 85.88 334 ALA A C 1
ATOM 2538 O O . ALA A 1 334 ? 18.603 2.666 -1.322 1.00 85.88 334 ALA A O 1
ATOM 2539 N N . ALA A 1 335 ? 17.201 4.145 -2.261 1.00 85.12 335 ALA A N 1
ATOM 2540 C CA . ALA A 1 335 ? 17.997 4.378 -3.466 1.00 85.12 335 ALA A CA 1
ATOM 2541 C C . ALA A 1 335 ? 19.184 5.331 -3.239 1.00 85.12 335 ALA A C 1
ATOM 2543 O O . ALA A 1 335 ? 20.109 5.346 -4.049 1.00 85.12 335 ALA A O 1
ATOM 2544 N N . ASN A 1 336 ? 19.149 6.123 -2.159 1.00 87.50 336 ASN A N 1
ATOM 2545 C CA . ASN A 1 336 ? 20.103 7.191 -1.850 1.00 87.50 336 ASN A CA 1
ATOM 2546 C C . ASN A 1 336 ? 20.289 8.195 -3.009 1.00 87.50 336 ASN A C 1
ATOM 2548 O O . ASN A 1 336 ? 21.393 8.664 -3.280 1.00 87.50 336 ASN A O 1
ATOM 2552 N N . ASP A 1 337 ? 19.201 8.503 -3.719 1.00 81.00 337 ASP A N 1
ATOM 2553 C CA . ASP A 1 337 ? 19.208 9.348 -4.915 1.00 81.00 337 ASP A CA 1
ATOM 2554 C C . ASP A 1 337 ? 17.993 10.281 -4.904 1.00 81.00 337 ASP A C 1
ATOM 2556 O O . ASP A 1 337 ? 16.893 9.918 -5.325 1.00 81.00 337 ASP A O 1
ATOM 2560 N N . LEU A 1 338 ? 18.191 11.502 -4.399 1.00 83.69 338 LEU A N 1
ATOM 2561 C CA . LEU A 1 338 ? 17.138 12.520 -4.308 1.00 83.69 338 LEU A CA 1
ATOM 2562 C C . LEU A 1 338 ? 16.633 12.979 -5.686 1.00 83.69 338 LEU A C 1
ATOM 2564 O O . LEU A 1 338 ? 15.526 13.509 -5.781 1.00 83.69 338 LEU A O 1
ATOM 2568 N N . GLY A 1 339 ? 17.395 12.733 -6.759 1.00 78.62 339 GLY A N 1
ATOM 2569 C CA . GLY A 1 339 ? 16.966 13.010 -8.129 1.00 78.62 339 GLY A CA 1
ATOM 2570 C C . GLY A 1 339 ? 15.765 12.167 -8.567 1.00 78.62 339 GLY A C 1
ATOM 2571 O O . GLY A 1 339 ? 15.059 12.549 -9.499 1.00 78.62 339 GLY A O 1
ATOM 2572 N N . LEU A 1 340 ? 15.481 11.058 -7.872 1.00 81.06 340 LEU A N 1
ATOM 2573 C CA . LEU A 1 340 ? 14.320 10.204 -8.135 1.00 81.06 340 LEU A CA 1
ATOM 2574 C C . LEU A 1 340 ? 13.014 10.735 -7.533 1.00 81.06 340 LEU A C 1
ATOM 2576 O O . LEU A 1 340 ? 11.947 10.272 -7.931 1.00 81.06 340 LEU A O 1
ATOM 2580 N N . VAL A 1 341 ? 13.054 11.705 -6.610 1.00 85.25 341 VAL A N 1
ATOM 2581 C CA . VAL A 1 341 ? 11.839 12.195 -5.933 1.00 85.25 341 VAL A CA 1
ATOM 2582 C C . VAL A 1 341 ? 10.805 12.733 -6.926 1.00 85.25 341 VAL A C 1
ATOM 2584 O O . VAL A 1 341 ? 9.656 12.291 -6.855 1.00 85.25 341 VAL A O 1
ATOM 2587 N N . PRO A 1 342 ? 11.146 13.633 -7.870 1.00 80.31 342 PRO A N 1
ATOM 2588 C CA . PRO A 1 342 ? 10.142 14.184 -8.774 1.00 80.31 342 PRO A CA 1
ATOM 2589 C C . PRO A 1 342 ? 9.455 13.153 -9.693 1.00 80.31 342 PRO A C 1
ATOM 2591 O O . PRO A 1 342 ? 8.219 13.148 -9.723 1.00 80.31 342 PRO A O 1
ATOM 2594 N N . PRO A 1 343 ? 10.168 12.239 -10.393 1.00 80.38 343 PRO A N 1
ATOM 2595 C CA . PRO A 1 343 ? 9.504 11.220 -11.207 1.00 80.38 343 PRO A CA 1
ATOM 2596 C C . PRO A 1 343 ? 8.707 10.220 -10.356 1.00 80.38 343 PRO A C 1
ATOM 2598 O O . PRO A 1 343 ? 7.631 9.795 -10.775 1.00 80.38 343 PRO A O 1
ATOM 2601 N N . LEU A 1 344 ? 9.168 9.893 -9.140 1.00 86.75 344 LEU A N 1
ATOM 2602 C CA . LEU A 1 344 ? 8.415 9.047 -8.210 1.00 86.75 344 LEU A CA 1
ATOM 2603 C C . LEU A 1 344 ? 7.111 9.709 -7.758 1.00 86.75 344 LEU A C 1
ATOM 2605 O O . LEU A 1 344 ? 6.067 9.063 -7.791 1.00 86.75 344 LEU A O 1
ATOM 2609 N N . MET A 1 345 ? 7.147 10.987 -7.368 1.00 87.12 345 MET A N 1
ATOM 2610 C CA . MET A 1 345 ? 5.955 11.732 -6.944 1.00 87.12 345 MET A CA 1
ATOM 2611 C C . MET A 1 345 ? 4.904 11.786 -8.051 1.00 87.12 345 MET A C 1
ATOM 2613 O O . MET A 1 345 ? 3.722 11.567 -7.782 1.00 87.12 345 MET A O 1
ATOM 2617 N N . LEU A 1 346 ? 5.322 12.044 -9.291 1.00 83.00 346 LEU A N 1
ATOM 2618 C CA . LEU A 1 346 ? 4.416 12.103 -10.435 1.00 83.00 346 LEU A CA 1
ATOM 2619 C C . LEU A 1 346 ? 3.781 10.734 -10.718 1.00 83.00 346 LEU A C 1
ATOM 2621 O O . LEU A 1 346 ? 2.554 10.630 -10.752 1.00 83.00 346 LEU A O 1
ATOM 2625 N N . ALA A 1 347 ? 4.590 9.678 -10.831 1.00 86.31 347 ALA A N 1
ATOM 2626 C CA . ALA A 1 347 ? 4.102 8.325 -11.100 1.00 86.31 347 ALA A CA 1
ATOM 2627 C C . ALA A 1 347 ? 3.163 7.812 -9.993 1.00 86.31 347 ALA A C 1
ATOM 2629 O O . ALA A 1 347 ? 2.085 7.283 -10.272 1.00 86.31 347 ALA A O 1
ATOM 2630 N N . VAL A 1 348 ? 3.525 8.046 -8.727 1.00 90.75 348 VAL A N 1
ATOM 2631 C CA . VAL A 1 348 ? 2.696 7.705 -7.566 1.00 90.75 348 VAL A CA 1
ATOM 2632 C C . VAL A 1 348 ? 1.377 8.474 -7.576 1.00 90.75 348 VAL A C 1
ATOM 2634 O O . VAL A 1 348 ? 0.336 7.879 -7.309 1.00 90.75 348 VAL A O 1
ATOM 2637 N N . THR A 1 349 ? 1.390 9.767 -7.907 1.00 86.12 349 THR A N 1
ATOM 2638 C CA . THR A 1 349 ? 0.169 10.589 -7.942 1.00 86.12 349 THR A CA 1
ATOM 2639 C C . THR A 1 349 ? -0.787 10.122 -9.039 1.00 86.12 349 THR A C 1
ATOM 2641 O O . THR A 1 349 ? -1.982 9.987 -8.781 1.00 86.12 349 THR A O 1
ATOM 2644 N N . ILE A 1 350 ? -0.272 9.808 -10.233 1.00 85.88 350 ILE A N 1
ATOM 2645 C CA . ILE A 1 350 ? -1.074 9.265 -11.341 1.00 85.88 350 ILE A CA 1
ATOM 2646 C C . ILE A 1 350 ? -1.653 7.899 -10.961 1.00 85.88 350 ILE A C 1
ATOM 2648 O O . ILE A 1 350 ? -2.862 7.692 -11.070 1.00 85.88 350 ILE A O 1
ATOM 2652 N N . SER A 1 351 ? -0.816 6.989 -10.454 1.00 88.75 351 SER A N 1
ATOM 2653 C CA . SER A 1 351 ? -1.251 5.661 -10.005 1.00 88.75 351 SER A CA 1
ATOM 2654 C C . SER A 1 351 ? -2.334 5.758 -8.927 1.00 88.75 351 SER A C 1
ATOM 2656 O O . SER A 1 351 ? -3.361 5.081 -9.007 1.00 88.75 351 SER A O 1
ATOM 2658 N N . LEU A 1 352 ? -2.149 6.647 -7.945 1.00 88.00 352 LEU A N 1
ATOM 2659 C CA . LEU A 1 352 ? -3.103 6.863 -6.862 1.00 88.00 352 LEU A CA 1
ATOM 2660 C C . LEU A 1 352 ? -4.420 7.452 -7.370 1.00 88.00 352 LEU A C 1
ATOM 2662 O O . LEU A 1 352 ? -5.476 7.013 -6.923 1.00 88.00 352 LEU A O 1
ATOM 2666 N N . LEU A 1 353 ? -4.378 8.411 -8.298 1.00 85.50 353 LEU A N 1
ATOM 2667 C CA . LEU A 1 353 ? -5.580 8.984 -8.902 1.00 85.50 353 LEU A CA 1
ATOM 2668 C C . LEU A 1 353 ? -6.385 7.903 -9.630 1.00 85.50 353 LEU A C 1
ATOM 2670 O O . LEU A 1 353 ? -7.576 7.749 -9.370 1.00 85.50 353 LEU A O 1
ATOM 2674 N N . LEU A 1 354 ? -5.728 7.111 -10.481 1.00 86.56 354 LEU A N 1
ATOM 2675 C CA . LEU A 1 354 ? -6.369 6.021 -11.219 1.00 86.56 354 LEU A CA 1
ATOM 2676 C C . LEU A 1 354 ? -6.913 4.933 -10.288 1.00 86.56 354 LEU A C 1
ATOM 2678 O O . LEU A 1 354 ? -8.000 4.408 -10.524 1.00 86.56 354 LEU A O 1
ATOM 2682 N N . ASN A 1 355 ? -6.194 4.615 -9.209 1.00 89.12 355 ASN A N 1
ATOM 2683 C CA . ASN A 1 355 ? -6.673 3.671 -8.206 1.00 89.12 355 ASN A CA 1
ATOM 2684 C C . ASN A 1 355 ? -7.900 4.224 -7.466 1.00 89.12 355 ASN A C 1
ATOM 2686 O O . ASN A 1 355 ? -8.897 3.514 -7.374 1.00 89.12 355 ASN A O 1
ATOM 2690 N N . LYS A 1 356 ? -7.880 5.495 -7.038 1.00 84.50 356 LYS A N 1
ATOM 2691 C CA . LYS A 1 356 ? -8.999 6.152 -6.337 1.00 84.50 356 LYS A CA 1
ATOM 2692 C C . LYS A 1 356 ? -10.287 6.222 -7.157 1.00 84.50 356 LYS A C 1
ATOM 2694 O O . LYS A 1 356 ? -11.369 6.203 -6.582 1.00 84.50 356 LYS A O 1
ATOM 2699 N N . LEU A 1 357 ? -10.190 6.250 -8.489 1.00 85.56 357 LEU A N 1
ATOM 2700 C CA . LEU A 1 357 ? -11.360 6.149 -9.371 1.00 85.56 357 LEU A CA 1
ATOM 2701 C C . LEU A 1 357 ? -12.051 4.776 -9.291 1.00 85.56 357 LEU A C 1
ATOM 2703 O O . LEU A 1 357 ? -13.243 4.673 -9.567 1.00 85.56 357 LEU A O 1
ATOM 2707 N N . ILE A 1 358 ? -11.316 3.719 -8.933 1.00 87.06 358 ILE A N 1
ATOM 2708 C CA . ILE A 1 358 ? -11.821 2.342 -8.862 1.00 87.06 358 ILE A CA 1
ATOM 2709 C C . ILE A 1 358 ? -12.113 1.940 -7.411 1.00 87.06 358 ILE A C 1
ATOM 2711 O O . ILE A 1 358 ? -13.147 1.331 -7.133 1.00 87.06 358 ILE A O 1
ATOM 2715 N N . ASN A 1 359 ? -11.204 2.241 -6.487 1.00 87.19 359 ASN A N 1
ATOM 2716 C CA . ASN A 1 359 ? -11.313 1.935 -5.068 1.00 87.19 359 ASN A CA 1
ATOM 2717 C C . ASN A 1 359 ? -11.221 3.227 -4.263 1.00 87.19 359 ASN A C 1
ATOM 2719 O O . ASN A 1 359 ? -10.171 3.861 -4.220 1.00 87.19 359 ASN A O 1
ATOM 2723 N N . GLU A 1 360 ? -12.299 3.573 -3.567 1.00 82.81 360 GLU A N 1
ATOM 2724 C CA . GLU A 1 360 ? -12.325 4.749 -2.697 1.00 82.81 360 GLU A CA 1
ATOM 2725 C C . GLU A 1 360 ? -11.284 4.641 -1.571 1.00 82.81 360 GLU A C 1
ATOM 2727 O O . GLU A 1 360 ? -10.563 5.598 -1.300 1.00 82.81 360 GLU A O 1
ATOM 2732 N N . ARG A 1 361 ? -11.137 3.442 -0.993 1.00 88.06 361 ARG A N 1
ATOM 2733 C CA . ARG A 1 361 ? -10.310 3.166 0.189 1.00 88.06 361 ARG A CA 1
ATOM 2734 C C . ARG A 1 361 ? -9.148 2.222 -0.100 1.00 88.06 361 ARG A C 1
ATOM 2736 O O . ARG A 1 361 ? -9.223 1.350 -0.971 1.00 88.06 361 ARG A O 1
ATOM 2743 N N . GLY A 1 362 ? -8.073 2.381 0.670 1.00 89.56 362 GLY A N 1
ATOM 2744 C CA . GLY A 1 362 ? -6.899 1.511 0.618 1.00 89.56 362 GLY A CA 1
ATOM 2745 C C . GLY A 1 362 ? -7.149 0.140 1.250 1.00 89.56 362 GLY A C 1
ATOM 2746 O O . GLY A 1 362 ? -8.123 -0.070 1.973 1.00 89.56 362 GLY A O 1
ATOM 2747 N N . PHE A 1 363 ? -6.232 -0.808 1.023 1.00 92.12 363 PHE A N 1
ATOM 2748 C CA . PHE A 1 363 ? -6.362 -2.164 1.573 1.00 92.12 363 PHE A CA 1
ATOM 2749 C C . PHE A 1 363 ? -6.472 -2.183 3.107 1.00 92.12 363 PHE A C 1
ATOM 2751 O O . PHE A 1 363 ? -7.277 -2.935 3.651 1.00 92.12 363 PHE A O 1
ATOM 2758 N N . ASP A 1 364 ? -5.672 -1.374 3.809 1.00 91.19 364 ASP A N 1
ATOM 2759 C CA . ASP A 1 364 ? -5.645 -1.380 5.278 1.00 91.19 364 ASP A CA 1
ATOM 2760 C C . ASP A 1 364 ? -6.912 -0.761 5.881 1.00 91.19 364 ASP A C 1
ATOM 2762 O O . ASP A 1 364 ? -7.458 -1.305 6.838 1.00 91.19 364 ASP A O 1
ATOM 2766 N N . GLU A 1 365 ? -7.425 0.318 5.289 1.00 90.56 365 GLU A N 1
ATOM 2767 C CA . GLU A 1 365 ? -8.675 0.957 5.714 1.00 90.56 365 GLU A CA 1
ATOM 2768 C C . GLU A 1 365 ? -9.869 0.002 5.553 1.00 90.56 365 GLU A C 1
ATOM 2770 O O . GLU A 1 365 ? -10.645 -0.206 6.485 1.00 90.56 365 GLU A O 1
ATOM 2775 N N . GLU A 1 366 ? -9.954 -0.696 4.418 1.00 90.56 366 GLU A N 1
ATOM 2776 C CA . GLU A 1 366 ? -10.949 -1.751 4.190 1.00 90.56 366 GLU A CA 1
ATOM 2777 C C . GLU A 1 366 ? -10.858 -2.884 5.225 1.00 90.56 366 GLU A C 1
ATOM 2779 O O . GLU A 1 366 ? -11.875 -3.413 5.679 1.00 90.56 366 GLU A O 1
ATOM 2784 N N . GLN A 1 367 ? -9.646 -3.270 5.633 1.00 89.31 367 GLN A N 1
ATOM 2785 C CA . GLN A 1 367 ? -9.450 -4.288 6.670 1.00 89.31 367 GLN A CA 1
ATOM 2786 C C . GLN A 1 367 ? -9.909 -3.810 8.051 1.00 89.31 367 GLN A C 1
ATOM 2788 O O . GLN A 1 367 ? -10.472 -4.605 8.805 1.00 89.31 367 GLN A O 1
ATOM 2793 N N . ILE A 1 368 ? -9.687 -2.537 8.389 1.00 91.12 368 ILE A N 1
ATOM 2794 C CA . ILE A 1 368 ? -10.145 -1.934 9.648 1.00 91.12 368 ILE A CA 1
ATOM 2795 C C . ILE A 1 368 ? -11.675 -1.954 9.714 1.00 91.12 368 ILE A C 1
ATOM 2797 O O . ILE A 1 368 ? -12.243 -2.462 10.684 1.00 91.12 368 ILE A O 1
ATOM 2801 N N . LEU A 1 369 ? -12.338 -1.510 8.642 1.00 89.25 369 LEU A N 1
ATOM 2802 C CA . LEU A 1 369 ? -13.799 -1.488 8.550 1.00 89.25 369 LEU A CA 1
ATOM 2803 C C . LEU A 1 369 ? -14.405 -2.894 8.640 1.00 89.25 369 LEU A C 1
ATOM 2805 O O . LEU A 1 369 ? -15.378 -3.113 9.357 1.00 89.25 369 LEU A O 1
ATOM 2809 N N . ARG A 1 370 ? -13.794 -3.886 7.981 1.00 87.25 370 ARG A N 1
ATOM 2810 C CA . ARG A 1 370 ? -14.239 -5.293 8.046 1.00 87.25 370 ARG A CA 1
ATOM 2811 C C . ARG A 1 370 ? -14.082 -5.924 9.423 1.00 87.25 370 ARG A C 1
ATOM 2813 O O . ARG A 1 370 ? -14.814 -6.857 9.746 1.00 87.25 370 ARG A O 1
ATOM 2820 N N . LYS A 1 371 ? -13.123 -5.451 10.218 1.00 87.75 371 LYS A N 1
ATOM 2821 C CA . LYS A 1 371 ? -12.939 -5.881 11.609 1.00 87.75 371 LYS A CA 1
ATOM 2822 C C . LYS A 1 371 ? -13.874 -5.157 12.581 1.00 87.75 371 LYS A C 1
ATOM 2824 O O . LYS A 1 371 ? -13.839 -5.488 13.760 1.00 87.75 371 LYS A O 1
ATOM 2829 N N . ALA A 1 372 ? -14.695 -4.216 12.101 1.00 88.38 372 ALA A N 1
ATOM 2830 C CA . ALA A 1 372 ? -15.590 -3.395 12.914 1.00 88.38 372 ALA A CA 1
ATOM 2831 C C . ALA A 1 372 ? -14.864 -2.689 14.076 1.00 88.38 372 ALA A C 1
ATOM 2833 O O . ALA A 1 372 ? -15.397 -2.556 15.175 1.00 88.38 372 ALA A O 1
ATOM 2834 N N . ILE A 1 373 ? -13.620 -2.262 13.835 1.00 91.56 373 ILE A N 1
ATOM 2835 C CA . ILE A 1 373 ? -12.849 -1.474 14.798 1.00 91.56 373 ILE A CA 1
ATOM 2836 C C . ILE A 1 373 ? -13.273 -0.013 14.639 1.00 91.56 373 ILE A C 1
ATOM 2838 O O . ILE A 1 373 ? -13.339 0.483 13.514 1.00 91.56 373 ILE A O 1
ATOM 2842 N N . ALA A 1 374 ? -13.545 0.670 15.754 1.00 88.38 374 ALA A N 1
ATOM 2843 C CA . ALA A 1 374 ? -13.847 2.098 15.751 1.00 88.38 374 ALA A CA 1
ATOM 2844 C C . ALA A 1 374 ? -12.652 2.877 15.171 1.00 88.38 374 ALA A C 1
ATOM 2846 O O . ALA A 1 374 ? -11.575 2.915 15.766 1.00 88.38 374 ALA A O 1
ATOM 2847 N N . TYR A 1 375 ? -12.842 3.452 13.984 1.00 87.94 375 TYR A N 1
ATOM 2848 C CA . TYR A 1 375 ? -11.832 4.199 13.242 1.00 87.94 375 TYR A CA 1
ATOM 2849 C C . TYR A 1 375 ? -12.384 5.570 12.880 1.00 87.94 375 TYR A C 1
ATOM 2851 O O . TYR A 1 375 ? -13.433 5.666 12.244 1.00 87.94 375 TYR A O 1
ATOM 2859 N N . LEU A 1 376 ? -11.670 6.615 13.294 1.00 89.44 376 LEU A N 1
ATOM 2860 C CA . LEU A 1 376 ? -12.003 7.995 12.973 1.00 89.44 376 LEU A CA 1
ATOM 2861 C C . LEU A 1 376 ? -11.137 8.447 11.782 1.00 89.44 376 LEU A C 1
ATOM 2863 O O . LEU A 1 376 ? -9.909 8.455 11.916 1.00 89.44 376 LEU A O 1
ATOM 2867 N N . PRO A 1 377 ? -11.732 8.779 10.620 1.00 82.44 377 PRO A N 1
ATOM 2868 C CA . PRO A 1 377 ? -10.983 9.293 9.478 1.00 82.44 377 PRO A CA 1
ATOM 2869 C C . PRO A 1 377 ? -10.411 10.690 9.767 1.00 82.44 377 PRO A C 1
ATOM 2871 O O . PRO A 1 377 ? -10.868 11.390 10.667 1.00 82.44 377 PRO A O 1
ATOM 2874 N N . ALA A 1 378 ? -9.403 11.100 8.988 1.00 82.50 378 ALA A N 1
ATOM 2875 C CA . ALA A 1 378 ? -8.752 12.406 9.149 1.00 82.50 378 ALA A CA 1
ATOM 2876 C C . ALA A 1 378 ? -9.680 13.589 8.824 1.00 82.50 378 ALA A C 1
ATOM 2878 O O . ALA A 1 378 ? -9.550 14.656 9.417 1.00 82.50 378 ALA A O 1
ATOM 2879 N N . GLU A 1 379 ? -10.609 13.388 7.890 1.00 80.44 379 GLU A N 1
ATOM 2880 C CA . GLU A 1 379 ? -11.624 14.363 7.504 1.00 80.44 379 GLU A CA 1
ATOM 2881 C C . GLU A 1 379 ? -13.013 13.742 7.704 1.00 80.44 379 GLU A C 1
ATOM 2883 O O . GLU A 1 379 ? -13.192 12.549 7.417 1.00 80.44 379 GLU A O 1
ATOM 2888 N N . PRO A 1 380 ? -14.000 14.513 8.193 1.00 82.81 380 PRO A N 1
ATOM 2889 C CA . PRO A 1 380 ? -15.366 14.027 8.302 1.00 82.81 380 PRO A CA 1
ATOM 2890 C C . PRO A 1 380 ? -15.947 13.723 6.908 1.00 82.81 380 PRO A C 1
ATOM 2892 O O . PRO A 1 380 ? -15.576 14.357 5.915 1.00 82.81 380 PRO A O 1
ATOM 2895 N N . PRO A 1 381 ? -16.875 12.757 6.792 1.00 82.31 381 PRO A N 1
ATOM 2896 C CA . PRO A 1 381 ? -17.600 12.522 5.550 1.00 82.31 381 PRO A CA 1
ATOM 2897 C C . PRO A 1 381 ? -18.339 13.785 5.099 1.00 82.31 381 PRO A C 1
ATOM 2899 O O . PRO A 1 381 ? -19.003 14.423 5.907 1.00 82.31 381 PRO A O 1
ATOM 2902 N N . ARG A 1 382 ? -18.354 14.071 3.791 1.00 81.88 382 ARG A N 1
ATOM 2903 C CA . ARG A 1 382 ? -19.063 15.239 3.215 1.00 81.88 382 ARG A CA 1
ATOM 2904 C C . ARG A 1 382 ? -20.559 15.297 3.541 1.00 81.88 382 ARG A C 1
ATOM 2906 O O . ARG A 1 382 ? -21.187 16.345 3.449 1.00 81.88 382 ARG A O 1
ATOM 2913 N N . LEU A 1 383 ? -21.161 14.158 3.893 1.00 81.38 383 LEU A N 1
ATOM 2914 C CA . LEU A 1 383 ? -22.557 14.103 4.331 1.00 81.38 383 LEU A CA 1
ATOM 2915 C C . LEU A 1 383 ? -22.776 14.841 5.665 1.00 81.38 383 LEU A C 1
ATOM 2917 O O . LEU A 1 383 ? -23.893 15.269 5.937 1.00 81.38 383 LEU A O 1
ATOM 2921 N N . MET A 1 384 ? -21.715 14.988 6.465 1.00 83.50 384 MET A N 1
ATOM 2922 C CA . MET A 1 384 ? -21.708 15.640 7.774 1.00 83.50 384 MET A CA 1
ATOM 2923 C C . MET A 1 384 ? -21.357 17.136 7.703 1.00 83.50 384 MET A C 1
ATOM 2925 O O . MET A 1 384 ? -21.333 17.799 8.733 1.00 83.50 384 MET A O 1
ATOM 2929 N N . ASP A 1 385 ? -21.160 17.710 6.508 1.00 84.12 385 ASP A N 1
ATOM 2930 C CA . ASP A 1 385 ? -20.864 19.148 6.338 1.00 84.12 385 ASP A CA 1
ATOM 2931 C C . ASP A 1 385 ? -22.011 20.065 6.820 1.00 84.12 385 ASP A C 1
ATOM 2933 O O . ASP A 1 385 ? -21.841 21.277 6.925 1.00 84.12 385 ASP A O 1
ATOM 2937 N N . ARG A 1 386 ? -23.209 19.505 7.050 1.00 84.50 386 ARG A N 1
ATOM 2938 C CA . ARG A 1 386 ? -24.414 20.227 7.500 1.00 84.50 386 ARG A CA 1
ATOM 2939 C C . ARG A 1 386 ? -24.973 19.747 8.840 1.00 84.50 386 ARG A C 1
ATOM 2941 O O . ARG A 1 386 ? -25.983 20.290 9.273 1.00 84.50 386 ARG A O 1
ATOM 2948 N N . THR A 1 387 ? -24.382 18.722 9.448 1.00 85.31 387 THR A N 1
ATOM 2949 C CA . THR A 1 387 ? -24.803 18.236 10.771 1.00 85.31 387 THR A CA 1
ATOM 2950 C C . THR A 1 387 ? -24.163 19.093 11.845 1.00 85.31 387 THR A C 1
ATOM 2952 O O . THR A 1 387 ? -22.949 19.287 11.820 1.00 85.31 387 THR A O 1
ATOM 2955 N N . VAL A 1 388 ? -24.974 19.572 12.782 1.00 88.69 388 VAL A N 1
ATOM 2956 C CA . VAL A 1 388 ? -24.505 20.351 13.933 1.00 88.69 388 VAL A CA 1
ATOM 2957 C C . VAL A 1 388 ? -24.043 19.429 15.056 1.00 88.69 388 VAL A C 1
ATOM 2959 O O . VAL A 1 388 ? -24.507 18.292 15.172 1.00 88.69 388 VAL A O 1
ATOM 2962 N N . ALA A 1 389 ? -23.154 19.927 15.916 1.00 86.12 389 ALA A N 1
ATOM 2963 C CA . ALA A 1 389 ? -22.670 19.186 17.080 1.00 86.12 389 ALA A CA 1
ATOM 2964 C C . ALA A 1 389 ? -23.811 18.615 17.944 1.00 86.12 389 ALA A C 1
ATOM 2966 O O . ALA A 1 389 ? -23.727 17.468 18.382 1.00 86.12 389 ALA A O 1
ATOM 2967 N N . LEU A 1 390 ? -24.896 19.377 18.128 1.00 86.25 390 LEU A N 1
ATOM 2968 C CA . LEU A 1 390 ? -26.049 18.960 18.930 1.00 86.25 390 LEU A CA 1
ATOM 2969 C C . LEU A 1 390 ? -26.735 17.687 18.403 1.00 86.25 390 LEU A C 1
ATOM 2971 O O . LEU A 1 390 ? -27.210 16.884 19.197 1.00 86.25 390 LEU A O 1
ATOM 2975 N N . GLU A 1 391 ? -26.759 17.468 17.085 1.00 85.38 391 GLU A N 1
ATOM 2976 C CA . GLU A 1 391 ? -27.366 16.272 16.476 1.00 85.38 391 GLU A CA 1
ATOM 2977 C C . GLU A 1 391 ? -26.512 15.009 16.665 1.00 85.38 391 GLU A C 1
ATOM 2979 O O . GLU A 1 391 ? -27.006 13.894 16.493 1.00 85.38 391 GLU A O 1
ATOM 2984 N N . LEU A 1 392 ? -25.226 15.178 16.987 1.00 85.75 392 LEU A N 1
ATOM 2985 C CA . LEU A 1 392 ? -24.260 14.093 17.161 1.00 85.75 392 LEU A CA 1
ATOM 2986 C C . LEU A 1 392 ? -24.023 13.736 18.631 1.00 85.75 392 LEU A C 1
ATOM 2988 O O . LEU A 1 392 ? -23.456 12.680 18.913 1.00 85.75 392 LEU A O 1
ATOM 2992 N N . CYS A 1 393 ? -24.403 14.613 19.560 1.00 85.25 393 CYS A N 1
ATOM 2993 C CA . CYS A 1 393 ? -24.266 14.368 20.988 1.00 85.25 393 CYS A CA 1
ATOM 2994 C C . CYS A 1 393 ? -25.324 13.370 21.479 1.00 85.25 393 CYS A C 1
ATOM 2996 O O . CYS A 1 393 ? -26.510 13.518 21.201 1.00 85.25 393 CYS A O 1
ATOM 2998 N N . ASP A 1 394 ? -24.894 12.381 22.264 1.00 84.19 394 ASP A N 1
ATOM 2999 C CA . ASP A 1 394 ? -25.814 11.501 22.985 1.00 84.19 394 ASP A CA 1
ATOM 3000 C C . ASP A 1 394 ? -26.470 12.256 24.153 1.00 84.19 394 ASP A C 1
ATOM 3002 O O . ASP A 1 394 ? -25.790 12.944 24.922 1.00 84.19 394 ASP A O 1
ATOM 3006 N N . ASP A 1 395 ? -27.778 12.074 24.340 1.00 82.31 395 ASP A N 1
ATOM 3007 C CA . ASP A 1 395 ? -28.487 12.584 25.515 1.00 82.31 395 ASP A CA 1
ATOM 3008 C C . ASP A 1 395 ? -28.026 11.840 26.776 1.00 82.31 395 ASP A C 1
ATOM 3010 O O . ASP A 1 395 ? -28.249 10.633 26.936 1.00 82.31 395 ASP A O 1
ATOM 3014 N N . LEU A 1 396 ? -27.397 12.557 27.713 1.00 83.62 396 LEU A N 1
ATOM 3015 C CA . LEU A 1 396 ? -27.040 11.971 29.002 1.00 83.62 396 LEU A CA 1
ATOM 3016 C C . LEU A 1 396 ? -28.289 11.795 29.880 1.00 83.62 396 LEU A C 1
ATOM 3018 O O . LEU A 1 396 ? -29.104 12.716 29.990 1.00 83.62 396 LEU A O 1
ATOM 3022 N N . PRO A 1 397 ? -28.422 10.658 30.5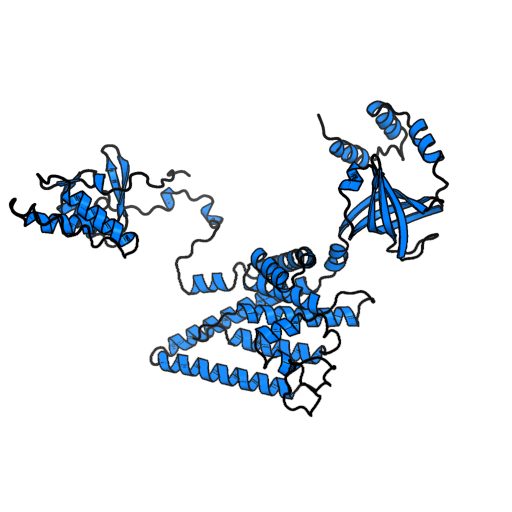94 1.00 84.88 397 PRO A N 1
ATOM 3023 C CA . PRO A 1 397 ? -29.471 10.518 31.590 1.00 84.88 397 PRO A CA 1
ATOM 3024 C C . PRO A 1 397 ? -29.273 11.571 32.694 1.00 84.88 397 PRO A C 1
ATOM 3026 O O . PRO A 1 397 ? -28.131 11.859 33.068 1.00 84.88 397 PRO A O 1
ATOM 3029 N N . PRO A 1 398 ? -30.356 12.116 33.279 1.00 82.19 398 PRO A N 1
ATOM 3030 C CA . PRO A 1 398 ? -30.262 13.166 34.298 1.00 82.19 398 PRO A CA 1
ATOM 3031 C C . PRO A 1 398 ? -29.463 12.725 35.534 1.00 82.19 398 PRO A C 1
ATOM 3033 O O . PRO A 1 398 ? -28.894 13.551 36.237 1.00 82.19 398 PRO A O 1
ATOM 3036 N N . GLU A 1 399 ? -29.378 11.416 35.774 1.00 83.12 399 GLU A N 1
ATOM 3037 C CA . GLU A 1 399 ? -28.608 10.795 36.856 1.00 83.12 399 GLU A CA 1
ATOM 3038 C C . GLU A 1 399 ? -27.089 10.849 36.631 1.00 83.12 399 GLU A C 1
ATOM 3040 O O . GLU A 1 399 ? -26.330 10.818 37.595 1.00 83.12 399 GLU A O 1
ATOM 3045 N N . ALA A 1 400 ? -26.630 10.944 35.377 1.00 84.44 400 ALA A N 1
ATOM 3046 C CA . ALA A 1 400 ? -25.209 11.057 35.041 1.00 84.44 400 ALA A CA 1
ATOM 3047 C C . ALA A 1 400 ? -24.680 12.499 35.142 1.00 84.44 400 ALA A C 1
ATOM 3049 O O . ALA A 1 400 ? -23.470 12.729 35.081 1.00 84.44 400 ALA A O 1
ATOM 3050 N N . VAL A 1 401 ? -25.572 13.475 35.308 1.00 87.81 401 VAL A N 1
ATOM 3051 C CA . VAL A 1 401 ? -25.222 14.883 35.472 1.00 87.81 401 VAL A CA 1
ATOM 3052 C C . VAL A 1 401 ? -25.098 15.186 36.962 1.00 87.81 401 VAL A C 1
ATOM 3054 O O . VAL A 1 401 ? -26.073 15.148 37.709 1.00 87.81 401 VAL A O 1
ATOM 3057 N N . LEU A 1 402 ? -23.881 15.482 37.412 1.00 88.69 402 LEU A N 1
ATOM 3058 C CA . LEU A 1 402 ? -23.577 15.652 38.830 1.00 88.69 402 LEU A CA 1
ATOM 3059 C C . LEU A 1 402 ? -23.548 17.137 39.219 1.00 88.69 402 LEU A C 1
ATOM 3061 O O . LEU A 1 402 ? -23.093 17.997 38.467 1.00 88.69 402 LEU A O 1
ATOM 3065 N N . ALA A 1 403 ? -24.001 17.448 40.432 1.00 87.81 403 ALA A N 1
ATOM 3066 C CA . ALA A 1 403 ? -23.797 18.764 41.035 1.00 87.81 403 ALA A CA 1
ATOM 3067 C C . ALA A 1 403 ? -22.364 18.881 41.614 1.00 87.81 403 ALA A C 1
ATOM 3069 O O . ALA A 1 403 ? -21.642 17.886 41.716 1.00 87.81 403 ALA A O 1
ATOM 3070 N N . PRO A 1 404 ? -21.896 20.077 42.017 1.00 85.06 404 PRO A N 1
ATOM 3071 C CA . PRO A 1 404 ? -20.554 20.242 42.581 1.00 85.06 404 PRO A CA 1
ATOM 3072 C C . PRO A 1 404 ? -20.389 19.525 43.932 1.00 85.06 404 PRO A C 1
ATOM 3074 O O . PRO A 1 404 ? -19.270 19.163 44.306 1.00 85.06 404 PRO A O 1
ATOM 3077 N N . GLU A 1 405 ? -21.503 19.324 44.635 1.00 83.31 405 GLU A N 1
ATOM 3078 C CA . GLU A 1 405 ? -21.641 18.613 45.903 1.00 83.31 405 GLU A CA 1
ATOM 3079 C C . GLU A 1 405 ? -22.832 17.655 45.764 1.00 83.31 405 GLU A C 1
ATOM 3081 O O . GLU A 1 405 ? -23.934 18.092 45.436 1.00 83.31 405 GLU A O 1
ATOM 3086 N N . VAL A 1 406 ? -22.602 16.347 45.924 1.00 83.38 406 VAL A N 1
ATOM 3087 C CA . VAL A 1 406 ? -23.603 15.308 45.617 1.00 83.38 406 VAL A CA 1
ATOM 3088 C C . VAL A 1 406 ? -23.667 14.266 46.728 1.00 83.38 406 VAL A C 1
ATOM 3090 O O . VAL A 1 406 ? -22.635 13.841 47.245 1.00 83.38 406 VAL A O 1
ATOM 3093 N N . ASP A 1 407 ? -24.876 13.825 47.071 1.00 83.56 407 ASP A N 1
ATOM 3094 C CA . ASP A 1 407 ? -25.093 12.721 48.006 1.00 83.56 407 ASP A CA 1
ATOM 3095 C C . ASP A 1 407 ? -24.607 11.379 47.448 1.00 83.56 407 ASP A C 1
ATOM 3097 O O . ASP A 1 407 ? -24.701 11.082 46.254 1.00 83.56 407 ASP A O 1
ATOM 3101 N N . PHE A 1 408 ? -24.185 10.497 48.352 1.00 79.88 408 PHE A N 1
ATOM 3102 C CA . PHE A 1 408 ? -23.694 9.165 47.999 1.00 79.88 408 PHE A CA 1
ATOM 3103 C C . PHE A 1 408 ? -24.682 8.337 47.155 1.00 79.88 408 PHE A C 1
ATOM 3105 O O . PHE A 1 408 ? -24.280 7.619 46.243 1.00 79.88 408 PHE A O 1
ATOM 3112 N N . ARG A 1 409 ? -25.990 8.454 47.422 1.00 82.00 409 ARG A N 1
ATOM 3113 C CA . ARG A 1 409 ? -27.033 7.713 46.687 1.00 82.00 409 ARG A CA 1
ATOM 3114 C C . ARG A 1 409 ? -27.080 8.094 45.210 1.00 82.00 409 ARG A C 1
ATOM 3116 O O . ARG A 1 409 ? -27.212 7.218 44.364 1.00 82.00 409 ARG A O 1
ATOM 3123 N N . THR A 1 410 ? -26.938 9.381 44.911 1.00 84.50 410 THR A N 1
ATOM 3124 C CA . THR A 1 410 ? -26.941 9.896 43.538 1.00 84.50 410 THR A CA 1
ATOM 3125 C C . THR A 1 410 ? -25.663 9.496 42.806 1.00 84.50 410 THR A C 1
ATOM 3127 O O . THR A 1 410 ? -25.718 9.139 41.637 1.00 84.50 410 THR A O 1
ATOM 3130 N N . ILE A 1 411 ? -24.521 9.452 43.502 1.00 85.44 411 ILE A N 1
ATOM 3131 C CA . ILE A 1 411 ? -23.264 8.932 42.940 1.00 85.44 411 ILE A CA 1
ATOM 3132 C C . ILE A 1 411 ? -23.390 7.444 42.613 1.00 85.44 411 ILE A C 1
ATOM 3134 O O . ILE A 1 411 ? -22.966 7.007 41.547 1.00 85.44 411 ILE A O 1
ATOM 3138 N N . GLN A 1 412 ? -24.001 6.660 43.501 1.00 84.81 412 GLN A N 1
ATOM 3139 C CA . GLN A 1 412 ? -24.238 5.243 43.253 1.00 84.81 412 GLN A CA 1
ATOM 3140 C C . GLN A 1 412 ? -25.207 5.027 42.082 1.00 84.81 412 GLN A C 1
ATOM 3142 O O . GLN A 1 412 ? -24.961 4.141 41.271 1.00 84.81 412 GLN A O 1
ATOM 3147 N N . ALA A 1 413 ? -26.255 5.849 41.958 1.00 86.62 413 ALA A N 1
ATOM 3148 C CA . ALA A 1 413 ? -27.158 5.833 40.806 1.00 86.62 413 ALA A CA 1
ATOM 3149 C C . ALA A 1 413 ? -26.426 6.195 39.498 1.00 86.62 413 ALA A C 1
ATOM 3151 O O . ALA A 1 413 ? -26.569 5.492 38.503 1.00 86.62 413 ALA A O 1
ATOM 3152 N N . ALA A 1 414 ? -25.555 7.210 39.515 1.00 86.88 414 ALA A N 1
ATOM 3153 C CA . ALA A 1 414 ? -24.719 7.567 38.368 1.00 86.88 414 ALA A CA 1
ATOM 3154 C C . ALA A 1 414 ? -23.760 6.427 37.973 1.00 86.88 414 ALA A C 1
ATOM 3156 O O . ALA A 1 414 ? -23.602 6.122 36.795 1.00 86.88 414 ALA A O 1
ATOM 3157 N N . LEU A 1 415 ? -23.151 5.749 38.954 1.00 87.31 415 LEU A N 1
ATOM 3158 C CA . LEU A 1 415 ? -22.253 4.610 38.727 1.00 87.31 415 LEU A CA 1
ATOM 3159 C C . LEU A 1 415 ? -22.972 3.331 38.270 1.00 87.31 415 LEU A C 1
ATOM 3161 O O . LEU A 1 415 ? -22.313 2.451 37.721 1.00 87.31 415 LEU A O 1
ATOM 3165 N N . GLN A 1 416 ? -24.287 3.217 38.483 1.00 88.00 416 GLN A N 1
ATOM 3166 C CA . GLN A 1 416 ? -25.108 2.125 37.940 1.00 88.00 416 GLN A CA 1
ATOM 3167 C C . GLN A 1 416 ? -25.360 2.274 36.432 1.00 88.00 416 GLN A C 1
ATOM 3169 O O . GLN A 1 416 ? -25.774 1.312 35.785 1.00 88.00 416 GLN A O 1
ATOM 3174 N N . GLN A 1 417 ? -25.106 3.452 35.854 1.00 86.06 417 GLN A N 1
ATOM 3175 C CA . GLN A 1 417 ? -25.263 3.686 34.423 1.00 86.06 417 GLN A CA 1
ATOM 3176 C C . GLN A 1 417 ? -24.059 3.142 33.650 1.00 86.06 417 GLN A C 1
ATOM 3178 O O . GLN A 1 417 ? -23.077 3.846 33.435 1.00 86.06 417 GLN A O 1
ATOM 3183 N N . ASP A 1 418 ? -24.151 1.895 33.176 1.00 81.50 418 ASP A N 1
ATOM 3184 C CA . ASP A 1 418 ? -23.038 1.177 32.535 1.00 81.50 418 ASP A CA 1
ATOM 3185 C C . ASP A 1 418 ? -22.502 1.819 31.249 1.00 81.50 418 ASP A C 1
ATOM 3187 O O . ASP A 1 418 ? -21.338 1.606 30.913 1.00 81.50 418 ASP A O 1
ATOM 3191 N N . LYS A 1 419 ? -23.298 2.636 30.555 1.00 81.94 419 LYS A N 1
ATOM 3192 C CA . LYS A 1 419 ? -22.926 3.240 29.264 1.00 81.94 419 LYS A CA 1
ATOM 3193 C C . LYS A 1 419 ? -22.179 4.575 29.369 1.00 81.94 419 LYS A C 1
ATOM 3195 O O . LYS A 1 419 ? -21.736 5.081 28.346 1.00 81.94 419 LYS A O 1
ATOM 3200 N N . VAL A 1 420 ? -22.053 5.153 30.568 1.00 85.88 420 VAL A N 1
ATOM 3201 C CA . VAL A 1 420 ? -21.466 6.491 30.757 1.00 85.88 420 VAL A CA 1
ATOM 3202 C C . VAL A 1 420 ? -20.109 6.406 31.455 1.00 85.88 420 VAL A C 1
ATOM 3204 O O . VAL A 1 420 ? -20.026 6.050 32.632 1.00 85.88 420 VAL A O 1
ATOM 3207 N N . ASP A 1 421 ? -19.037 6.753 30.746 1.00 85.94 421 ASP A N 1
ATOM 3208 C CA . ASP A 1 421 ? -17.674 6.739 31.301 1.00 85.94 421 ASP A CA 1
ATOM 3209 C C . ASP A 1 421 ? -17.246 8.087 31.899 1.00 85.94 421 ASP A C 1
ATOM 3211 O O . ASP A 1 421 ? -16.377 8.136 32.777 1.00 85.94 421 ASP A O 1
ATOM 3215 N N . CYS A 1 422 ? -17.879 9.179 31.464 1.00 87.69 422 CYS A N 1
ATOM 3216 C CA . CYS A 1 422 ? -17.582 10.544 31.886 1.00 87.69 422 CYS A CA 1
ATOM 3217 C C . CYS A 1 422 ? -18.848 11.239 32.394 1.00 87.69 422 CYS A C 1
ATOM 3219 O O . CYS A 1 422 ? -19.861 11.279 31.705 1.00 87.69 422 CYS A O 1
ATOM 3221 N N . PHE A 1 423 ? -18.760 11.831 33.583 1.00 90.12 423 PHE A N 1
ATOM 3222 C CA . PHE A 1 423 ? -19.863 12.503 34.263 1.00 90.12 423 PHE A CA 1
ATOM 3223 C C . PHE A 1 423 ? -19.609 14.016 34.295 1.00 90.12 423 PHE A C 1
ATOM 3225 O O . PHE A 1 423 ? -18.665 14.453 34.970 1.00 90.12 423 PHE A O 1
ATOM 3232 N N . PRO A 1 424 ? -20.391 14.835 33.571 1.00 90.19 424 PRO A N 1
ATOM 3233 C CA . PRO A 1 424 ? -20.269 16.285 33.633 1.00 90.19 424 PRO A CA 1
ATOM 3234 C C . PRO A 1 424 ? -20.766 16.816 34.981 1.00 90.19 424 PRO A C 1
ATOM 3236 O O . PRO A 1 424 ? -21.750 16.331 35.543 1.00 90.19 424 PRO A O 1
ATOM 3239 N N . VAL A 1 425 ? -20.083 17.840 35.492 1.00 90.06 425 VAL A N 1
ATOM 3240 C CA . VAL A 1 425 ? -20.409 18.519 36.745 1.00 90.06 425 VAL A CA 1
ATOM 3241 C C . VAL A 1 425 ? -20.884 19.933 36.452 1.00 90.06 425 VAL A C 1
ATOM 3243 O O . VAL A 1 425 ? -20.105 20.792 36.028 1.00 90.06 425 VAL A O 1
ATOM 3246 N N . LEU A 1 426 ? -22.167 20.181 36.704 1.00 89.94 426 LEU A N 1
ATOM 3247 C CA . LEU A 1 426 ? -22.827 21.455 36.430 1.00 89.94 426 LEU A CA 1
ATOM 3248 C C . LEU A 1 426 ? -23.035 22.247 37.723 1.00 89.94 426 LEU A C 1
ATOM 3250 O O . LEU A 1 426 ? -23.394 21.697 38.760 1.00 89.94 426 LEU A O 1
ATOM 3254 N N . LYS A 1 427 ? -22.839 23.564 37.661 1.00 87.25 427 LYS A N 1
ATOM 3255 C CA . LYS A 1 427 ? -23.263 24.504 38.703 1.00 87.25 427 LYS A CA 1
ATOM 3256 C C . LYS A 1 427 ? -24.742 24.862 38.519 1.00 87.25 427 LYS A C 1
ATOM 3258 O O . LYS A 1 427 ? -25.292 24.738 37.425 1.00 87.25 427 LYS A O 1
ATOM 3263 N N . GLU A 1 428 ? -25.356 25.397 39.571 1.00 78.69 428 GLU A N 1
ATOM 3264 C CA . GLU A 1 428 ? -26.641 26.096 39.485 1.00 78.69 428 GLU A CA 1
ATOM 3265 C C . GLU A 1 428 ? -26.635 27.107 38.323 1.00 78.69 428 GLU A C 1
ATOM 3267 O O . GLU A 1 428 ? -25.707 27.909 38.188 1.00 78.69 428 GLU A O 1
ATOM 3272 N N . GLY A 1 429 ? -27.650 27.023 37.459 1.00 75.88 429 GLY A N 1
ATOM 3273 C CA . GLY A 1 429 ? -27.735 27.802 36.220 1.00 75.88 429 GLY A CA 1
ATOM 3274 C C . GLY A 1 429 ? -27.105 27.140 34.988 1.00 75.88 429 GLY A C 1
ATOM 3275 O O . GLY A 1 429 ? -26.829 27.842 34.022 1.00 75.88 429 GLY A O 1
ATOM 3276 N N . GLY A 1 430 ? -26.830 25.829 35.013 1.00 78.75 430 GLY A N 1
ATOM 3277 C CA . GLY A 1 430 ? -26.426 25.054 33.826 1.00 78.75 430 GLY A CA 1
ATOM 3278 C C . GLY A 1 430 ? -24.974 25.250 33.377 1.00 78.75 430 GLY A C 1
ATOM 3279 O O . GLY A 1 430 ? -24.593 24.807 32.301 1.00 78.75 430 GLY A O 1
ATOM 3280 N N . HIS A 1 431 ? -24.142 25.906 34.187 1.00 85.19 431 HIS A N 1
ATOM 3281 C CA . HIS A 1 431 ? -22.747 26.173 33.833 1.00 85.19 431 HIS A CA 1
ATOM 3282 C C . HIS A 1 431 ? -21.870 24.947 34.112 1.00 85.19 431 HIS A C 1
ATOM 3284 O O . HIS A 1 431 ? -21.750 24.526 35.265 1.00 85.19 431 HIS A O 1
ATOM 3290 N N . CYS A 1 432 ? -21.213 24.403 33.087 1.00 85.94 432 CYS A N 1
ATOM 3291 C CA . CYS A 1 432 ? -20.290 23.278 33.243 1.00 85.94 432 CYS A CA 1
ATOM 3292 C C . CYS A 1 432 ? -18.989 23.712 33.935 1.00 85.94 432 CYS A C 1
ATOM 3294 O O . CYS A 1 432 ? -18.280 24.595 33.457 1.00 85.94 432 CYS A O 1
ATOM 3296 N N . ILE A 1 433 ? -18.685 23.098 35.082 1.00 86.25 433 ILE A N 1
ATOM 3297 C CA . ILE A 1 433 ? -17.437 23.316 35.831 1.00 86.25 433 ILE A CA 1
ATOM 3298 C C . ILE A 1 433 ? -16.332 22.387 35.310 1.00 86.25 433 ILE A C 1
ATOM 3300 O O . ILE A 1 433 ? -15.150 22.721 35.390 1.00 86.25 433 ILE A O 1
ATOM 3304 N N . GLY A 1 434 ? -16.711 21.205 34.825 1.00 88.12 434 GLY A N 1
ATOM 3305 C CA . GLY A 1 434 ? -15.787 20.153 34.427 1.00 88.12 434 GLY A CA 1
ATOM 3306 C C . GLY A 1 434 ? -16.470 18.800 34.289 1.00 88.12 434 GLY A C 1
ATOM 3307 O O . GLY A 1 434 ? -17.684 18.701 34.430 1.00 88.12 434 GLY A O 1
ATOM 3308 N N . PHE A 1 435 ? -15.689 17.744 34.076 1.00 88.94 435 PHE A N 1
ATOM 3309 C CA . PHE A 1 435 ? -16.173 16.361 34.141 1.00 88.94 435 PHE A CA 1
ATOM 3310 C C . PHE A 1 435 ? -15.307 15.521 35.080 1.00 88.94 435 PHE A C 1
ATOM 3312 O O . PHE A 1 435 ? -14.160 15.861 35.386 1.00 88.94 435 PHE A O 1
ATOM 3319 N N . THR A 1 436 ? -15.866 14.415 35.556 1.00 88.38 436 THR A N 1
ATOM 3320 C CA . THR A 1 436 ? -15.143 13.377 36.291 1.00 88.38 436 THR A CA 1
ATOM 3321 C C . THR A 1 436 ? -15.299 12.042 35.575 1.00 88.38 436 THR A C 1
ATOM 3323 O O . THR A 1 436 ? -16.348 11.755 35.005 1.00 88.38 436 THR A O 1
ATOM 3326 N N . THR A 1 437 ? -14.249 11.228 35.554 1.00 89.19 437 THR A N 1
ATOM 3327 C CA . THR A 1 437 ? -14.309 9.902 34.932 1.00 89.19 437 THR A CA 1
ATOM 3328 C C . THR A 1 437 ? -14.860 8.884 35.921 1.00 89.19 437 THR A C 1
ATOM 3330 O O . THR A 1 437 ? -14.674 9.018 37.135 1.00 89.19 437 THR A O 1
ATOM 3333 N N . ARG A 1 438 ? -15.481 7.814 35.417 1.00 88.00 438 ARG A N 1
ATOM 3334 C CA . ARG A 1 438 ? -15.984 6.709 36.242 1.00 88.00 438 ARG A CA 1
ATOM 3335 C C . ARG A 1 438 ? -14.916 6.157 37.177 1.00 88.00 438 ARG A C 1
ATOM 3337 O O . ARG A 1 438 ? -15.179 5.986 38.361 1.00 88.00 438 ARG A O 1
ATOM 3344 N N . ALA A 1 439 ? -1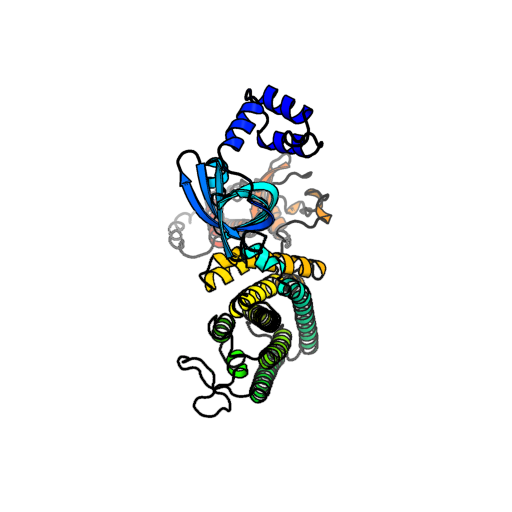3.699 5.960 36.676 1.00 85.56 439 ALA A N 1
ATOM 3345 C CA . ALA A 1 439 ? -12.576 5.474 37.472 1.00 85.56 439 ALA A CA 1
ATOM 3346 C C . ALA A 1 439 ? -12.239 6.395 38.663 1.00 85.56 439 ALA A C 1
ATOM 3348 O O . ALA A 1 439 ? -11.968 5.903 39.759 1.00 85.56 439 ALA A O 1
ATOM 3349 N N . ARG A 1 440 ? -12.267 7.724 38.469 1.00 85.00 440 ARG A N 1
ATOM 3350 C CA . ARG A 1 440 ? -12.023 8.705 39.543 1.00 85.00 440 ARG A CA 1
ATOM 3351 C C . ARG A 1 440 ? -13.166 8.712 40.557 1.00 85.00 440 ARG A C 1
ATOM 3353 O O . ARG A 1 440 ? -12.915 8.739 41.761 1.00 85.00 440 ARG A O 1
ATOM 3360 N N . LEU A 1 441 ? -14.406 8.644 40.074 1.00 85.38 441 LEU A N 1
ATOM 3361 C CA . LEU A 1 441 ? -15.598 8.630 40.917 1.00 85.38 441 LEU A CA 1
ATOM 3362 C C . LEU A 1 441 ? -15.689 7.345 41.758 1.00 85.38 441 LEU A C 1
ATOM 3364 O O . LEU A 1 441 ? -15.944 7.423 42.958 1.00 85.38 441 LEU A O 1
ATOM 3368 N N . GLN A 1 442 ? -15.398 6.179 41.173 1.00 87.06 442 GLN A N 1
ATOM 3369 C CA . GLN A 1 442 ? -15.320 4.897 41.884 1.00 87.06 442 GLN A CA 1
ATOM 3370 C C . GLN A 1 442 ? -14.244 4.920 42.972 1.00 87.06 442 GLN A C 1
ATOM 3372 O O . GLN A 1 442 ? -14.541 4.601 44.119 1.00 87.06 442 GLN A O 1
ATOM 3377 N N . ALA A 1 443 ? -13.033 5.392 42.656 1.00 82.00 443 ALA A N 1
ATOM 3378 C CA . ALA A 1 443 ? -11.955 5.499 43.640 1.00 82.00 443 ALA A CA 1
ATOM 3379 C C . ALA A 1 443 ? -12.327 6.419 44.818 1.00 82.00 443 ALA A C 1
ATOM 3381 O O . ALA A 1 443 ? -12.046 6.103 45.974 1.00 82.00 443 ALA A O 1
ATOM 3382 N N . ALA A 1 444 ? -12.999 7.542 44.550 1.00 80.44 444 ALA A N 1
ATOM 3383 C CA . ALA A 1 444 ? -13.487 8.429 45.605 1.00 80.44 444 ALA A CA 1
ATOM 3384 C C . ALA A 1 444 ? -14.591 7.776 46.459 1.00 80.44 444 ALA A C 1
ATOM 3386 O O . ALA A 1 444 ? -14.614 7.952 47.676 1.00 80.44 444 ALA A O 1
ATOM 3387 N N . THR A 1 445 ? -15.467 6.988 45.832 1.00 81.12 445 THR A N 1
ATOM 3388 C CA . THR A 1 445 ? -16.566 6.255 46.482 1.00 81.12 445 THR A CA 1
ATOM 3389 C C . THR A 1 445 ? -16.034 5.153 47.405 1.00 81.12 445 THR A C 1
ATOM 3391 O O . THR A 1 445 ? -16.464 5.058 48.553 1.00 81.12 445 THR A O 1
ATOM 3394 N N . GLU A 1 446 ? -15.060 4.364 46.945 1.00 81.56 446 GLU A N 1
ATOM 3395 C CA . GLU A 1 446 ? -14.401 3.308 47.730 1.00 81.56 446 GLU A CA 1
ATOM 3396 C C . GLU A 1 446 ? -13.704 3.882 48.968 1.00 81.56 446 GLU A C 1
ATOM 3398 O O . GLU A 1 446 ? -13.849 3.367 50.077 1.00 81.56 446 GLU A O 1
ATOM 3403 N N . VAL A 1 447 ? -12.989 4.998 48.802 1.00 75.38 447 VAL A N 1
ATOM 3404 C CA . VAL A 1 447 ? -12.326 5.680 49.919 1.00 75.38 447 VAL A CA 1
ATOM 3405 C C . VAL A 1 447 ? -13.337 6.234 50.908 1.00 75.38 447 VAL A C 1
ATOM 3407 O O . VAL A 1 447 ? -13.120 6.112 52.113 1.00 75.38 447 VAL A O 1
ATOM 3410 N N . TRP A 1 448 ? -14.441 6.808 50.431 1.00 71.75 448 TRP A N 1
ATOM 3411 C CA . TRP A 1 448 ? -15.513 7.310 51.286 1.00 71.75 448 TRP A CA 1
ATOM 3412 C C . TRP A 1 448 ? -16.166 6.187 52.104 1.00 71.75 448 TRP A C 1
ATOM 3414 O O . TRP A 1 448 ? -16.325 6.319 53.315 1.00 71.75 448 TRP A O 1
ATOM 3424 N N . GLN A 1 449 ? -16.454 5.039 51.481 1.00 71.88 449 GLN A N 1
ATOM 3425 C CA . GLN A 1 449 ? -16.984 3.863 52.181 1.00 71.88 449 GLN A CA 1
ATOM 3426 C C . GLN A 1 449 ? -16.005 3.315 53.227 1.00 71.88 449 GLN A C 1
ATOM 3428 O O . GLN A 1 449 ? -16.417 2.981 54.337 1.00 71.88 449 GLN A O 1
ATOM 3433 N N . ALA A 1 450 ? -14.710 3.257 52.900 1.00 68.31 450 ALA A N 1
ATOM 3434 C CA . ALA A 1 450 ? -13.676 2.797 53.824 1.00 68.31 450 ALA A CA 1
ATOM 3435 C C . ALA A 1 450 ? -13.470 3.761 55.008 1.00 68.31 450 ALA A C 1
ATOM 3437 O O . ALA A 1 450 ? -13.241 3.323 56.132 1.00 68.31 450 ALA A O 1
ATOM 3438 N N . SER A 1 451 ? -13.577 5.072 54.772 1.00 63.59 451 SER A N 1
ATOM 3439 C CA . SER A 1 451 ? -13.419 6.103 55.809 1.00 63.59 451 SER A CA 1
ATOM 3440 C C . SER A 1 451 ? -14.670 6.314 56.665 1.00 63.59 451 SER A C 1
ATOM 3442 O O . SER A 1 451 ? -14.538 6.699 57.823 1.00 63.59 451 SER A O 1
ATOM 3444 N N . GLY A 1 452 ? -15.861 5.954 56.172 1.00 53.75 452 GLY A N 1
ATOM 3445 C CA . GLY A 1 452 ? -17.089 5.868 56.973 1.00 53.75 452 GLY A CA 1
ATOM 3446 C C . GLY A 1 452 ? -17.058 4.804 58.084 1.00 53.75 452 GLY A C 1
ATOM 3447 O O . GLY A 1 452 ? -17.932 4.809 58.946 1.00 53.75 452 GLY A O 1
ATOM 3448 N N . PHE A 1 453 ? -16.048 3.923 58.091 1.00 39.66 453 PHE A N 1
ATOM 3449 C CA . PHE A 1 453 ? -15.790 2.918 59.132 1.00 39.66 453 PHE A CA 1
ATOM 3450 C C . PHE A 1 453 ? -14.613 3.262 60.064 1.00 39.66 453 PHE A C 1
ATOM 3452 O O . PHE A 1 453 ? -14.272 2.456 60.929 1.00 39.66 453 PHE A O 1
ATOM 3459 N N . MET A 1 454 ? -13.980 4.432 59.917 1.00 40.47 454 MET A N 1
ATOM 3460 C CA . MET A 1 454 ? -12.826 4.815 60.738 1.00 40.47 454 MET A CA 1
ATOM 3461 C C . MET A 1 454 ? -13.230 5.829 61.811 1.00 40.47 454 MET A C 1
ATOM 3463 O O . MET A 1 454 ? -13.414 7.015 61.535 1.00 40.47 454 MET A O 1
ATOM 3467 N N . ASP A 1 455 ? -13.321 5.356 63.056 1.00 32.72 455 ASP A N 1
ATOM 3468 C CA . ASP A 1 455 ? -13.343 6.218 64.237 1.00 32.72 455 ASP A CA 1
ATOM 3469 C C . ASP A 1 455 ? -12.088 7.107 64.273 1.00 32.72 455 ASP A C 1
ATOM 3471 O O . ASP A 1 455 ? -11.008 6.743 63.801 1.00 32.72 455 ASP A O 1
ATOM 3475 N N . ALA A 1 456 ? -12.227 8.296 64.861 1.00 41.28 456 ALA A N 1
ATOM 3476 C CA . ALA A 1 456 ? -11.277 9.412 64.804 1.00 41.28 456 ALA A CA 1
ATOM 3477 C C . ALA A 1 456 ? -9.846 9.148 65.349 1.00 41.28 456 ALA A C 1
ATOM 3479 O O . ALA A 1 456 ? -9.035 10.076 65.367 1.00 41.28 456 ALA A O 1
ATOM 3480 N N . SER A 1 457 ? -9.518 7.922 65.768 1.00 40.19 457 SER A N 1
ATOM 3481 C CA . SER A 1 457 ? -8.250 7.544 66.406 1.00 40.19 457 SER A CA 1
ATOM 3482 C C . SER A 1 457 ? -7.131 7.123 65.437 1.00 40.19 457 SER A C 1
ATOM 3484 O O . SER A 1 457 ? -5.967 7.184 65.822 1.00 40.19 457 SER A O 1
ATOM 3486 N N . ASP A 1 458 ? -7.426 6.764 64.182 1.00 43.12 458 ASP A N 1
ATOM 3487 C CA . ASP A 1 458 ? -6.427 6.177 63.258 1.00 43.12 458 ASP A CA 1
ATOM 3488 C C . ASP A 1 458 ? -5.831 7.158 62.229 1.00 43.12 458 ASP A C 1
ATOM 3490 O O . ASP A 1 458 ? -5.305 6.778 61.181 1.00 43.12 458 ASP A O 1
ATOM 3494 N N . ARG A 1 459 ? -5.824 8.461 62.539 1.00 44.12 459 ARG A N 1
ATOM 3495 C CA . ARG A 1 459 ? -5.218 9.497 61.671 1.00 44.12 459 ARG A CA 1
ATOM 3496 C C . ARG A 1 459 ? -3.685 9.396 61.550 1.00 44.12 459 ARG A C 1
ATOM 3498 O O . ARG A 1 459 ? -3.102 10.079 60.712 1.00 44.12 459 ARG A O 1
ATOM 3505 N N . GLY A 1 460 ? -3.029 8.563 62.365 1.00 33.53 460 GLY A N 1
ATOM 3506 C CA . GLY A 1 460 ? -1.567 8.436 62.437 1.00 33.53 460 GLY A CA 1
ATOM 3507 C C . GLY A 1 460 ? -0.920 7.471 61.433 1.00 33.53 460 GLY A C 1
ATOM 3508 O O . GLY A 1 460 ? 0.278 7.581 61.190 1.00 33.53 460 GLY A O 1
ATOM 3509 N N . ALA A 1 461 ? -1.675 6.558 60.813 1.00 35.81 461 ALA A N 1
ATOM 3510 C CA . ALA A 1 461 ? -1.109 5.507 59.951 1.00 35.81 461 ALA A CA 1
ATOM 3511 C C . ALA A 1 461 ? -0.911 5.923 58.474 1.00 35.81 461 ALA A C 1
ATOM 3513 O O . ALA A 1 461 ? -0.473 5.129 57.643 1.00 35.81 461 ALA A O 1
ATOM 3514 N N . ALA A 1 462 ? -1.232 7.172 58.116 1.00 38.53 462 ALA A N 1
ATOM 3515 C CA . ALA A 1 462 ? -1.280 7.638 56.727 1.00 38.53 462 ALA A CA 1
ATOM 3516 C C . ALA A 1 462 ? 0.073 8.102 56.142 1.00 38.53 462 ALA A C 1
ATOM 3518 O O . ALA A 1 462 ? 0.140 8.446 54.961 1.00 38.53 462 ALA A O 1
ATOM 3519 N N . SER A 1 463 ? 1.157 8.114 56.924 1.00 34.41 463 SER A N 1
ATOM 3520 C CA . SER A 1 463 ? 2.488 8.534 56.455 1.00 34.41 463 SER A CA 1
ATOM 3521 C C . SER A 1 463 ? 3.254 7.445 55.690 1.00 34.41 463 SER A C 1
ATOM 3523 O O . SER A 1 463 ? 4.196 7.768 54.971 1.00 34.41 463 SER A O 1
ATOM 3525 N N . SER A 1 464 ? 2.832 6.180 55.775 1.00 33.72 464 SER A N 1
ATOM 3526 C CA . SER A 1 464 ? 3.599 5.030 55.265 1.00 33.72 464 SER A CA 1
ATOM 3527 C C . SER A 1 464 ? 3.281 4.611 53.822 1.00 33.72 464 SER A C 1
ATOM 3529 O O . SER A 1 464 ? 3.905 3.694 53.306 1.00 33.72 464 SER A O 1
ATOM 3531 N N . LEU A 1 465 ? 2.334 5.267 53.140 1.00 36.84 465 LEU A N 1
ATOM 3532 C CA . LEU A 1 465 ? 1.953 4.937 51.752 1.00 36.84 465 LEU A CA 1
ATOM 3533 C C . LEU A 1 465 ? 2.486 5.928 50.704 1.00 36.84 465 LEU A C 1
ATOM 3535 O O . LEU A 1 465 ? 2.230 5.761 49.514 1.00 36.84 465 LEU A O 1
ATOM 3539 N N . LYS A 1 466 ? 3.281 6.922 51.126 1.00 34.12 466 LYS A N 1
ATOM 3540 C CA . LYS A 1 466 ? 3.999 7.837 50.219 1.00 34.12 466 LYS A CA 1
ATOM 3541 C C . LYS A 1 466 ? 5.114 7.155 49.408 1.00 34.12 466 LYS A C 1
ATOM 3543 O O . LYS A 1 466 ? 5.593 7.757 48.455 1.00 34.12 466 LYS A O 1
ATOM 3548 N N . GLU A 1 467 ? 5.503 5.924 49.744 1.00 33.28 467 GLU A N 1
ATOM 3549 C CA . GLU A 1 467 ? 6.623 5.215 49.100 1.00 33.28 467 GLU A CA 1
ATOM 3550 C C . GLU A 1 467 ? 6.222 4.237 47.980 1.00 33.28 467 GLU A C 1
ATOM 3552 O O . GLU A 1 467 ? 7.094 3.736 47.280 1.00 33.28 467 GLU A O 1
ATOM 3557 N N . ALA A 1 468 ? 4.931 4.020 47.705 1.00 34.19 468 ALA A N 1
ATOM 3558 C CA . ALA A 1 468 ? 4.485 3.169 46.586 1.00 34.19 468 ALA A CA 1
ATOM 3559 C C . ALA A 1 468 ? 4.339 3.934 45.245 1.00 34.19 468 ALA A C 1
ATOM 3561 O O . ALA A 1 468 ? 3.595 3.521 44.360 1.00 34.19 468 ALA A O 1
ATOM 3562 N N . VAL A 1 469 ? 5.013 5.083 45.105 1.00 41.91 469 VAL A N 1
ATOM 3563 C CA . VAL A 1 469 ? 4.779 6.112 44.064 1.00 41.91 469 VAL A CA 1
ATOM 3564 C C . VAL A 1 469 ? 5.610 5.910 42.787 1.00 41.91 469 VAL A C 1
ATOM 3566 O O . VAL A 1 469 ? 5.681 6.785 41.933 1.00 41.91 469 VAL A O 1
ATOM 3569 N N . SER A 1 470 ? 6.208 4.746 42.575 1.00 31.62 470 SER A N 1
ATOM 3570 C CA . SER A 1 470 ? 6.975 4.509 41.352 1.00 31.62 470 SER A CA 1
ATOM 3571 C C . SER A 1 470 ? 6.687 3.125 40.813 1.00 31.62 470 SER A C 1
ATOM 3573 O O . SER A 1 470 ? 7.456 2.221 41.104 1.00 31.62 470 SER A O 1
ATOM 3575 N N . ASP A 1 471 ? 5.565 2.973 40.104 1.00 35.97 471 ASP A N 1
ATOM 3576 C CA . ASP A 1 471 ? 5.465 2.290 38.799 1.00 35.97 471 ASP A CA 1
ATOM 3577 C C . ASP A 1 471 ? 3.978 2.018 38.473 1.00 35.97 471 ASP A C 1
ATOM 3579 O O . ASP A 1 471 ? 3.326 1.216 39.140 1.00 35.97 471 ASP A O 1
ATOM 3583 N N . GLY A 1 472 ? 3.395 2.725 37.497 1.00 33.31 472 GLY A N 1
ATOM 3584 C CA . GLY A 1 472 ? 1.993 2.518 37.099 1.00 33.31 472 GLY A CA 1
ATOM 3585 C C . GLY A 1 472 ? 1.377 3.683 36.319 1.00 33.31 472 GLY A C 1
ATOM 3586 O O . GLY A 1 472 ? 1.412 4.828 36.764 1.00 33.31 472 GLY A O 1
ATOM 3587 N N . GLY A 1 473 ? 0.818 3.395 35.138 1.00 40.25 473 GLY A N 1
ATOM 3588 C CA . GLY A 1 473 ? 0.310 4.374 34.165 1.00 40.25 473 GLY A CA 1
ATOM 3589 C C . GLY A 1 473 ? -0.748 5.364 34.687 1.00 40.25 473 GLY A C 1
ATOM 3590 O O . GLY A 1 473 ? -1.355 5.179 35.742 1.00 40.25 473 GLY A O 1
ATOM 3591 N N . GLY A 1 474 ? -0.992 6.430 33.911 1.00 48.47 474 GLY A N 1
ATOM 3592 C CA . GLY A 1 474 ? -1.740 7.632 34.325 1.00 48.47 474 GLY A CA 1
ATOM 3593 C C . GLY A 1 474 ? -3.139 7.410 34.923 1.00 48.47 474 GLY A C 1
ATOM 3594 O O . GLY A 1 474 ? -3.600 8.227 35.720 1.00 48.47 474 GLY A O 1
ATOM 3595 N N . GLU A 1 475 ? -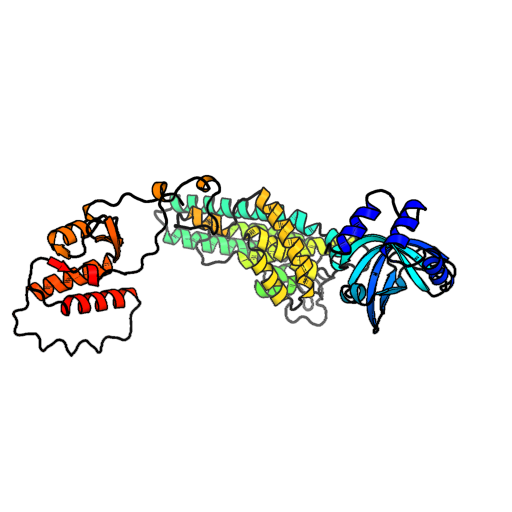3.795 6.290 34.622 1.00 53.03 475 GLU A N 1
ATOM 3596 C CA . GLU A 1 475 ? -5.097 5.928 35.190 1.00 53.03 475 GLU A CA 1
ATOM 3597 C C . GLU A 1 475 ? -5.010 5.499 36.668 1.00 53.03 475 GLU A C 1
ATOM 3599 O O . GLU A 1 475 ? -5.861 5.871 37.477 1.00 53.03 475 GLU A O 1
ATOM 3604 N N . GLN A 1 476 ? -3.948 4.781 37.057 1.00 51.09 476 GLN A N 1
ATOM 3605 C CA . GLN A 1 476 ? -3.695 4.403 38.454 1.00 51.09 476 GLN A CA 1
ATOM 3606 C C . GLN A 1 476 ? -3.289 5.616 39.295 1.00 51.09 476 GLN A C 1
ATOM 3608 O O . GLN A 1 476 ? -3.789 5.787 40.408 1.00 51.09 476 GLN A O 1
ATOM 3613 N N . MET A 1 477 ? -2.467 6.510 38.737 1.00 49.88 477 MET A N 1
ATOM 3614 C CA . MET A 1 477 ? -2.124 7.784 39.377 1.00 49.88 477 MET A CA 1
ATOM 3615 C C . MET A 1 477 ? -3.381 8.638 39.622 1.00 49.88 477 MET A C 1
ATOM 3617 O O . MET A 1 477 ? -3.567 9.177 40.712 1.00 49.88 477 MET A O 1
ATOM 3621 N N . GLY A 1 478 ? -4.300 8.697 38.650 1.00 57.59 478 GLY A N 1
ATOM 3622 C CA . GLY A 1 478 ? -5.579 9.398 38.786 1.00 57.59 478 GLY A CA 1
ATOM 3623 C C . GLY A 1 478 ? -6.466 8.852 39.912 1.00 57.59 478 GLY A C 1
ATOM 3624 O O . GLY A 1 478 ? -7.074 9.639 40.644 1.00 57.59 478 GLY A O 1
ATOM 3625 N N . LYS A 1 479 ? -6.507 7.526 40.098 1.00 61.44 479 LYS A N 1
ATOM 3626 C CA . LYS A 1 479 ? -7.223 6.878 41.213 1.00 61.44 479 LYS A CA 1
ATOM 3627 C C . LYS A 1 479 ? -6.606 7.231 42.569 1.00 61.44 479 LYS A C 1
ATOM 3629 O O . LYS A 1 479 ? -7.333 7.590 43.492 1.00 61.44 479 LYS A O 1
ATOM 3634 N N . LEU A 1 480 ? -5.277 7.203 42.676 1.00 56.22 480 LEU A N 1
ATOM 3635 C CA . LEU A 1 480 ? -4.546 7.501 43.916 1.00 56.22 480 LEU A CA 1
ATOM 3636 C C . LEU A 1 480 ? -4.644 8.977 44.325 1.00 56.22 480 LEU A C 1
ATOM 3638 O O . LEU A 1 480 ? -4.848 9.278 45.501 1.00 56.22 480 LEU A O 1
ATOM 3642 N N . VAL A 1 481 ? -4.569 9.902 43.364 1.00 61.06 481 VAL A N 1
ATOM 3643 C CA . VAL A 1 481 ? -4.774 11.337 43.618 1.00 61.06 481 VAL A CA 1
ATOM 3644 C C . VAL A 1 481 ? -6.216 11.604 44.046 1.00 61.06 481 VAL A C 1
ATOM 3646 O O . VAL A 1 481 ? -6.439 12.326 45.012 1.00 61.06 481 VAL A O 1
ATOM 3649 N N . SER A 1 482 ? -7.198 10.972 43.397 1.00 60.28 482 SER A N 1
ATOM 3650 C CA . SER A 1 482 ? -8.614 11.100 43.781 1.00 60.28 482 SER A CA 1
ATOM 3651 C C . SER A 1 482 ? -8.868 10.570 45.195 1.00 60.28 482 SER A C 1
ATOM 3653 O O . SER A 1 482 ? -9.583 11.199 45.974 1.00 60.28 482 SER A O 1
ATOM 3655 N N . ALA A 1 483 ? -8.218 9.462 45.561 1.00 61.44 483 ALA A N 1
ATOM 3656 C CA . ALA A 1 483 ? -8.245 8.904 46.908 1.00 61.44 483 ALA A CA 1
ATOM 3657 C C . ALA A 1 483 ? -7.618 9.842 47.956 1.00 61.44 483 ALA A C 1
ATOM 3659 O O . ALA A 1 483 ? -8.158 9.996 49.052 1.00 61.44 483 ALA A O 1
ATOM 3660 N N . ALA A 1 484 ? -6.501 10.497 47.627 1.00 58.78 484 ALA A N 1
ATOM 3661 C CA . ALA A 1 484 ? -5.855 11.476 48.500 1.00 58.78 484 ALA A CA 1
ATOM 3662 C C . ALA A 1 484 ? -6.702 12.750 48.671 1.00 58.78 484 ALA A C 1
ATOM 3664 O O . ALA A 1 484 ? -6.902 13.208 49.794 1.00 58.78 484 ALA A O 1
ATOM 3665 N N . VAL A 1 485 ? -7.271 13.270 47.577 1.00 59.44 485 VAL A N 1
ATOM 3666 C CA . VAL A 1 485 ? -8.156 14.448 47.578 1.00 59.44 485 VAL A CA 1
ATOM 3667 C C . VAL A 1 485 ? -9.431 14.187 48.378 1.00 59.44 485 VAL A C 1
ATOM 3669 O O . VAL A 1 485 ? -9.871 15.067 49.117 1.00 59.44 485 VAL A O 1
ATOM 3672 N N . ALA A 1 486 ? -9.997 12.979 48.278 1.00 59.62 486 ALA A N 1
ATOM 3673 C CA . ALA A 1 486 ? -11.104 12.562 49.130 1.00 59.62 486 ALA A CA 1
ATOM 3674 C C . ALA A 1 486 ? -10.680 12.562 50.610 1.00 59.62 486 ALA A C 1
ATOM 3676 O O . ALA A 1 486 ? -11.366 13.149 51.437 1.00 59.62 486 ALA A O 1
ATOM 3677 N N . ARG A 1 487 ? -9.516 11.996 50.960 1.00 57.38 487 ARG A N 1
ATOM 3678 C CA . ARG A 1 487 ? -9.023 11.946 52.353 1.00 57.38 487 ARG A CA 1
ATOM 3679 C C . ARG A 1 487 ? -8.727 13.317 52.977 1.00 57.38 487 ARG A C 1
ATOM 3681 O O . ARG A 1 487 ? -8.874 13.457 54.187 1.00 57.38 487 ARG A O 1
ATOM 3688 N N . GLU A 1 488 ? -8.302 14.308 52.193 1.00 53.22 488 GLU A N 1
ATOM 3689 C CA . GLU A 1 488 ? -7.987 15.661 52.688 1.00 53.22 488 GLU A CA 1
ATOM 3690 C C . GLU A 1 488 ? -9.226 16.530 52.957 1.00 53.22 488 GLU A C 1
ATOM 3692 O O . GLU A 1 488 ? -9.152 17.493 53.725 1.00 53.22 488 GLU A O 1
ATOM 3697 N N . SER A 1 489 ? -10.382 16.224 52.360 1.00 51.47 489 SER A N 1
ATOM 3698 C CA . SER A 1 489 ? -11.632 16.876 52.755 1.00 51.47 489 SER A CA 1
ATOM 3699 C C . SER A 1 489 ? -12.056 16.390 54.139 1.00 51.47 489 SER A C 1
ATOM 3701 O O . SER A 1 489 ? -12.400 15.229 54.319 1.00 51.47 489 SER A O 1
ATOM 3703 N N . SER A 1 490 ? -12.058 17.287 55.126 1.00 47.66 490 SER A N 1
ATOM 3704 C CA . SER A 1 490 ? -12.672 17.053 56.433 1.00 47.66 490 SER A CA 1
ATOM 3705 C C . SER A 1 490 ? -14.145 16.677 56.244 1.00 47.66 490 SER A C 1
ATOM 3707 O O . SER A 1 490 ? -14.985 17.544 56.002 1.00 47.66 490 SER A O 1
ATOM 3709 N N . PHE A 1 491 ? -14.441 15.378 56.290 1.00 53.03 491 PHE A N 1
ATOM 3710 C CA . PHE A 1 491 ? -15.773 14.838 56.052 1.00 53.03 491 PHE A CA 1
ATOM 3711 C C . PHE A 1 491 ? -16.674 15.083 57.257 1.00 53.03 491 PHE A C 1
ATOM 3713 O O . PHE A 1 491 ? -16.646 14.356 58.246 1.00 53.03 491 PHE A O 1
ATOM 3720 N N . THR A 1 492 ? -17.501 16.112 57.159 1.00 46.38 492 THR A N 1
ATOM 3721 C CA . THR A 1 492 ? -18.638 16.328 58.051 1.00 46.38 492 THR A CA 1
ATOM 3722 C C . THR A 1 492 ? -19.895 16.394 57.191 1.00 46.38 492 THR A C 1
ATOM 3724 O O . THR A 1 492 ? -20.315 17.482 56.808 1.00 46.38 492 THR A O 1
ATOM 3727 N N . GLY A 1 493 ? -20.464 15.239 56.823 1.00 54.25 493 GLY A N 1
ATOM 3728 C CA . GLY A 1 493 ? -21.757 15.172 56.126 1.00 54.25 493 GLY A CA 1
ATOM 3729 C C . GLY A 1 493 ? -21.934 14.004 55.148 1.00 54.25 493 GLY A C 1
ATOM 3730 O O . GLY A 1 493 ? -20.981 13.317 54.792 1.00 54.25 493 GLY A O 1
ATOM 3731 N N . THR A 1 494 ? -23.181 13.807 54.702 1.00 63.53 494 THR A N 1
ATOM 3732 C CA . THR A 1 494 ? -23.650 12.795 53.724 1.00 63.53 494 THR A CA 1
ATOM 3733 C C . THR A 1 494 ? -23.272 13.092 52.263 1.00 63.53 494 THR A C 1
ATOM 3735 O O . THR A 1 494 ? -23.617 12.313 51.372 1.00 63.53 494 THR A O 1
ATOM 3738 N N . VAL A 1 495 ? -22.563 14.200 52.021 1.00 71.25 495 VAL A N 1
ATOM 3739 C CA . VAL A 1 495 ? -22.343 14.813 50.704 1.00 71.25 495 VAL A CA 1
ATOM 3740 C C . VAL A 1 495 ? -20.860 14.736 50.317 1.00 71.25 495 VAL A C 1
ATOM 3742 O O . VAL A 1 495 ? -19.986 15.074 51.116 1.00 71.25 495 VAL A O 1
ATOM 3745 N N . LEU A 1 496 ? -20.563 14.321 49.083 1.00 74.62 496 LEU A N 1
ATOM 3746 C CA . LEU A 1 496 ? -19.214 14.278 48.513 1.00 74.62 496 LEU A CA 1
ATOM 3747 C C . LEU A 1 496 ? -18.962 15.524 47.632 1.00 74.62 496 LEU A C 1
ATOM 3749 O O . LEU A 1 496 ? -19.729 15.771 46.695 1.00 74.62 496 LEU A O 1
ATOM 3753 N N . PRO A 1 497 ? -17.880 16.298 47.859 1.00 78.88 497 PRO A N 1
ATOM 3754 C CA . PRO A 1 497 ? -17.542 17.458 47.034 1.00 78.88 497 PRO A CA 1
ATOM 3755 C C . PRO A 1 497 ? -16.870 17.038 45.713 1.00 78.88 497 PRO A C 1
ATOM 3757 O O . PRO A 1 497 ? -15.643 17.086 45.565 1.00 78.88 497 PRO A O 1
ATOM 3760 N N . VAL A 1 498 ? -17.680 16.658 44.722 1.00 81.50 498 VAL A N 1
ATOM 3761 C CA . VAL A 1 498 ? -17.233 16.196 43.393 1.00 81.50 498 VAL A CA 1
ATOM 3762 C C . VAL A 1 498 ? -16.412 17.262 42.653 1.00 81.50 498 VAL A C 1
ATOM 3764 O O . VAL A 1 498 ? -15.480 16.923 41.929 1.00 81.50 498 VAL A O 1
ATOM 3767 N N . LYS A 1 499 ? -16.640 18.557 42.913 1.00 81.94 499 LYS A N 1
ATOM 3768 C CA . LYS A 1 499 ? -15.878 19.689 42.336 1.00 81.94 499 LYS A CA 1
ATOM 3769 C C . LYS A 1 499 ? -14.349 19.587 42.482 1.00 81.94 499 LYS A C 1
ATOM 3771 O O . LYS A 1 499 ? -13.600 20.212 41.731 1.00 81.94 499 LYS A O 1
ATOM 3776 N N . ARG A 1 500 ? -13.849 18.869 43.491 1.00 79.38 500 ARG A N 1
ATOM 3777 C CA . ARG A 1 500 ? -12.397 18.687 43.687 1.00 79.38 500 ARG A CA 1
ATOM 3778 C C . ARG A 1 500 ? -11.819 17.556 42.836 1.00 79.38 500 ARG A C 1
ATOM 3780 O O . ARG A 1 500 ? -10.618 17.546 42.600 1.00 79.38 500 ARG A O 1
ATOM 3787 N N . LEU A 1 501 ? -12.674 16.650 42.370 1.00 78.62 501 LEU A N 1
ATOM 3788 C CA . LEU A 1 501 ? -12.342 15.484 41.551 1.00 78.62 501 LEU A CA 1
ATOM 3789 C C . LEU A 1 501 ? -12.491 15.761 40.047 1.00 78.62 501 LEU A C 1
ATOM 3791 O O . LEU A 1 501 ? -12.108 14.930 39.222 1.00 78.62 501 LEU A O 1
ATOM 3795 N N . THR A 1 502 ? -13.084 16.902 39.687 1.00 84.31 502 THR A N 1
ATOM 3796 C CA . THR A 1 502 ? -13.328 17.288 38.297 1.00 84.31 502 THR A CA 1
ATOM 3797 C C . THR A 1 502 ? -12.099 17.866 37.631 1.00 84.31 502 THR A C 1
ATOM 3799 O O . THR A 1 502 ? -11.380 18.689 38.207 1.00 84.31 502 THR A O 1
ATOM 3802 N N . GLU A 1 503 ? -11.956 17.539 36.358 1.00 82.62 503 GLU A N 1
ATOM 3803 C CA . GLU A 1 503 ? -11.076 18.251 35.451 1.00 82.62 503 GLU A CA 1
ATOM 3804 C C . GLU A 1 503 ? -11.694 19.601 35.081 1.00 82.62 503 GLU A C 1
ATOM 3806 O O . GLU A 1 503 ? -12.797 19.658 34.548 1.00 82.62 503 GLU A O 1
ATOM 3811 N N . ARG A 1 504 ? -11.010 20.698 35.422 1.00 79.94 504 ARG A N 1
ATOM 3812 C CA . ARG A 1 504 ? -11.589 22.056 35.413 1.00 79.94 504 ARG A CA 1
ATOM 3813 C C . ARG A 1 504 ? -11.588 22.752 34.048 1.00 79.94 504 ARG A C 1
ATOM 3815 O O . ARG A 1 504 ? -12.044 23.886 33.961 1.00 79.94 504 ARG A O 1
ATOM 3822 N N . ALA A 1 505 ? -11.032 22.120 33.018 1.00 80.81 505 ALA A N 1
ATOM 3823 C CA . ALA A 1 505 ? -10.893 22.701 31.684 1.00 80.81 505 ALA A CA 1
ATOM 3824 C C . ALA A 1 505 ? -11.288 21.682 30.600 1.00 80.81 505 ALA A C 1
ATOM 3826 O O . ALA A 1 505 ? -10.419 21.184 29.886 1.00 80.81 505 ALA A O 1
ATOM 3827 N N . PRO A 1 506 ? -12.580 21.322 30.498 1.00 81.19 506 PRO A N 1
ATOM 3828 C CA . PRO A 1 506 ? -13.047 20.457 29.425 1.00 81.19 506 PRO A CA 1
ATOM 3829 C C . PRO A 1 506 ? -12.914 21.136 28.061 1.00 81.19 506 PRO A C 1
ATOM 3831 O O . PRO A 1 506 ? -13.137 22.340 27.932 1.00 81.19 506 PRO A O 1
ATOM 3834 N N . HIS A 1 507 ? -12.619 20.347 27.030 1.00 84.75 507 HIS A N 1
ATOM 3835 C CA . HIS A 1 507 ? -12.829 20.784 25.655 1.00 84.75 507 HIS A CA 1
ATOM 3836 C C . HIS A 1 507 ? -14.334 20.844 25.388 1.00 84.75 507 HIS A C 1
ATOM 3838 O O . HIS A 1 507 ? -15.024 19.833 25.507 1.00 84.75 507 HIS A O 1
ATOM 3844 N N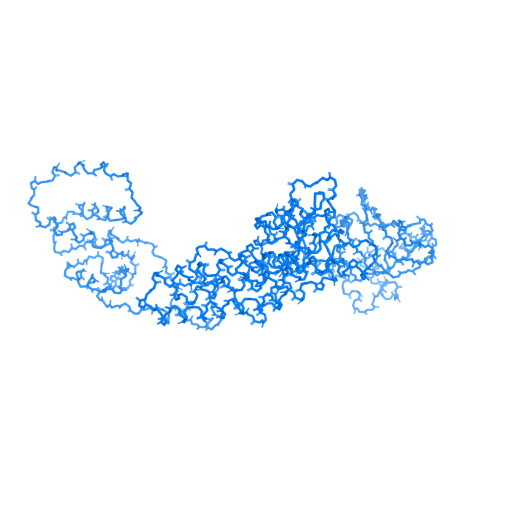 . THR A 1 508 ? -14.837 22.029 25.053 1.00 85.00 508 THR A N 1
ATOM 3845 C CA . THR A 1 508 ? -16.242 22.258 24.708 1.00 85.00 508 THR A CA 1
ATOM 3846 C C . THR A 1 508 ? -16.350 22.755 23.275 1.00 85.00 508 THR A C 1
ATOM 3848 O O . THR A 1 508 ? -15.486 23.483 22.786 1.00 85.00 508 THR A O 1
ATOM 3851 N N . ILE A 1 509 ? -17.427 22.354 22.613 1.00 88.19 509 ILE A N 1
ATOM 3852 C CA . ILE A 1 509 ? -17.826 22.818 21.283 1.00 88.19 509 ILE A CA 1
ATOM 3853 C C . ILE A 1 509 ? -19.170 23.539 21.410 1.00 88.19 509 ILE A C 1
ATOM 3855 O O . ILE A 1 509 ? -19.882 23.337 22.395 1.00 88.19 509 ILE A O 1
ATOM 3859 N N . LEU A 1 510 ? -19.478 24.430 20.470 1.00 86.94 510 LEU A N 1
ATOM 3860 C CA . LEU A 1 510 ? -20.762 25.128 20.456 1.00 86.94 510 LEU A CA 1
ATOM 3861 C C . LEU A 1 510 ? -21.829 24.208 19.856 1.00 86.94 510 LEU A C 1
ATOM 3863 O O . LEU A 1 510 ? -21.532 23.368 19.015 1.00 86.94 510 LEU A O 1
ATOM 3867 N N . GLU A 1 511 ? -23.075 24.366 20.286 1.00 81.88 511 GLU A N 1
ATOM 3868 C CA . GLU A 1 511 ? -24.181 23.508 19.837 1.00 81.88 511 GLU A CA 1
ATOM 3869 C C . GLU A 1 511 ? -24.469 23.670 18.331 1.00 81.88 511 GLU A C 1
ATOM 3871 O O . GLU A 1 511 ? -24.776 22.684 17.663 1.00 81.88 511 GLU A O 1
ATOM 3876 N N . ASP A 1 512 ? -24.273 24.886 17.802 1.00 76.81 512 ASP A N 1
ATOM 3877 C CA . ASP A 1 512 ? -24.558 25.284 16.412 1.00 76.81 512 ASP A CA 1
ATOM 3878 C C . ASP A 1 512 ? -23.329 25.253 15.475 1.00 76.81 512 ASP A C 1
ATOM 3880 O O . ASP A 1 512 ? -23.415 25.738 14.342 1.00 76.81 512 ASP A O 1
ATOM 3884 N N . SER A 1 513 ? -22.164 24.786 15.949 1.00 56.28 513 SER A N 1
ATOM 3885 C CA . SER A 1 513 ? -20.913 24.817 15.161 1.00 56.28 513 SER A CA 1
ATOM 3886 C C . SER A 1 513 ? -20.777 23.706 14.135 1.00 56.28 513 SER A C 1
ATOM 3888 O O . SER A 1 513 ? -21.290 22.593 14.403 1.00 56.28 513 SER A O 1
#